Protein AF-A0A2V5PCX0-F1 (afdb_monomer)

Solvent-accessible surface area (backbone atoms only — not comparable to full-atom values): 42436 Å² total; per-residue (Å²): 94,46,84,41,82,36,58,63,49,24,41,31,42,26,31,42,58,80,51,38,44,70,54,36,45,50,48,55,48,49,48,28,15,77,65,72,23,25,25,18,36,44,72,47,58,50,88,47,90,93,42,48,66,24,39,26,34,38,21,45,18,31,53,91,45,58,54,44,65,72,50,21,47,31,36,37,20,56,30,47,65,33,37,68,80,41,56,89,36,43,37,80,77,13,36,40,36,33,18,50,76,44,39,85,76,75,78,81,59,78,51,49,46,80,42,75,38,51,45,53,59,52,40,24,60,59,63,75,50,90,56,61,71,75,42,47,30,39,18,49,45,17,34,50,32,50,44,41,64,46,69,61,67,64,47,52,50,52,51,40,68,74,32,64,92,50,64,65,67,60,35,50,53,47,52,40,22,21,50,51,26,43,65,52,79,57,49,87,73,44,55,56,25,37,33,68,45,87,55,88,73,91,79,85,59,61,59,40,65,51,28,14,28,56,26,29,38,51,15,32,44,32,42,26,43,35,33,27,16,26,39,87,37,68,63,30,36,61,28,54,55,45,37,49,68,48,26,56,82,73,82,18,50,49,44,79,42,97,35,41,53,55,6,43,52,51,14,49,54,42,19,57,58,37,41,49,13,32,29,49,22,19,62,61,42,46,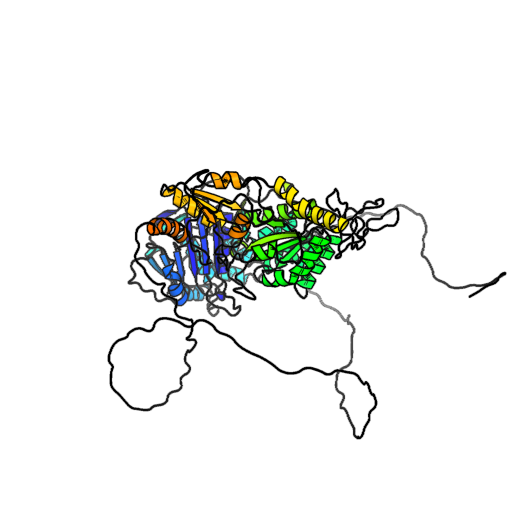60,58,29,24,60,63,55,27,38,29,32,65,49,37,38,31,33,39,36,39,34,27,22,35,25,63,72,71,81,50,36,55,64,37,61,26,56,71,46,62,60,51,70,62,60,57,31,75,73,98,41,61,53,38,32,32,22,35,52,46,36,71,35,24,20,54,49,29,32,51,42,47,50,49,12,65,73,52,18,22,33,24,36,37,40,49,24,40,55,39,46,65,19,37,39,42,45,69,57,75,65,52,90,83,59,50,44,82,76,70,57,71,54,70,71,36,64,83,53,58,37,44,42,78,92,53,72,45,58,83,76,21,76,84,37,46,46,74,76,67,59,71,63,44,89,31,78,57,58,46,47,39,51,28,50,75,51,89,49,67,71,48,53,55,49,51,53,47,39,58,49,45,51,48,50,56,48,24,73,69,42,68,66,74,69,60,49,74,37,85,48,38,58,32,33,40,37,32,42,21,67,45,41,25,46,45,51,54,32,31,50,57,35,44,78,68,72,39,52,25,18,30,37,61,42,47,49,66,32,54,50,50,46,68,55,54,75,53,54,74,42,29,79,33,80,42,76,49,72,43,30,56,28,67,97,85,70,44,30,66,66,51,45,58,58,56,70,43,95,76,47,81,82,77,82,75,91,76,92,62,82,55,61,95,71,38,42,68,56,57,47,49,46,58,53,46,58,60,54,70,74,74,71,96,76,89,80,83,83,84,76,80,83,80,96,79,82,96,73,89,81,84,78,85,91,82,88,87,82,88,81,89,88,85,88,90,88,85,83,89,81,88,87,83,85,85,87,78,89,89,89,87,80,91,89,83,91,86,90,81,91,81,86,88,81,92,84,87,88,86,83,92,88,87,88,87,85,88,88,83,89,89,85,81,93,78,89,86,87,85,88,91,84,88,85,84,82,88,82,90,88,80,91,88,80,87,86,81,90,89,81,90,88,84,90,89,86,81,88,87,80,84,88,80,83,90,81,91,85,80,90,87,86,89,81,89,82,91,86,84,88,80,89,133

pLDDT: mean 76.3, std 28.2, range [19.67, 98.88]

Structure (mmCIF, N/CA/C/O backbone):
data_AF-A0A2V5PCX0-F1
#
_entry.id   AF-A0A2V5PCX0-F1
#
loop_
_atom_site.group_PDB
_atom_site.id
_atom_site.type_symbol
_atom_site.label_atom_id
_atom_site.label_alt_id
_atom_site.label_comp_id
_atom_site.label_asym_id
_atom_site.label_entity_id
_atom_site.label_seq_id
_atom_site.pdbx_PDB_ins_code
_atom_site.Cartn_x
_atom_site.Cartn_y
_atom_site.Cartn_z
_atom_site.occupancy
_atom_site.B_iso_or_equiv
_atom_site.auth_seq_id
_atom_site.auth_comp_id
_atom_site.auth_asym_id
_atom_site.auth_atom_id
_atom_site.pdbx_PDB_model_num
ATOM 1 N N . MET A 1 1 ? -15.223 -2.543 39.155 1.00 62.97 1 MET A N 1
ATOM 2 C CA . MET A 1 1 ? -15.374 -3.298 37.891 1.00 62.97 1 MET A CA 1
ATOM 3 C C . MET A 1 1 ? -14.737 -4.674 38.054 1.00 62.97 1 MET A C 1
ATOM 5 O O . MET A 1 1 ? -13.620 -4.717 38.555 1.00 62.97 1 MET A O 1
ATOM 9 N N . ARG A 1 2 ? -15.404 -5.770 37.671 1.00 65.44 2 ARG A N 1
ATOM 10 C CA . ARG A 1 2 ? -14.861 -7.148 37.688 1.00 65.44 2 ARG A CA 1
ATOM 11 C C . ARG A 1 2 ? -14.015 -7.421 36.427 1.00 65.44 2 ARG A C 1
ATOM 13 O O . ARG A 1 2 ? -14.377 -6.875 35.390 1.00 65.44 2 ARG A O 1
ATOM 20 N N . PRO A 1 3 ? -12.943 -8.230 36.479 1.00 73.62 3 PRO A N 1
ATOM 21 C CA . PRO A 1 3 ? -12.185 -8.597 35.282 1.00 73.62 3 PRO A CA 1
ATOM 22 C C . PRO A 1 3 ? -12.995 -9.514 34.354 1.00 73.62 3 PRO A C 1
ATOM 24 O O . PRO A 1 3 ? -13.690 -10.413 34.825 1.00 73.62 3 PRO A O 1
ATOM 27 N N . GLU A 1 4 ? -12.859 -9.316 33.045 1.00 83.56 4 GLU A N 1
ATOM 28 C CA . GLU A 1 4 ? -13.314 -10.235 31.996 1.00 83.56 4 GLU A CA 1
ATOM 29 C C . GLU A 1 4 ? -12.216 -10.392 30.936 1.00 83.56 4 GLU A C 1
ATOM 31 O O . GLU A 1 4 ? -11.785 -9.405 30.335 1.00 83.56 4 GLU A O 1
ATOM 36 N N . SER A 1 5 ? -11.752 -11.625 30.719 1.00 83.88 5 SER A N 1
ATOM 37 C CA . SER A 1 5 ? -10.816 -11.944 29.636 1.00 83.88 5 SER A CA 1
ATOM 38 C C . SER A 1 5 ? -11.530 -11.904 28.286 1.00 83.88 5 SER A C 1
ATOM 40 O O . SER A 1 5 ? -12.643 -12.415 28.161 1.00 83.88 5 SER A O 1
ATOM 42 N N . ILE A 1 6 ? -10.887 -11.318 27.277 1.00 86.94 6 ILE A N 1
ATOM 43 C CA . ILE A 1 6 ? -11.375 -11.281 25.894 1.00 86.94 6 ILE A CA 1
ATOM 44 C C . ILE A 1 6 ? -10.260 -11.622 24.905 1.00 86.94 6 ILE A C 1
ATOM 46 O O . ILE A 1 6 ? -9.099 -11.263 25.110 1.00 86.94 6 ILE A O 1
ATOM 50 N N . GLN A 1 7 ? -10.630 -12.279 23.806 1.00 85.12 7 GLN A N 1
ATOM 51 C CA . GLN A 1 7 ? -9.710 -12.546 22.700 1.00 85.12 7 GLN A CA 1
ATOM 52 C C . GLN A 1 7 ? -9.502 -11.301 21.843 1.00 85.12 7 GLN A C 1
ATOM 54 O O . GLN A 1 7 ? -8.364 -10.915 21.610 1.00 85.12 7 GLN A O 1
ATOM 59 N N . ASP A 1 8 ? -10.571 -10.623 21.428 1.00 89.62 8 ASP A N 1
ATOM 60 C CA . ASP A 1 8 ? -10.486 -9.380 20.667 1.00 89.62 8 ASP A CA 1
ATOM 61 C C . ASP A 1 8 ? -11.598 -8.379 21.011 1.00 89.62 8 ASP A C 1
ATOM 63 O O . ASP A 1 8 ? -12.583 -8.703 21.677 1.00 89.62 8 ASP A O 1
ATOM 67 N N . ALA A 1 9 ? -11.405 -7.133 20.573 1.00 91.62 9 ALA A N 1
ATOM 68 C CA . ALA A 1 9 ? -12.429 -6.094 20.599 1.00 91.62 9 ALA A CA 1
ATOM 69 C C . ALA A 1 9 ? -12.235 -5.080 19.466 1.00 91.62 9 ALA A C 1
ATOM 71 O O . ALA A 1 9 ? -11.130 -4.577 19.240 1.00 91.62 9 ALA A O 1
ATOM 72 N N . VAL A 1 10 ? -13.336 -4.737 18.799 1.00 93.88 10 VAL A N 1
ATOM 73 C CA . VAL A 1 10 ? -13.463 -3.665 17.811 1.00 93.88 10 VAL A CA 1
ATOM 74 C C . VAL A 1 10 ? -13.974 -2.398 18.497 1.00 93.88 10 VAL A C 1
ATOM 76 O O . VAL A 1 10 ? -15.137 -2.307 18.895 1.00 93.88 10 VAL A O 1
ATOM 79 N N . ILE A 1 11 ? -13.115 -1.386 18.589 1.00 94.81 11 ILE A N 1
ATOM 80 C CA . ILE A 1 11 ? -13.430 -0.064 19.135 1.00 94.81 11 ILE A CA 1
ATOM 81 C C . ILE A 1 11 ? -13.520 0.922 17.966 1.00 94.81 11 ILE A C 1
ATOM 83 O O . ILE A 1 11 ? -12.528 1.159 17.275 1.00 94.81 11 ILE A O 1
ATOM 87 N N . ARG A 1 12 ? -14.695 1.520 17.739 1.00 95.50 12 ARG A N 1
ATOM 88 C CA . ARG A 1 12 ? -14.897 2.596 16.757 1.00 95.50 12 ARG A CA 1
ATOM 89 C C . ARG A 1 12 ? -15.014 3.941 17.465 1.00 95.50 12 ARG A C 1
ATOM 91 O O . ARG A 1 12 ? -15.943 4.164 18.230 1.00 95.50 12 ARG A O 1
ATOM 98 N N . LEU A 1 13 ? -14.101 4.851 17.155 1.00 95.12 13 LEU A N 1
ATOM 99 C CA . LEU A 1 13 ? -14.153 6.261 17.527 1.00 95.12 13 LEU A CA 1
ATOM 100 C C . LEU A 1 13 ? -14.833 7.045 16.400 1.00 95.12 13 LEU A C 1
ATOM 102 O O . LEU A 1 13 ? -14.454 6.878 15.237 1.00 95.12 13 LEU A O 1
ATOM 106 N N . ALA A 1 14 ? -15.802 7.895 16.735 1.00 94.44 14 ALA A N 1
ATOM 107 C CA . ALA A 1 14 ? -16.558 8.698 15.782 1.00 94.44 14 ALA A CA 1
ATOM 108 C C . ALA A 1 14 ? -16.779 10.137 16.275 1.00 94.44 14 ALA A C 1
ATOM 110 O O . ALA A 1 14 ? -17.197 10.365 17.411 1.00 94.44 14 ALA A O 1
ATOM 111 N N . GLY A 1 15 ? -16.520 11.097 15.390 1.00 91.62 15 GLY A N 1
ATOM 112 C CA . GLY A 1 15 ? -16.557 12.533 15.661 1.00 91.62 15 GLY A CA 1
ATOM 113 C C . GLY A 1 15 ? -16.145 13.314 14.420 1.00 91.62 15 GLY A C 1
ATOM 114 O O . GLY A 1 15 ? -16.401 12.882 13.294 1.00 91.62 15 GLY A O 1
ATOM 115 N N . ASN A 1 16 ? -15.471 14.442 14.611 1.00 88.88 16 ASN A N 1
ATOM 116 C CA . ASN A 1 16 ? -14.962 15.280 13.532 1.00 88.88 16 ASN A CA 1
ATOM 117 C C . ASN A 1 16 ? -13.446 15.108 13.341 1.00 88.88 16 ASN A C 1
ATOM 119 O O . ASN A 1 16 ? -12.701 14.769 14.262 1.00 88.88 16 ASN A O 1
ATOM 123 N N . SER A 1 17 ? -12.951 15.386 12.132 1.00 81.44 17 SER A N 1
ATOM 124 C CA . SER A 1 17 ? -11.519 15.260 11.804 1.00 81.44 17 SER A CA 1
ATOM 125 C C . SER A 1 17 ? -10.595 16.154 12.651 1.00 81.44 17 SER A C 1
ATOM 127 O O . SER A 1 17 ? -9.425 15.817 12.841 1.00 81.44 17 SER A O 1
ATOM 129 N N . GLN A 1 18 ? -11.116 17.260 13.194 1.00 82.19 18 GLN A N 1
ATOM 130 C CA . GLN A 1 18 ? -10.378 18.205 14.040 1.00 82.19 18 GLN A CA 1
ATOM 131 C C . GLN A 1 18 ? -10.165 17.705 15.480 1.00 82.19 18 GLN A C 1
ATOM 133 O O . GLN A 1 18 ? -9.182 18.090 16.111 1.00 82.19 18 GLN A O 1
ATOM 138 N N . ASP A 1 19 ? -11.009 16.790 15.969 1.00 83.81 19 ASP A N 1
ATOM 139 C CA . ASP A 1 19 ? -10.997 16.294 17.356 1.00 83.81 19 ASP A CA 1
ATOM 140 C C . ASP A 1 19 ? -9.733 15.484 17.691 1.00 83.81 19 ASP A C 1
ATOM 142 O O . ASP A 1 19 ? -9.486 15.126 18.841 1.00 83.81 19 ASP A O 1
ATOM 146 N N . GLY A 1 20 ? -8.937 15.120 16.679 1.00 84.44 20 GLY A N 1
ATOM 147 C CA . GLY A 1 20 ? -7.746 14.294 16.843 1.00 84.44 20 GLY A CA 1
ATOM 148 C C . GLY A 1 20 ? -8.048 12.810 17.078 1.00 84.44 20 GLY A C 1
ATOM 149 O O . GLY A 1 20 ? -7.184 12.089 17.584 1.00 84.44 20 GLY A O 1
ATOM 150 N N . ILE A 1 21 ? -9.233 12.328 16.687 1.00 87.25 21 ILE A N 1
ATOM 151 C CA . ILE A 1 21 ? -9.637 10.907 16.730 1.00 87.25 21 ILE A CA 1
ATOM 152 C C . ILE A 1 21 ? -8.586 9.992 16.087 1.00 87.25 21 ILE A C 1
ATOM 154 O O . ILE A 1 21 ? -8.185 8.988 16.677 1.00 87.25 21 ILE A O 1
ATOM 158 N N . GLN A 1 22 ? -8.044 10.408 14.938 1.00 86.06 22 GLN A N 1
ATOM 159 C CA . GLN A 1 22 ? -6.968 9.710 14.227 1.00 86.06 22 GLN A CA 1
ATOM 160 C C . GLN A 1 22 ? -5.701 9.520 15.091 1.00 86.06 22 GLN A C 1
ATOM 162 O O . GLN A 1 22 ? -4.976 8.539 14.946 1.00 86.06 22 GLN A O 1
ATOM 167 N N . THR A 1 23 ? -5.440 10.432 16.037 1.00 88.00 23 THR A N 1
ATOM 168 C CA . THR A 1 23 ? -4.305 10.343 16.973 1.00 88.00 23 THR A CA 1
ATOM 169 C C . THR A 1 23 ? -4.595 9.402 18.146 1.00 88.00 23 THR A C 1
ATOM 171 O O . THR A 1 23 ? -3.714 8.631 18.514 1.00 88.00 23 THR A O 1
ATOM 174 N N . ALA A 1 24 ? -5.814 9.400 18.700 1.00 89.00 24 ALA A N 1
ATOM 175 C CA . ALA A 1 24 ? -6.196 8.450 19.753 1.00 89.00 24 ALA A CA 1
ATOM 176 C C . ALA A 1 24 ? -6.182 7.000 19.240 1.00 89.00 24 ALA A C 1
ATOM 178 O O . ALA A 1 24 ? -5.592 6.124 19.872 1.00 89.00 24 ALA A O 1
ATOM 179 N N . GLY A 1 25 ? -6.729 6.763 18.045 1.00 88.31 25 GLY A N 1
ATOM 180 C CA . GLY A 1 25 ? -6.661 5.463 17.379 1.00 88.31 25 GLY A CA 1
ATOM 181 C C . GLY A 1 25 ? -5.227 4.991 17.107 1.00 88.31 25 GLY A C 1
ATOM 182 O O . GLY A 1 25 ? -4.882 3.843 17.391 1.00 88.31 25 GLY A O 1
ATOM 183 N N . ALA A 1 26 ? -4.353 5.888 16.638 1.00 87.25 26 ALA A N 1
ATOM 184 C CA . ALA A 1 26 ? -2.938 5.579 16.434 1.00 87.25 26 ALA A CA 1
ATOM 185 C C . ALA A 1 26 ? -2.181 5.283 17.746 1.00 87.25 26 ALA A C 1
ATOM 187 O O . ALA A 1 26 ? -1.245 4.483 17.733 1.00 87.25 26 ALA A O 1
ATOM 188 N N . PHE A 1 27 ? -2.572 5.881 18.880 1.00 91.38 27 PHE A N 1
ATOM 189 C CA . PHE A 1 27 ? -2.022 5.515 20.191 1.00 91.38 27 PHE A CA 1
ATOM 190 C C . PHE A 1 27 ? -2.442 4.106 20.620 1.00 91.38 27 PHE A C 1
ATOM 192 O O . PHE A 1 27 ? -1.580 3.337 21.041 1.00 91.38 27 PHE A O 1
ATOM 199 N N . LEU A 1 28 ? -3.720 3.743 20.458 1.00 90.00 28 LEU A N 1
ATOM 200 C CA . LEU A 1 28 ? -4.212 2.391 20.752 1.00 90.00 28 LEU A CA 1
ATOM 201 C C . LEU A 1 28 ? -3.485 1.330 19.911 1.00 90.00 28 LEU A C 1
ATOM 203 O O . LEU A 1 28 ? -3.027 0.327 20.453 1.00 90.00 28 LEU A O 1
ATOM 207 N N . ALA A 1 29 ? -3.286 1.585 18.613 1.00 87.62 29 ALA A N 1
ATOM 208 C CA . ALA A 1 29 ? -2.566 0.660 17.740 1.00 87.62 29 ALA A CA 1
ATOM 209 C C . ALA A 1 29 ? -1.078 0.510 18.104 1.00 87.62 29 ALA A C 1
ATOM 211 O O . ALA A 1 29 ? -0.564 -0.604 18.171 1.00 87.62 29 ALA A O 1
ATOM 212 N N . ARG A 1 30 ? -0.391 1.615 18.421 1.00 87.06 30 ARG A N 1
ATOM 213 C CA . ARG A 1 30 ? 1.006 1.581 18.893 1.00 87.06 30 ARG A CA 1
ATOM 214 C C . ARG A 1 30 ? 1.160 0.897 20.249 1.00 87.06 30 ARG A C 1
ATOM 216 O O . ARG A 1 30 ? 2.211 0.319 20.511 1.00 87.06 30 ARG A O 1
ATOM 223 N N . LEU A 1 31 ? 0.145 0.967 21.109 1.00 87.50 31 LEU A N 1
ATOM 224 C CA . LEU A 1 31 ? 0.153 0.274 22.392 1.00 87.50 31 LEU A CA 1
ATOM 225 C C . LEU A 1 31 ? -0.009 -1.239 22.233 1.00 87.50 31 LEU A C 1
ATOM 227 O O . LEU A 1 31 ? 0.672 -1.980 22.940 1.00 87.50 31 LEU A O 1
ATOM 231 N N . ALA A 1 32 ? -0.879 -1.674 21.315 1.00 84.44 32 ALA A N 1
ATOM 232 C CA . ALA A 1 32 ? -1.097 -3.084 21.009 1.00 84.44 32 ALA A CA 1
ATOM 233 C C . ALA A 1 32 ? 0.216 -3.762 20.585 1.00 84.44 32 ALA A C 1
ATOM 235 O O . ALA A 1 32 ? 0.669 -4.666 21.281 1.00 84.44 32 ALA A O 1
ATOM 236 N N . GLY A 1 33 ? 0.907 -3.229 19.568 1.00 80.44 33 GLY A N 1
ATOM 237 C CA . GLY A 1 33 ? 2.211 -3.754 19.139 1.00 80.44 33 GLY A CA 1
ATOM 238 C C . GLY A 1 33 ? 3.302 -3.659 20.217 1.00 80.44 33 GLY A C 1
ATOM 239 O O . GLY A 1 33 ? 4.027 -4.622 20.446 1.00 80.44 33 GLY A O 1
ATOM 240 N N . ARG A 1 34 ? 3.363 -2.561 20.994 1.00 80.56 34 ARG A N 1
ATOM 241 C CA . ARG A 1 34 ? 4.242 -2.458 22.189 1.00 80.56 34 ARG A CA 1
ATOM 242 C C . ARG A 1 34 ? 3.846 -3.384 23.350 1.00 80.56 34 ARG A C 1
ATOM 244 O O . ARG A 1 34 ? 4.489 -3.354 24.402 1.00 80.56 34 ARG A O 1
ATOM 251 N N . SER A 1 35 ? 2.781 -4.162 23.204 1.00 79.06 35 SER A N 1
ATOM 252 C CA . SER A 1 35 ? 2.309 -5.164 24.165 1.00 79.06 35 SER A CA 1
ATOM 253 C C . SER A 1 35 ? 2.099 -6.528 23.500 1.00 79.06 35 SER A C 1
ATOM 255 O O . SER A 1 35 ? 1.431 -7.377 24.074 1.00 79.06 35 SER A O 1
ATOM 257 N N . GLU A 1 36 ? 2.670 -6.724 22.304 1.00 73.69 36 GLU A N 1
ATOM 258 C CA . GLU A 1 36 ? 2.637 -7.963 21.514 1.00 73.69 36 GLU A CA 1
ATOM 259 C C . GLU A 1 36 ? 1.228 -8.424 21.092 1.00 73.69 36 GLU A C 1
ATOM 261 O O . GLU A 1 36 ? 1.062 -9.533 20.587 1.00 73.69 36 GLU A O 1
ATOM 266 N N . HIS A 1 37 ? 0.210 -7.570 21.230 1.00 82.19 37 HIS A N 1
ATOM 267 C CA . HIS A 1 37 ? -1.152 -7.825 20.758 1.00 82.19 37 HIS A CA 1
ATOM 268 C C . HIS A 1 37 ? -1.264 -7.494 19.267 1.00 82.19 37 HIS A C 1
ATOM 270 O O . HIS A 1 37 ? -0.745 -6.472 18.809 1.00 82.19 37 HIS A O 1
ATOM 276 N N . ASP A 1 38 ? -1.986 -8.323 18.515 1.00 82.06 38 ASP A N 1
ATOM 277 C CA . ASP A 1 38 ? -2.299 -8.013 17.123 1.00 82.06 38 ASP A CA 1
ATOM 278 C C . ASP A 1 38 ? -3.239 -6.811 17.048 1.00 82.06 38 ASP A C 1
ATOM 280 O O . ASP A 1 38 ? -4.123 -6.609 17.889 1.00 82.06 38 ASP A O 1
ATOM 284 N N . VAL A 1 39 ? -3.059 -6.010 16.001 1.00 87.38 39 VAL A N 1
ATOM 285 C CA . VAL A 1 39 ? -3.930 -4.879 15.711 1.00 87.38 39 VAL A CA 1
ATOM 286 C C . VAL A 1 39 ? -4.175 -4.750 14.220 1.00 87.38 39 VAL A C 1
ATOM 288 O O . VAL A 1 39 ? -3.255 -4.888 13.418 1.00 87.38 39 VAL A O 1
ATOM 291 N N . MET A 1 40 ? -5.409 -4.401 13.860 1.00 85.44 40 MET A N 1
ATOM 292 C CA . MET A 1 40 ? -5.699 -3.797 12.566 1.00 85.44 40 MET A CA 1
ATOM 293 C C . MET A 1 40 ? -6.565 -2.552 12.737 1.00 85.44 40 MET A C 1
ATOM 295 O O . MET A 1 40 ? -7.518 -2.543 13.520 1.00 85.44 40 MET A O 1
ATOM 299 N N . THR A 1 41 ? -6.258 -1.505 11.971 1.00 89.88 41 THR A N 1
ATOM 300 C CA . THR A 1 41 ? -7.043 -0.265 11.950 1.00 89.88 41 THR A CA 1
ATOM 301 C C . THR A 1 41 ? -7.787 -0.054 10.633 1.00 89.88 41 THR A C 1
ATOM 303 O O . THR A 1 41 ? -7.421 -0.571 9.579 1.00 89.88 41 THR A O 1
ATOM 306 N N . TYR A 1 42 ? -8.850 0.740 10.689 1.00 86.06 42 TYR A N 1
ATOM 307 C CA . TYR A 1 42 ? -9.537 1.297 9.529 1.00 86.06 42 TYR A CA 1
ATOM 308 C C . TYR A 1 42 ? -9.939 2.736 9.849 1.00 86.06 42 TYR A C 1
ATOM 310 O O . TYR A 1 42 ? -10.346 3.027 10.972 1.00 86.06 42 TYR A O 1
ATOM 318 N N . MET A 1 43 ? -9.835 3.647 8.887 1.00 85.69 43 MET A N 1
ATOM 319 C CA . MET A 1 43 ? -10.187 5.051 9.085 1.00 85.69 43 MET A CA 1
ATOM 320 C C . MET A 1 43 ? -10.951 5.608 7.892 1.00 85.69 43 MET A C 1
ATOM 322 O O . MET A 1 43 ? -10.763 5.164 6.759 1.00 85.69 43 MET A O 1
ATOM 326 N N . THR A 1 44 ? -11.766 6.628 8.147 1.00 79.75 44 THR A N 1
ATOM 327 C CA . THR A 1 44 ? -12.258 7.525 7.100 1.00 79.75 44 THR A CA 1
ATOM 328 C C . THR A 1 44 ? -11.869 8.955 7.441 1.00 79.75 44 THR A C 1
ATOM 330 O O . THR A 1 44 ? -12.001 9.414 8.580 1.00 79.75 44 THR A O 1
ATOM 333 N N . ILE A 1 45 ? -11.367 9.665 6.436 1.00 76.69 45 ILE A N 1
ATOM 334 C CA . ILE A 1 45 ? -11.005 11.077 6.522 1.00 76.69 45 ILE A CA 1
ATOM 335 C C . ILE A 1 45 ? -11.858 11.803 5.472 1.00 76.69 45 ILE A C 1
ATOM 337 O O . ILE A 1 45 ? -11.898 11.352 4.319 1.00 76.69 45 ILE A O 1
ATOM 341 N N . PRO A 1 46 ? -12.567 12.888 5.832 1.00 75.69 46 PRO A N 1
ATOM 342 C CA . PRO A 1 46 ? -13.330 13.657 4.860 1.00 75.69 46 PRO A CA 1
ATOM 343 C C . PRO A 1 46 ? -12.376 14.290 3.839 1.00 75.69 46 PRO A C 1
ATOM 345 O O . PRO A 1 46 ? -11.258 14.679 4.172 1.00 75.69 46 PRO A O 1
ATOM 348 N N . ALA A 1 47 ? -12.818 14.433 2.588 1.00 70.06 47 ALA A N 1
ATOM 349 C CA . ALA A 1 47 ? -12.016 15.089 1.548 1.00 70.06 47 ALA A CA 1
ATOM 350 C C . ALA A 1 47 ? -11.790 16.597 1.819 1.00 70.06 47 ALA A C 1
ATOM 352 O O . ALA A 1 47 ? -10.937 17.225 1.194 1.00 70.06 47 ALA A O 1
ATOM 353 N N . THR A 1 48 ? -12.547 17.183 2.752 1.00 69.12 48 THR A N 1
ATOM 354 C CA . THR A 1 48 ? -12.468 18.582 3.180 1.00 69.12 48 THR A CA 1
ATOM 355 C C . THR A 1 48 ? -11.481 18.783 4.331 1.00 69.12 48 THR A C 1
ATOM 357 O O . THR A 1 48 ? -11.708 18.347 5.458 1.00 69.12 48 THR A O 1
ATOM 360 N N . ILE A 1 49 ? -10.413 19.545 4.073 1.00 67.62 49 ILE A N 1
ATOM 361 C CA . ILE A 1 49 ? -9.413 19.945 5.086 1.00 67.62 49 ILE A CA 1
ATOM 362 C C . ILE A 1 49 ? -10.051 20.780 6.215 1.00 67.62 49 ILE A C 1
ATOM 364 O O . ILE A 1 49 ? -9.613 20.725 7.361 1.00 67.62 49 ILE A O 1
ATOM 368 N N . SER A 1 50 ? -11.110 21.534 5.905 1.00 60.62 50 SER A N 1
ATOM 369 C CA . SER A 1 50 ? -11.814 22.428 6.832 1.00 60.62 50 SER A CA 1
ATOM 370 C C . SER A 1 50 ? -12.586 21.725 7.954 1.00 60.62 50 SER A C 1
ATOM 372 O O . SER A 1 50 ? -13.033 22.404 8.873 1.00 60.62 50 SER A O 1
ATOM 374 N N . GLY A 1 51 ? -12.740 20.399 7.918 1.00 69.06 51 GLY A N 1
ATOM 375 C CA . GLY A 1 51 ? -13.491 19.630 8.912 1.00 69.06 51 GLY A CA 1
ATOM 376 C C . GLY A 1 51 ? -14.446 18.618 8.280 1.00 69.06 51 GLY A C 1
ATOM 377 O O . GLY A 1 51 ? -14.447 18.412 7.065 1.00 69.06 51 GLY A O 1
ATOM 378 N N . GLY A 1 52 ? -15.273 18.000 9.123 1.00 82.25 52 GLY A N 1
ATOM 379 C CA . GLY A 1 52 ? -16.303 17.030 8.741 1.00 82.25 52 GLY A CA 1
ATOM 380 C C . GLY A 1 52 ? -16.203 15.712 9.523 1.00 82.25 52 GLY A C 1
ATOM 381 O O . GLY A 1 52 ? -15.201 15.498 10.217 1.00 82.25 52 GLY A O 1
ATOM 382 N N . PRO A 1 53 ? -17.218 14.832 9.410 1.00 86.75 53 PRO A N 1
ATOM 383 C CA . PRO A 1 53 ? -17.242 13.543 10.096 1.00 86.75 53 PRO A CA 1
ATOM 384 C C . PRO A 1 53 ? -16.038 12.667 9.738 1.00 86.75 53 PRO A C 1
ATOM 386 O O . PRO A 1 53 ? -15.614 12.604 8.582 1.00 86.75 53 PRO A O 1
ATOM 389 N N . SER A 1 54 ? -15.486 11.980 10.733 1.00 88.75 54 SER A N 1
ATOM 390 C CA . SER A 1 54 ? -14.334 11.090 10.597 1.00 88.75 54 SER A CA 1
ATOM 391 C C . SER A 1 54 ? -14.438 9.951 11.606 1.00 88.75 54 SER A C 1
ATOM 393 O O . SER A 1 54 ? -14.776 10.181 12.770 1.00 88.75 54 SER A O 1
ATOM 395 N N . ILE A 1 55 ? -14.108 8.729 11.175 1.00 91.06 55 ILE A N 1
ATOM 396 C CA . ILE A 1 55 ? -13.964 7.587 12.084 1.00 91.06 55 ILE A CA 1
ATOM 397 C C . ILE A 1 55 ? -12.536 7.057 12.131 1.00 91.06 55 ILE A C 1
ATOM 399 O O . ILE A 1 55 ? -11.787 7.111 11.151 1.00 91.06 55 ILE A O 1
ATOM 403 N N . PHE A 1 56 ? -12.201 6.468 13.275 1.00 91.81 56 PHE A N 1
ATOM 404 C CA . PHE A 1 56 ? -11.100 5.526 13.419 1.00 91.81 56 PHE A CA 1
ATOM 405 C C . PHE A 1 56 ? -11.631 4.281 14.122 1.00 91.81 56 PHE A C 1
ATOM 407 O O . PHE A 1 56 ? -12.114 4.355 15.248 1.00 91.81 56 PHE A O 1
ATOM 414 N N . GLN A 1 57 ? -11.530 3.133 13.470 1.00 93.50 57 GLN A N 1
ATOM 415 C CA . GLN A 1 57 ? -11.805 1.832 14.052 1.00 93.50 57 GLN A CA 1
ATOM 416 C C . GLN A 1 57 ? -10.481 1.118 14.312 1.00 93.50 57 GLN A C 1
ATOM 418 O O . GLN A 1 57 ? -9.628 1.038 13.429 1.00 93.50 57 GLN A O 1
ATOM 423 N N . VAL A 1 58 ? -10.311 0.600 15.523 1.00 92.94 58 VAL A N 1
ATOM 424 C CA . VAL A 1 58 ? -9.198 -0.267 15.907 1.00 92.94 58 VAL A CA 1
ATOM 425 C C . VAL A 1 58 ? -9.765 -1.597 16.375 1.00 92.94 58 VAL A C 1
ATOM 427 O O . VAL A 1 58 ? -10.677 -1.624 17.198 1.00 92.94 58 VAL A O 1
ATOM 430 N N . ARG A 1 59 ? -9.236 -2.701 15.853 1.00 92.25 59 ARG A N 1
ATOM 431 C CA . ARG A 1 59 ? -9.467 -4.036 16.399 1.00 92.25 59 ARG A CA 1
ATOM 432 C C . ARG A 1 59 ? -8.168 -4.511 17.023 1.00 92.25 59 ARG A C 1
ATOM 434 O O . ARG A 1 59 ? -7.175 -4.620 16.310 1.00 92.25 59 ARG A O 1
ATOM 441 N N . ILE A 1 60 ? -8.178 -4.733 18.333 1.00 89.81 60 ILE A N 1
ATOM 442 C CA . ILE A 1 60 ? -7.048 -5.275 19.103 1.00 89.81 60 ILE A CA 1
ATOM 443 C C . ILE A 1 60 ? -7.384 -6.728 19.434 1.00 89.81 60 ILE A C 1
ATOM 445 O O . ILE A 1 60 ? -8.532 -7.001 19.788 1.00 89.81 60 ILE A O 1
ATOM 449 N N . GLY A 1 61 ? -6.416 -7.639 19.323 1.00 85.25 61 GLY A N 1
ATOM 450 C CA . GLY A 1 61 ? -6.613 -9.058 19.613 1.00 85.25 61 GLY A CA 1
ATOM 451 C C . GLY A 1 61 ? -5.395 -9.753 20.221 1.00 85.25 61 GLY A C 1
ATOM 452 O O . GLY A 1 61 ? -4.253 -9.346 20.015 1.00 85.25 61 GLY A O 1
ATOM 453 N N . SER A 1 62 ? -5.656 -10.829 20.960 1.00 77.31 62 SER A N 1
ATOM 454 C CA . SER A 1 62 ? -4.658 -11.740 21.531 1.00 77.31 62 SER A CA 1
ATOM 455 C C . SER A 1 62 ? -3.997 -12.646 20.485 1.00 77.31 62 SER A C 1
ATOM 457 O O . SER A 1 62 ? -2.943 -13.218 20.746 1.00 77.31 62 SER A O 1
ATOM 459 N N . GLY A 1 63 ? -4.597 -12.754 19.297 1.00 73.06 63 GLY A N 1
ATOM 460 C CA . GLY A 1 63 ? -4.076 -13.464 18.131 1.00 73.06 63 GLY A CA 1
ATOM 461 C C . GLY A 1 63 ? -4.732 -12.981 16.832 1.00 73.06 63 GLY A C 1
ATOM 462 O O . GLY A 1 63 ? -5.507 -12.025 16.841 1.00 73.06 63 GLY A O 1
ATOM 463 N N . GLU A 1 64 ? -4.431 -13.680 15.734 1.00 73.94 64 GLU A N 1
ATOM 464 C CA . GLU A 1 64 ? -4.517 -13.220 14.335 1.00 73.94 64 GLU A CA 1
ATOM 465 C C . GLU A 1 64 ? -5.698 -12.278 13.979 1.00 73.94 64 GLU A C 1
ATOM 467 O O . GLU A 1 64 ? -6.809 -12.695 13.620 1.00 73.94 64 GLU A O 1
ATOM 472 N N . VAL A 1 65 ? -5.446 -10.962 14.005 1.00 81.56 65 VAL A N 1
ATOM 473 C CA . VAL A 1 65 ? -6.426 -9.929 13.611 1.00 81.56 65 VAL A CA 1
ATOM 474 C C . VAL A 1 65 ? -6.398 -9.712 12.093 1.00 81.56 65 VAL A C 1
ATOM 476 O O . VAL A 1 65 ? -5.910 -8.706 11.593 1.00 81.56 65 VAL A O 1
ATOM 479 N N . LEU A 1 66 ? -6.982 -10.648 11.337 1.00 80.00 66 LEU A N 1
ATOM 480 C CA . LEU A 1 66 ? -6.988 -10.615 9.862 1.00 80.00 66 LEU A CA 1
ATOM 481 C C . LEU A 1 66 ? -7.714 -9.416 9.222 1.00 80.00 66 LEU A C 1
ATOM 483 O O . LEU A 1 66 ? -7.423 -9.061 8.083 1.00 80.00 66 LEU A O 1
ATOM 487 N N . SER A 1 67 ? -8.670 -8.783 9.901 1.00 82.62 67 SER A N 1
ATOM 488 C CA . SER A 1 67 ? -9.379 -7.603 9.381 1.00 82.62 67 SER A CA 1
ATOM 489 C C . SER A 1 67 ? -9.923 -6.717 10.499 1.00 82.62 67 SER A C 1
ATOM 491 O O . SER A 1 67 ? -10.183 -7.207 11.598 1.00 82.62 67 SER A O 1
ATOM 493 N N . ALA A 1 68 ? -10.165 -5.433 10.208 1.00 81.75 68 ALA A N 1
ATOM 494 C CA . ALA A 1 68 ? -10.659 -4.445 11.175 1.00 81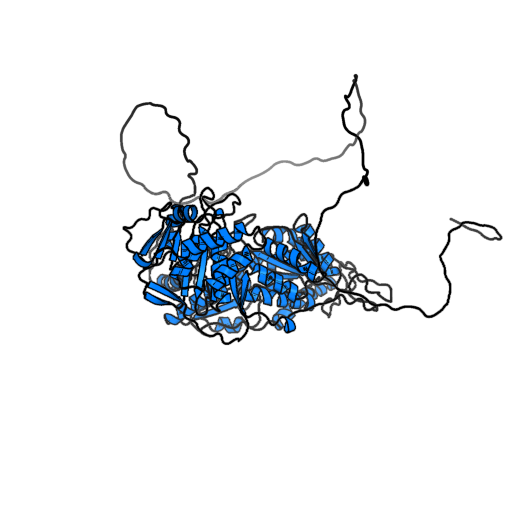.75 68 ALA A CA 1
ATOM 495 C C . ALA A 1 68 ? -12.076 -4.719 11.738 1.00 81.75 68 ALA A C 1
ATOM 497 O O . ALA A 1 68 ? -12.427 -4.137 12.761 1.00 81.75 68 ALA A O 1
ATOM 498 N N . GLY A 1 69 ? -12.875 -5.593 11.110 1.00 83.00 69 GLY A N 1
ATOM 499 C CA . GLY A 1 69 ? -14.222 -5.983 11.561 1.00 83.00 69 GLY A CA 1
ATOM 500 C C . GLY A 1 69 ? -15.388 -5.189 10.943 1.00 83.00 69 GLY A C 1
ATOM 501 O O . GLY A 1 69 ? -15.262 -4.010 10.621 1.00 83.00 69 GLY A O 1
ATOM 502 N N . ASP A 1 70 ? -16.534 -5.858 10.774 1.00 83.62 70 ASP A N 1
ATOM 503 C CA . ASP A 1 70 ? -17.760 -5.293 10.175 1.00 83.62 70 ASP A CA 1
ATOM 504 C C . ASP A 1 70 ? -18.520 -4.377 11.149 1.00 83.62 70 ASP A C 1
ATOM 506 O O . ASP A 1 70 ? -19.011 -3.309 10.780 1.00 83.62 70 ASP A O 1
ATOM 510 N N . GLU A 1 71 ? -18.631 -4.845 12.391 1.00 90.69 71 GLU A N 1
ATOM 511 C CA . GLU A 1 71 ? -19.387 -4.257 13.494 1.00 90.69 71 GLU A CA 1
ATOM 512 C C . GLU A 1 71 ? -18.411 -3.897 14.618 1.00 90.69 71 GLU A C 1
ATOM 514 O O . GLU A 1 71 ? -17.383 -4.554 14.788 1.00 90.69 71 GLU A O 1
ATOM 519 N N . ALA A 1 72 ? -18.732 -2.847 15.367 1.00 93.50 72 ALA A N 1
ATOM 520 C CA . ALA A 1 72 ? -18.016 -2.458 16.569 1.00 93.50 72 ALA A CA 1
ATOM 521 C C . ALA A 1 72 ? -18.587 -3.184 17.792 1.00 93.50 72 ALA A C 1
ATOM 523 O O . ALA A 1 72 ? -19.798 -3.386 17.899 1.00 93.50 72 ALA A O 1
ATOM 524 N N . ASP A 1 73 ? -17.720 -3.501 18.746 1.00 94.31 73 ASP A N 1
ATOM 525 C CA . ASP A 1 73 ? -18.106 -3.955 20.083 1.00 94.31 73 ASP A CA 1
ATOM 526 C C . ASP A 1 73 ? -18.296 -2.752 21.019 1.00 94.31 73 ASP A C 1
ATOM 528 O O . ASP A 1 73 ? -19.151 -2.772 21.906 1.00 94.31 73 ASP A O 1
ATOM 532 N N . PHE A 1 74 ? -17.523 -1.689 20.769 1.00 94.81 74 PHE A N 1
ATOM 533 C CA . PHE A 1 74 ? -17.579 -0.398 21.447 1.00 94.81 74 PHE A CA 1
ATOM 534 C C . PHE A 1 74 ? -17.652 0.727 20.412 1.00 94.81 74 PHE A C 1
ATOM 536 O O . PHE A 1 74 ? -16.749 0.870 19.585 1.00 94.81 74 PHE A O 1
ATOM 543 N N . LEU A 1 75 ? -18.693 1.554 20.480 1.00 96.38 75 LEU A N 1
ATOM 544 C CA . LEU A 1 75 ? -18.803 2.804 19.728 1.00 96.38 75 LEU A CA 1
ATOM 545 C C . LEU A 1 75 ? -18.571 3.973 20.686 1.00 96.38 75 LEU A C 1
ATOM 547 O O . LEU A 1 75 ? -19.229 4.056 21.719 1.00 96.38 75 LEU A O 1
ATOM 551 N N . VAL A 1 76 ? -17.653 4.872 20.333 1.00 96.19 76 VAL A N 1
ATOM 552 C CA . VAL A 1 76 ? -17.376 6.115 21.058 1.00 96.19 76 VAL A CA 1
ATOM 553 C C . VAL A 1 76 ? -17.840 7.296 20.211 1.00 96.19 76 VAL A C 1
ATOM 555 O O . VAL A 1 76 ? -17.183 7.635 19.227 1.00 96.19 76 VAL A O 1
ATOM 558 N N . ALA A 1 77 ? -18.970 7.905 20.574 1.00 96.19 77 ALA A N 1
ATOM 559 C CA . ALA A 1 77 ? -19.593 9.001 19.828 1.00 96.19 77 ALA A CA 1
ATOM 560 C C . ALA A 1 77 ? -19.323 10.367 20.485 1.00 96.19 77 ALA A C 1
ATOM 562 O O . ALA A 1 77 ? -19.701 10.600 21.633 1.00 96.19 77 ALA A O 1
ATOM 563 N N . PHE A 1 78 ? -18.677 11.279 19.751 1.00 94.25 78 PHE A N 1
ATOM 564 C CA . PHE A 1 78 ? -18.298 12.611 20.251 1.00 94.25 78 PHE A CA 1
ATOM 565 C C . PHE A 1 78 ? -19.406 13.668 20.097 1.00 94.25 78 PHE A C 1
ATOM 567 O O . PHE A 1 78 ? -19.349 14.687 20.783 1.00 94.25 78 PHE A O 1
ATOM 574 N N . TYR A 1 79 ? -20.358 13.443 19.183 1.00 94.62 79 TYR A N 1
ATOM 575 C CA . TYR A 1 79 ? -21.423 14.370 18.778 1.00 94.62 79 TYR A CA 1
ATOM 576 C C . TYR A 1 79 ? -22.644 13.608 18.239 1.00 94.62 79 TYR A C 1
ATOM 578 O O . TYR A 1 79 ? -22.510 12.471 17.780 1.00 94.62 79 TYR A O 1
ATOM 586 N N . GLN A 1 80 ? -23.826 14.232 18.251 1.00 95.94 80 GLN A N 1
ATOM 587 C CA . GLN A 1 80 ? -25.096 13.581 17.898 1.00 95.94 80 GLN A CA 1
ATOM 588 C C . GLN A 1 80 ? -25.111 12.926 16.503 1.00 95.94 80 GLN A C 1
ATOM 590 O O . GLN A 1 80 ? -25.584 11.797 16.373 1.00 95.94 80 GLN A O 1
ATOM 595 N N . HIS A 1 81 ? -24.531 13.561 15.475 1.00 93.75 81 HIS A N 1
ATOM 596 C CA . HIS A 1 81 ? -24.398 12.946 14.142 1.00 93.75 81 HIS A CA 1
ATOM 597 C C . HIS A 1 81 ? -23.510 11.698 14.179 1.00 93.75 81 HIS A C 1
ATOM 599 O O . HIS A 1 81 ? -23.818 10.688 13.563 1.00 93.75 81 HIS A O 1
ATOM 605 N N . SER A 1 82 ? -22.447 11.725 14.984 1.00 94.12 82 SER A N 1
ATOM 606 C CA . SER A 1 82 ? -21.506 10.610 15.141 1.00 94.12 82 SER A CA 1
ATOM 607 C C . SER A 1 82 ? -22.118 9.405 15.863 1.00 94.12 82 SER A C 1
ATOM 609 O O . SER A 1 82 ? -21.660 8.281 15.669 1.00 94.12 82 SER A O 1
ATOM 611 N N . TYR A 1 83 ? -23.159 9.625 16.671 1.00 96.06 83 TYR A N 1
ATOM 612 C CA . TYR A 1 83 ? -24.036 8.568 17.175 1.00 96.06 83 TYR A CA 1
ATOM 613 C C . TYR A 1 83 ? -24.973 8.066 16.064 1.00 96.06 83 TYR A C 1
ATOM 615 O O . TYR A 1 83 ? -24.970 6.873 15.756 1.00 96.06 83 TYR A O 1
ATOM 623 N N . GLN A 1 84 ? -25.724 8.963 15.419 1.00 95.56 84 GLN A N 1
ATOM 624 C CA . GLN A 1 84 ? -26.745 8.623 14.417 1.00 95.56 84 GLN A CA 1
ATOM 625 C C . GLN A 1 84 ? -26.178 7.861 13.203 1.00 95.56 84 GLN A C 1
ATOM 627 O O . GLN A 1 84 ? -26.721 6.822 12.827 1.00 95.56 84 GLN A O 1
ATOM 632 N N . ASP A 1 85 ? -25.052 8.311 12.645 1.00 94.44 85 ASP A N 1
ATOM 633 C CA . ASP A 1 85 ? -24.409 7.723 11.460 1.00 94.44 85 ASP A CA 1
ATOM 634 C C . ASP A 1 85 ? -23.758 6.352 11.733 1.00 94.44 85 ASP A C 1
ATOM 636 O O . ASP A 1 85 ? -23.434 5.605 10.800 1.00 94.44 85 ASP A O 1
ATOM 640 N N . HIS A 1 86 ? -23.520 6.002 13.006 1.00 94.50 86 HIS A N 1
ATOM 641 C CA . HIS A 1 86 ? -22.699 4.841 13.369 1.00 94.50 86 HIS A CA 1
ATOM 642 C C . HIS A 1 86 ? -23.315 3.851 14.356 1.00 94.50 86 HIS A C 1
ATOM 644 O O . HIS A 1 86 ? -22.815 2.727 14.432 1.00 94.50 86 HIS A O 1
ATOM 650 N N . ILE A 1 87 ? -24.423 4.172 15.031 1.00 95.44 87 ILE A N 1
ATOM 651 C CA . ILE A 1 87 ? -25.111 3.229 15.929 1.00 95.44 87 ILE A CA 1
ATOM 652 C C . ILE A 1 87 ? -25.551 1.945 15.206 1.00 95.44 87 ILE A C 1
ATOM 654 O O . ILE A 1 87 ? -25.482 0.860 15.773 1.00 95.44 87 ILE A O 1
ATOM 658 N N . GLY A 1 88 ? -25.882 2.032 13.912 1.00 93.81 88 GLY A N 1
ATOM 659 C CA . GLY A 1 88 ? -26.188 0.873 13.061 1.00 93.81 88 GLY A CA 1
ATOM 660 C C . GLY A 1 88 ? -25.013 -0.083 12.792 1.00 93.81 88 GLY A C 1
ATOM 661 O O . GLY A 1 88 ? -25.224 -1.126 12.178 1.00 93.81 88 GLY A O 1
ATOM 662 N N . PHE A 1 89 ? -23.795 0.254 13.233 1.00 93.00 89 PHE A N 1
ATOM 663 C CA . PHE A 1 89 ? -22.613 -0.614 13.187 1.00 93.00 89 PHE A CA 1
ATOM 664 C C . PHE A 1 89 ? -22.205 -1.148 14.568 1.00 93.00 89 PHE A C 1
ATOM 666 O O . PHE A 1 89 ? -21.275 -1.948 14.636 1.00 93.00 89 PHE A O 1
ATOM 673 N N . LEU A 1 90 ? -22.838 -0.719 15.663 1.00 95.06 90 LEU A N 1
ATOM 674 C CA . LEU A 1 90 ? -22.619 -1.323 16.977 1.00 95.06 90 LEU A CA 1
ATOM 675 C C . LEU A 1 90 ? -23.311 -2.695 16.999 1.00 95.06 90 LEU A C 1
ATOM 677 O O . LEU A 1 90 ? -24.461 -2.814 16.568 1.00 95.06 90 LEU A O 1
ATOM 681 N N . ARG A 1 91 ? -22.627 -3.744 17.472 1.00 93.94 91 ARG A N 1
ATOM 682 C CA . ARG A 1 91 ? -23.251 -5.068 17.623 1.00 93.94 91 ARG A CA 1
ATOM 683 C C . ARG A 1 91 ? -24.331 -5.039 18.706 1.00 93.94 91 ARG A C 1
ATOM 685 O O . ARG A 1 91 ? -24.249 -4.266 19.658 1.00 93.94 91 ARG A O 1
ATOM 692 N N . GLU A 1 92 ? -25.300 -5.942 18.620 1.00 92.94 92 GLU A N 1
ATOM 693 C CA . GLU A 1 92 ? -26.244 -6.179 19.721 1.00 92.94 92 GLU A CA 1
ATOM 694 C C . GLU A 1 92 ? -25.479 -6.701 20.954 1.00 92.94 92 GLU A C 1
ATOM 696 O O . GLU A 1 92 ? -24.579 -7.536 20.836 1.00 92.94 92 GLU A O 1
ATOM 701 N N . GLY A 1 93 ? -25.769 -6.143 22.131 1.00 90.75 93 GLY A N 1
ATOM 702 C CA . GLY A 1 93 ? -24.958 -6.307 23.343 1.00 90.75 93 GLY A CA 1
ATOM 703 C C . GLY A 1 93 ? -23.645 -5.505 23.356 1.00 90.75 93 GLY A C 1
ATOM 704 O O . GLY A 1 93 ? -22.832 -5.688 24.261 1.00 90.75 93 GLY A O 1
ATOM 705 N N . GLY A 1 94 ? -23.405 -4.645 22.360 1.00 92.50 94 GLY A N 1
ATOM 706 C CA . GLY A 1 94 ? -22.281 -3.708 22.318 1.00 92.50 94 GLY A CA 1
ATOM 707 C C . GLY A 1 94 ? -22.481 -2.485 23.221 1.00 92.50 94 GLY A C 1
ATOM 708 O O . GLY A 1 94 ? -23.590 -2.189 23.673 1.00 92.50 94 GLY A O 1
ATOM 709 N N . VAL A 1 95 ? -21.390 -1.763 23.478 1.00 93.81 95 VAL A N 1
ATOM 710 C CA . VAL A 1 95 ? -21.363 -0.585 24.358 1.00 93.81 95 VAL A CA 1
ATOM 711 C C . VAL A 1 95 ? -21.322 0.704 23.536 1.00 93.81 95 VAL A C 1
ATOM 713 O O . VAL A 1 95 ? -20.399 0.918 22.749 1.00 93.81 95 VAL A O 1
ATOM 716 N N . LEU A 1 96 ? -22.290 1.593 23.759 1.00 95.25 96 LEU A N 1
ATOM 717 C CA . LEU A 1 96 ? -22.245 2.979 23.303 1.00 95.25 96 LEU A CA 1
ATOM 718 C C . LEU A 1 96 ? -21.681 3.848 24.430 1.00 95.25 96 LEU A C 1
ATOM 720 O O . LEU A 1 96 ? -22.390 4.190 25.375 1.00 95.25 96 LEU A O 1
ATOM 724 N N . LEU A 1 97 ? -20.416 4.231 24.300 1.00 94.88 97 LEU A N 1
ATOM 725 C CA . LEU A 1 97 ? -19.816 5.314 25.068 1.00 94.88 97 LEU A CA 1
ATOM 726 C C . LEU A 1 97 ? -20.090 6.629 24.329 1.00 94.88 97 LEU A C 1
ATOM 728 O O . LEU A 1 97 ? -19.785 6.748 23.143 1.00 94.88 97 LEU A O 1
ATOM 732 N N . TYR A 1 98 ? -20.668 7.619 24.998 1.00 95.19 98 TYR A N 1
ATOM 733 C CA . TYR A 1 98 ? -21.023 8.881 24.352 1.00 95.19 98 TYR A CA 1
ATOM 734 C C . TYR A 1 98 ? -20.711 10.092 25.220 1.00 95.19 98 TYR A C 1
ATOM 736 O O . TYR A 1 98 ? -20.758 10.031 26.449 1.00 95.19 98 TYR A O 1
ATOM 744 N N . ASP A 1 99 ? -20.409 11.199 24.547 1.00 95.19 99 ASP A N 1
ATOM 745 C CA . ASP A 1 99 ? -20.288 12.497 25.189 1.00 95.19 99 ASP A CA 1
ATOM 746 C C . ASP A 1 99 ? -21.674 13.069 25.515 1.00 95.19 99 ASP A C 1
ATOM 748 O O . ASP A 1 99 ? -22.356 13.585 24.632 1.00 95.19 99 ASP A O 1
ATOM 752 N N . SER A 1 100 ? -22.104 12.984 26.774 1.00 95.12 100 SER A N 1
ATOM 753 C CA . SER A 1 100 ? -23.421 13.459 27.214 1.00 95.12 100 SER A CA 1
ATOM 754 C C . SER A 1 100 ? -23.585 14.980 27.145 1.00 95.12 100 SER A C 1
ATOM 756 O O . SER A 1 100 ? -24.706 15.459 27.257 1.00 95.12 100 SER A O 1
ATOM 758 N N . ASP A 1 101 ? -22.504 15.734 26.922 1.00 94.12 101 ASP A N 1
ATOM 759 C CA . ASP A 1 101 ? -22.575 17.174 26.640 1.00 94.12 101 ASP A CA 1
ATOM 760 C C . ASP A 1 101 ? -23.014 17.475 25.191 1.00 94.12 101 ASP A C 1
ATOM 762 O O . ASP A 1 101 ? -23.353 18.613 24.869 1.00 94.12 101 ASP A O 1
ATOM 766 N N . ASN A 1 102 ? -22.953 16.479 24.295 1.00 94.50 102 ASN A N 1
ATOM 767 C CA . ASN A 1 102 ? -23.108 16.641 22.842 1.00 94.50 102 ASN A CA 1
ATOM 768 C C . ASN A 1 102 ? -23.940 15.529 22.159 1.00 94.50 102 ASN A C 1
ATOM 770 O O . ASN A 1 102 ? -24.070 15.534 20.928 1.00 94.50 102 ASN A O 1
ATOM 774 N N . VAL A 1 103 ? -24.461 14.555 22.916 1.00 96.44 103 VAL A N 1
ATOM 775 C CA . VAL A 1 103 ? -25.180 13.373 22.409 1.00 96.44 103 VAL A CA 1
ATOM 776 C C . VAL A 1 103 ? -26.371 13.038 23.310 1.00 96.44 103 VAL A C 1
ATOM 778 O O . VAL A 1 103 ? -26.207 12.730 24.490 1.00 96.44 103 VAL A O 1
ATOM 781 N N . GLU A 1 104 ? -27.557 12.997 22.708 1.00 96.50 104 GLU A N 1
ATOM 782 C CA . GLU A 1 104 ? -28.805 12.513 23.303 1.00 96.50 104 GLU A CA 1
ATOM 783 C C . GLU A 1 104 ? -29.214 11.212 22.586 1.00 96.50 104 GLU A C 1
ATOM 785 O O . GLU A 1 104 ? -29.802 11.254 21.496 1.00 96.50 104 GLU A O 1
ATOM 790 N N . PRO A 1 105 ? -28.862 10.032 23.124 1.00 93.88 105 PRO A N 1
ATOM 791 C CA . PRO A 1 105 ? -29.159 8.771 22.466 1.00 93.88 105 PRO A CA 1
ATOM 792 C C . PRO A 1 105 ? -30.596 8.307 22.729 1.00 93.88 105 PRO A C 1
ATOM 794 O O . PRO A 1 105 ? -31.170 8.558 23.788 1.00 93.88 105 PRO A O 1
ATOM 797 N N . ASN A 1 106 ? -31.156 7.524 21.803 1.00 92.44 106 ASN A N 1
ATOM 798 C CA . ASN A 1 106 ? -32.401 6.806 22.057 1.00 92.44 106 ASN A CA 1
ATOM 799 C C . ASN A 1 106 ? -32.151 5.660 23.054 1.00 92.44 106 ASN A C 1
ATOM 801 O O . ASN A 1 106 ? -31.732 4.567 22.663 1.00 92.44 106 ASN A O 1
ATOM 805 N N . VAL A 1 107 ? -32.419 5.918 24.335 1.00 87.94 107 VAL A N 1
ATOM 806 C CA . VAL A 1 107 ? -32.278 4.953 25.439 1.00 87.94 107 VAL A CA 1
ATOM 807 C C . VAL A 1 107 ? -33.358 3.863 25.456 1.00 87.94 107 VAL A C 1
ATOM 809 O O . VAL A 1 107 ? -33.266 2.931 26.258 1.00 87.94 107 VAL A O 1
ATOM 812 N N . ASP A 1 108 ? -34.375 3.934 24.589 1.00 90.81 108 ASP A N 1
ATOM 813 C CA . ASP A 1 108 ? -35.391 2.883 24.447 1.00 90.81 108 ASP A CA 1
ATOM 814 C C . ASP A 1 108 ? -34.985 1.730 23.534 1.00 90.81 108 ASP A C 1
ATOM 816 O O . ASP A 1 108 ? -35.541 0.635 23.645 1.00 90.81 108 ASP A O 1
ATOM 820 N N . ASP A 1 109 ? -33.938 1.909 22.733 1.00 90.44 109 ASP A N 1
ATOM 821 C CA . ASP A 1 109 ? -33.311 0.826 21.982 1.00 90.44 109 ASP A CA 1
ATOM 822 C C . ASP A 1 109 ? -32.450 -0.058 22.907 1.00 90.44 109 ASP A C 1
ATOM 824 O O . ASP A 1 109 ? -31.231 0.071 23.000 1.00 90.44 109 ASP A O 1
ATOM 828 N N . LYS A 1 110 ? -33.093 -0.991 23.622 1.00 91.88 110 LYS A N 1
ATOM 829 C CA . LYS A 1 110 ? -32.447 -1.856 24.633 1.00 91.88 110 LYS A CA 1
ATOM 830 C C . LYS A 1 110 ? -31.439 -2.880 24.059 1.00 91.88 110 LYS A C 1
ATOM 832 O O . LYS A 1 110 ? -31.039 -3.800 24.769 1.00 91.88 110 LYS A O 1
ATOM 837 N N . ARG A 1 111 ? -31.019 -2.752 22.792 1.00 92.12 111 ARG A N 1
ATOM 838 C CA . ARG A 1 111 ? -29.986 -3.595 22.157 1.00 92.12 111 ARG A CA 1
ATOM 839 C C . ARG A 1 111 ? -28.562 -3.267 22.612 1.00 92.12 111 ARG A C 1
ATOM 841 O O . ARG A 1 111 ? -27.667 -4.075 22.366 1.00 92.12 111 ARG A O 1
ATOM 848 N N . PHE A 1 112 ? -28.339 -2.115 23.246 1.00 93.75 112 PHE A N 1
ATOM 849 C CA . PHE A 1 112 ? -27.005 -1.599 23.574 1.00 93.75 112 PHE A CA 1
ATOM 850 C C . PHE A 1 112 ? -26.856 -1.218 25.051 1.00 93.75 112 PHE A C 1
ATOM 852 O O . PHE A 1 112 ? -27.831 -0.918 25.739 1.00 93.75 112 PHE A O 1
ATOM 859 N N . VAL A 1 113 ? -25.611 -1.195 25.534 1.00 91.19 113 VAL A N 1
ATOM 860 C CA . VAL A 1 113 ? -25.255 -0.664 26.859 1.00 91.19 113 VAL A CA 1
ATOM 861 C C . VAL A 1 113 ? -24.863 0.805 26.716 1.00 91.19 113 VAL A C 1
ATOM 863 O O . VAL A 1 113 ? -23.881 1.120 26.046 1.00 91.19 113 VAL A O 1
ATOM 866 N N . TYR A 1 114 ? -25.617 1.701 27.350 1.00 92.31 114 TYR A N 1
ATOM 867 C CA . TYR A 1 114 ? -25.446 3.153 27.246 1.00 92.31 114 TYR A CA 1
ATOM 868 C C . TYR A 1 114 ? -24.551 3.690 28.364 1.00 92.31 114 TYR A C 1
ATOM 870 O O . TYR A 1 114 ? -24.903 3.585 29.534 1.00 92.31 114 TYR A O 1
ATOM 878 N N . VAL A 1 115 ? -23.418 4.296 28.007 1.00 92.38 115 VAL A N 1
ATOM 879 C CA . VAL A 1 115 ? -22.450 4.896 28.936 1.00 92.38 115 VAL A CA 1
ATOM 880 C C . VAL A 1 115 ? -22.281 6.373 28.576 1.00 92.38 115 VAL A C 1
ATOM 882 O O . VAL A 1 115 ? -21.465 6.726 27.726 1.00 92.38 115 VAL A O 1
ATOM 885 N N . GLY A 1 116 ? -23.075 7.235 29.210 1.00 93.06 116 GLY A N 1
ATOM 886 C CA . GLY A 1 116 ? -22.938 8.685 29.082 1.00 93.06 116 GLY A CA 1
ATOM 887 C C . GLY A 1 116 ? -21.829 9.217 29.984 1.00 93.06 116 GLY A C 1
ATOM 888 O O . GLY A 1 116 ? -21.765 8.860 31.160 1.00 93.06 116 GLY A O 1
ATOM 889 N N . VAL A 1 117 ? -20.964 10.066 29.435 1.00 93.62 117 VAL A N 1
ATOM 890 C CA . VAL A 1 117 ? -19.906 10.779 30.164 1.00 93.62 117 VAL A CA 1
ATOM 891 C C . VAL A 1 117 ? -19.889 12.228 29.669 1.00 93.62 117 VAL A C 1
ATOM 893 O O . VAL A 1 117 ? -19.925 12.409 28.457 1.00 93.62 117 VAL A O 1
ATOM 896 N N . PRO A 1 118 ? -19.802 13.260 30.526 1.00 93.31 118 PRO A N 1
ATOM 897 C CA . PRO A 1 118 ? -19.640 14.646 30.078 1.00 93.31 118 PRO A CA 1
ATOM 898 C C . PRO A 1 118 ? -18.175 14.892 29.680 1.00 93.31 118 PRO A C 1
ATOM 900 O O . PRO A 1 118 ? -17.371 15.441 30.436 1.00 93.31 118 PRO A O 1
ATOM 903 N N . ILE A 1 119 ? -17.780 14.359 28.520 1.00 92.94 119 ILE A N 1
ATOM 904 C CA . ILE A 1 119 ? -16.386 14.286 28.065 1.00 92.94 119 ILE A CA 1
ATOM 905 C C . ILE A 1 119 ? -15.870 15.690 27.753 1.00 92.94 119 ILE A C 1
ATOM 907 O O . ILE A 1 119 ? -14.729 16.008 28.097 1.00 92.94 119 ILE A O 1
ATOM 911 N N . THR A 1 120 ? -16.679 16.538 27.112 1.00 91.25 120 THR A N 1
ATOM 912 C CA . THR A 1 120 ? -16.277 17.917 26.808 1.00 91.25 120 THR A CA 1
ATOM 913 C C . THR A 1 120 ? -16.127 18.732 28.099 1.00 91.25 120 THR A C 1
ATOM 915 O O . THR A 1 120 ? -15.073 19.333 28.302 1.00 91.25 120 THR A O 1
ATOM 918 N N . GLY A 1 121 ? -17.103 18.701 29.008 1.00 90.81 121 GLY A N 1
ATOM 919 C CA . GLY A 1 121 ? -17.081 19.417 30.284 1.00 90.81 121 GLY A CA 1
ATOM 920 C C . GLY A 1 121 ? -15.887 19.028 31.155 1.00 90.81 121 GLY A C 1
ATOM 921 O O . GLY A 1 121 ? -15.092 19.892 31.526 1.00 90.81 121 GLY A O 1
ATOM 922 N N . LEU A 1 122 ? -15.692 17.725 31.387 1.00 91.50 122 LEU A N 1
ATOM 923 C CA . LEU A 1 122 ? -14.580 17.207 32.194 1.00 91.50 122 LEU A CA 1
ATOM 924 C C . LEU A 1 122 ? -13.208 17.464 31.553 1.00 91.50 122 LEU A C 1
ATOM 926 O O . LEU A 1 122 ? -12.229 17.676 32.266 1.00 91.50 122 LEU A O 1
ATOM 930 N N . THR A 1 123 ? -13.116 17.493 30.217 1.00 90.69 123 THR A N 1
ATOM 931 C CA . THR A 1 123 ? -11.879 17.908 29.530 1.00 90.69 123 THR A CA 1
ATOM 932 C C . THR A 1 123 ? -11.584 19.390 29.779 1.00 90.69 123 THR A C 1
ATOM 934 O O . THR A 1 123 ? -10.431 19.752 29.995 1.00 90.69 123 THR A O 1
ATOM 937 N N . VAL A 1 124 ? -12.596 20.263 29.769 1.00 88.81 124 VAL A N 1
ATOM 938 C CA . VAL A 1 124 ? -12.409 21.706 30.010 1.00 88.81 124 VAL A CA 1
ATOM 939 C C . VAL A 1 124 ? -12.056 22.004 31.466 1.00 88.81 124 VAL A C 1
ATOM 941 O O . VAL A 1 124 ? -11.192 22.848 31.712 1.00 88.81 124 VAL A O 1
ATOM 944 N N . GLU A 1 125 ? -12.676 21.293 32.408 1.00 88.31 125 GLU A N 1
ATOM 945 C CA . GLU A 1 125 ? -12.369 21.354 33.840 1.00 88.31 125 GLU A CA 1
ATOM 946 C C . GLU A 1 125 ? -10.919 20.926 34.114 1.00 88.31 125 GLU A C 1
ATOM 948 O O . GLU A 1 125 ? -10.130 21.711 34.643 1.00 88.31 125 GLU A O 1
ATOM 953 N N . ALA A 1 126 ? -10.526 19.732 33.650 1.00 86.50 126 ALA A N 1
ATOM 954 C CA . ALA A 1 126 ? -9.189 19.171 33.859 1.00 86.50 126 ALA A CA 1
ATOM 955 C C . ALA A 1 126 ? -8.043 19.987 33.228 1.00 86.50 126 ALA A C 1
ATOM 957 O O . ALA A 1 126 ? -6.879 19.767 33.562 1.00 86.50 126 ALA A O 1
ATOM 958 N N . LEU A 1 127 ? -8.352 20.905 32.304 1.00 85.31 127 LEU A N 1
ATOM 959 C CA . LEU A 1 127 ? -7.378 21.744 31.601 1.00 85.31 127 LEU A CA 1
ATOM 960 C C . LEU A 1 127 ? -7.431 23.233 31.987 1.00 85.31 127 LEU A C 1
ATOM 962 O O . LEU A 1 127 ? -6.717 24.033 31.385 1.00 85.31 127 LEU A O 1
ATOM 966 N N . GLY A 1 128 ? -8.236 23.618 32.984 1.00 74.75 128 GLY A N 1
ATOM 967 C CA . GLY A 1 128 ? -8.253 24.988 33.515 1.00 74.75 128 GLY A CA 1
ATOM 968 C C . GLY A 1 128 ? -8.954 26.031 32.631 1.00 74.75 128 GLY A C 1
ATOM 969 O O . GLY A 1 128 ? -8.748 27.229 32.817 1.00 74.75 128 GLY A O 1
ATOM 970 N N . GLY A 1 129 ? -9.807 25.607 31.693 1.00 67.94 129 GLY A N 1
ATOM 971 C CA . GLY A 1 129 ? -10.672 26.508 30.925 1.00 67.94 129 GLY A CA 1
ATOM 972 C C . GLY A 1 129 ? -10.088 27.103 29.631 1.00 67.94 129 GLY A C 1
ATOM 973 O O . GLY A 1 129 ? -8.906 27.013 29.317 1.00 67.94 129 GLY A O 1
ATOM 974 N N . THR A 1 130 ? -10.972 27.720 28.836 1.00 55.91 130 THR A N 1
ATOM 975 C CA . THR A 1 130 ? -10.765 28.309 27.483 1.00 55.91 130 THR A CA 1
ATOM 976 C C . THR A 1 130 ? -10.241 27.392 26.367 1.00 55.91 130 THR A C 1
ATOM 978 O O . THR A 1 130 ? -10.595 27.613 25.210 1.00 55.91 130 THR A O 1
ATOM 981 N N . ALA A 1 131 ? -9.501 26.324 26.666 1.00 55.50 131 ALA A N 1
ATOM 982 C CA . ALA A 1 131 ? -8.998 25.338 25.704 1.00 55.50 131 ALA A CA 1
ATOM 983 C C . ALA A 1 131 ? -10.091 24.361 25.199 1.00 55.50 131 ALA A C 1
ATOM 985 O O . ALA A 1 131 ? -9.839 23.163 25.081 1.00 55.50 131 ALA A O 1
ATOM 986 N N . LYS A 1 132 ? -11.302 24.874 24.922 1.00 54.25 132 LYS A N 1
ATOM 987 C CA . LYS A 1 132 ? -12.585 24.144 24.980 1.00 54.25 132 LYS A CA 1
ATOM 988 C C . LYS A 1 132 ? -12.641 22.790 24.261 1.00 54.25 132 LYS A C 1
ATOM 990 O O . LYS A 1 132 ? -13.259 21.869 24.781 1.00 54.25 132 LYS A O 1
ATOM 995 N N . ASP A 1 133 ? -11.962 22.654 23.126 1.00 56.41 133 ASP A N 1
ATOM 996 C CA . ASP A 1 133 ? -12.038 21.462 22.269 1.00 56.41 133 ASP A CA 1
ATOM 997 C C . ASP A 1 133 ? -10.719 20.657 22.213 1.00 56.41 133 ASP A C 1
ATOM 999 O O . ASP A 1 133 ? -10.620 19.633 21.536 1.00 56.41 133 ASP A O 1
ATOM 1003 N N . LYS A 1 134 ? -9.664 21.100 22.914 1.00 69.69 134 LYS A N 1
ATOM 1004 C CA . LYS A 1 134 ? -8.303 20.542 22.794 1.00 69.69 134 LYS A CA 1
ATOM 1005 C C . LYS A 1 134 ? -7.982 19.555 23.912 1.00 69.69 134 LYS A C 1
ATOM 1007 O O . LYS A 1 134 ? -7.421 19.930 24.933 1.00 69.69 134 LYS A O 1
ATOM 1012 N N . GLY A 1 135 ? -8.252 18.274 23.667 1.00 84.19 135 GLY A N 1
ATOM 1013 C CA . GLY A 1 135 ? -7.865 17.177 24.567 1.00 84.19 135 GLY A CA 1
ATOM 1014 C C . GLY A 1 135 ? -8.891 16.052 24.687 1.00 84.19 135 GLY A C 1
ATOM 1015 O O . GLY A 1 135 ? -8.559 14.998 25.224 1.00 84.19 135 GLY A O 1
ATOM 1016 N N . LYS A 1 136 ? -10.101 16.238 24.139 1.00 89.12 136 LYS A N 1
ATOM 1017 C CA . LYS A 1 136 ? -11.234 15.294 24.194 1.00 89.12 136 LYS A CA 1
ATOM 1018 C C . LYS A 1 136 ? -10.846 13.868 23.777 1.00 89.12 136 LYS A C 1
ATOM 1020 O O . LYS A 1 136 ? -11.187 12.894 24.438 1.00 89.12 136 LYS A O 1
ATOM 1025 N N . ASN A 1 137 ? -10.039 13.744 22.724 1.00 90.94 137 ASN A N 1
ATOM 1026 C CA . ASN A 1 137 ? -9.473 12.480 22.248 1.00 90.94 137 ASN A CA 1
ATOM 1027 C C . ASN A 1 137 ? -8.466 11.824 23.213 1.00 90.94 137 ASN A C 1
ATOM 1029 O O . ASN A 1 137 ? -8.374 10.599 23.249 1.00 90.94 137 ASN A O 1
ATOM 1033 N N . ILE A 1 138 ? -7.712 12.609 23.985 1.00 93.44 138 ILE A N 1
ATOM 1034 C CA . ILE A 1 138 ? -6.740 12.114 24.967 1.00 93.44 138 ILE A CA 1
ATOM 1035 C C . ILE A 1 138 ? -7.432 11.740 26.288 1.00 93.44 138 ILE A C 1
ATOM 1037 O O . ILE A 1 138 ? -7.074 10.729 26.891 1.00 93.44 138 ILE A O 1
ATOM 1041 N N . PHE A 1 139 ? -8.488 12.462 26.678 1.00 94.31 139 PHE A N 1
ATOM 1042 C CA . PHE A 1 139 ? -9.411 12.038 27.737 1.00 94.31 139 PHE A CA 1
ATOM 1043 C C . PHE A 1 139 ? -10.060 10.691 27.385 1.00 94.31 139 PHE A C 1
ATOM 1045 O O . PHE A 1 139 ? -9.974 9.733 28.152 1.00 94.31 139 PHE A O 1
ATOM 1052 N N . VAL A 1 140 ? -10.620 10.568 26.176 1.00 94.25 140 VAL A N 1
ATOM 1053 C CA . VAL A 1 140 ? -11.182 9.305 25.662 1.00 94.25 140 VAL A CA 1
ATOM 1054 C C . VAL A 1 140 ? -10.145 8.178 25.633 1.00 94.25 140 VAL A C 1
ATOM 1056 O O . VAL A 1 140 ? -10.474 7.047 25.976 1.00 94.25 140 VAL A O 1
ATOM 1059 N N . LEU A 1 141 ? -8.884 8.464 25.295 1.00 94.50 141 LEU A N 1
ATOM 1060 C CA . LEU A 1 141 ? -7.801 7.477 25.350 1.00 94.50 141 LEU A CA 1
ATOM 1061 C C . LEU A 1 141 ? -7.544 6.969 26.783 1.00 94.50 141 LEU A C 1
ATOM 1063 O O . LEU A 1 141 ? -7.355 5.768 26.970 1.00 94.50 141 LEU A O 1
ATOM 1067 N N . GLY A 1 142 ? -7.582 7.850 27.789 1.00 94.31 142 GLY A N 1
ATOM 1068 C CA . GLY A 1 142 ? -7.496 7.470 29.206 1.00 94.31 142 GLY A CA 1
ATOM 1069 C C . GLY A 1 142 ? -8.691 6.635 29.671 1.00 94.31 142 GLY A C 1
ATOM 1070 O O . GLY A 1 142 ? -8.523 5.617 30.343 1.00 94.31 142 GLY A O 1
ATOM 1071 N N . LEU A 1 143 ? -9.893 7.009 29.236 1.00 92.75 143 LEU A N 1
ATOM 1072 C CA . LEU A 1 143 ? -11.136 6.302 29.539 1.00 92.75 143 LEU A CA 1
ATOM 1073 C C . LEU A 1 143 ? -11.161 4.890 28.924 1.00 92.75 143 LEU A C 1
ATOM 1075 O O . LEU A 1 143 ? -11.478 3.916 29.605 1.00 92.75 143 LEU A O 1
ATOM 1079 N N . ILE A 1 144 ? -10.725 4.745 27.669 1.00 92.88 144 ILE A N 1
ATOM 1080 C CA . ILE A 1 144 ? -10.536 3.442 27.009 1.00 92.88 144 ILE A CA 1
ATOM 1081 C C . ILE A 1 144 ? -9.456 2.625 27.730 1.00 92.88 144 ILE A C 1
ATOM 1083 O O . ILE A 1 144 ? -9.662 1.437 27.978 1.00 92.88 144 ILE A O 1
ATOM 1087 N N . ALA A 1 145 ? -8.345 3.245 28.143 1.00 91.94 145 ALA A N 1
ATOM 1088 C CA . ALA A 1 145 ? -7.312 2.565 28.924 1.00 91.94 145 ALA A CA 1
ATOM 1089 C C . ALA A 1 145 ? -7.835 2.024 30.265 1.00 91.94 145 ALA A C 1
ATOM 1091 O O . ALA A 1 145 ? -7.405 0.955 30.699 1.00 91.94 145 ALA A O 1
ATOM 1092 N N . LYS A 1 146 ? -8.806 2.710 30.883 1.00 90.50 146 LYS A N 1
ATOM 1093 C CA . LYS A 1 146 ? -9.488 2.246 32.097 1.00 90.50 146 LYS A CA 1
ATOM 1094 C C . LYS A 1 146 ? -10.440 1.077 31.840 1.00 90.50 146 LYS A C 1
ATOM 1096 O O . LYS A 1 146 ? -10.472 0.141 32.635 1.00 90.50 146 LYS A O 1
ATOM 1101 N N . ILE A 1 147 ? -11.200 1.127 30.745 1.00 90.31 147 ILE A N 1
ATOM 1102 C CA . ILE A 1 147 ? -12.187 0.100 30.369 1.00 90.31 147 ILE A CA 1
ATOM 1103 C C . ILE A 1 147 ? -11.504 -1.207 29.937 1.00 90.31 147 ILE A C 1
ATOM 1105 O O . ILE A 1 147 ? -11.962 -2.280 30.319 1.00 90.31 147 ILE A O 1
ATOM 1109 N N . PHE A 1 148 ? -10.400 -1.120 29.190 1.00 89.12 148 PHE A N 1
ATOM 1110 C CA . PHE A 1 148 ? -9.658 -2.263 28.635 1.00 89.12 148 PHE A CA 1
ATOM 1111 C C . PHE A 1 148 ? -8.388 -2.642 29.418 1.00 89.12 148 PHE A C 1
ATOM 1113 O O . PHE A 1 148 ? -7.548 -3.379 28.902 1.00 89.12 148 PHE A O 1
ATOM 1120 N N . ASN A 1 149 ? -8.232 -2.120 30.643 1.00 87.75 149 ASN A N 1
ATOM 1121 C CA . ASN A 1 149 ? -7.105 -2.398 31.543 1.00 87.75 149 ASN A CA 1
ATOM 1122 C C . ASN A 1 149 ? -5.737 -2.342 30.822 1.00 87.75 149 ASN A C 1
ATOM 1124 O O . ASN A 1 149 ? -4.919 -3.262 30.906 1.00 87.75 149 ASN A O 1
ATOM 1128 N N . LEU A 1 150 ? -5.537 -1.275 30.045 1.00 90.00 150 LEU A N 1
ATOM 1129 C CA . LEU A 1 150 ? -4.376 -1.103 29.174 1.00 90.00 150 LEU A CA 1
ATOM 1130 C C . LEU A 1 150 ? -3.146 -0.621 29.953 1.00 90.00 150 LEU A C 1
ATOM 1132 O O . LEU A 1 150 ? -3.263 -0.018 31.020 1.00 90.00 150 LEU A O 1
ATOM 1136 N N . ASP A 1 151 ? -1.959 -0.833 29.382 1.00 89.88 151 ASP A N 1
ATOM 1137 C CA . ASP A 1 151 ? -0.696 -0.362 29.957 1.00 89.88 151 ASP A CA 1
ATOM 1138 C C . ASP A 1 151 ? -0.614 1.177 29.931 1.00 89.88 151 ASP A C 1
ATOM 1140 O O . ASP A 1 151 ? -0.309 1.821 28.920 1.00 89.88 151 ASP A O 1
ATOM 1144 N N . VAL A 1 152 ? -0.931 1.759 31.087 1.00 91.88 152 VAL A N 1
ATOM 1145 C CA . VAL A 1 152 ? -0.986 3.200 31.340 1.00 91.88 152 VAL A CA 1
ATOM 1146 C C . VAL A 1 152 ? 0.376 3.871 31.179 1.00 91.88 152 VAL A C 1
ATOM 1148 O O . VAL A 1 152 ? 0.434 5.001 30.697 1.00 91.88 152 VAL A O 1
ATOM 1151 N N . ASP A 1 153 ? 1.475 3.213 31.544 1.00 92.50 153 ASP A N 1
ATOM 1152 C CA . ASP A 1 153 ? 2.794 3.849 31.552 1.00 92.50 153 ASP A CA 1
ATOM 1153 C C . ASP A 1 153 ? 3.459 3.795 30.171 1.00 92.50 153 ASP A C 1
ATOM 1155 O O . ASP A 1 153 ? 4.054 4.789 29.739 1.00 92.50 153 ASP A O 1
ATOM 1159 N N . LYS A 1 154 ? 3.229 2.729 29.389 1.00 90.56 154 LYS A N 1
ATOM 1160 C CA . LYS A 1 154 ? 3.491 2.738 27.939 1.00 90.56 154 LYS A CA 1
ATOM 1161 C C . LYS A 1 154 ? 2.660 3.809 27.223 1.00 90.56 154 LYS A C 1
ATOM 1163 O O . LYS A 1 154 ? 3.196 4.467 26.330 1.00 90.56 154 LYS A O 1
ATOM 1168 N N . LEU A 1 155 ? 1.396 4.028 27.609 1.00 92.31 155 LEU A N 1
ATOM 1169 C CA . LEU A 1 155 ? 0.556 5.100 27.050 1.00 92.31 155 LEU A CA 1
ATOM 1170 C C . LEU A 1 155 ? 1.081 6.500 27.389 1.00 92.31 155 LEU A C 1
ATOM 1172 O O . LEU A 1 155 ? 1.267 7.300 26.472 1.00 92.31 155 LEU A O 1
ATOM 1176 N N . LYS A 1 156 ? 1.397 6.791 28.660 1.00 92.44 156 LYS A N 1
ATOM 1177 C CA . LYS A 1 156 ? 2.049 8.054 29.060 1.00 92.44 156 LYS A CA 1
ATOM 1178 C C . LYS A 1 156 ? 3.332 8.281 28.259 1.00 92.44 156 LYS A C 1
ATOM 1180 O O . LYS A 1 156 ? 3.516 9.356 27.696 1.00 92.44 156 LYS A O 1
ATOM 1185 N N . LYS A 1 157 ? 4.187 7.256 28.141 1.00 91.69 157 LYS A N 1
ATOM 1186 C CA . LYS A 1 157 ? 5.434 7.335 27.369 1.00 91.69 157 LYS A CA 1
ATOM 1187 C C . LYS A 1 157 ? 5.173 7.631 25.887 1.00 91.69 157 LYS A C 1
ATOM 1189 O O . LYS A 1 157 ? 5.817 8.517 25.338 1.00 91.69 157 LYS A O 1
ATOM 1194 N N . LEU A 1 158 ? 4.201 6.966 25.255 1.00 90.75 158 LEU A N 1
ATOM 1195 C CA . LEU A 1 158 ? 3.785 7.250 23.873 1.00 90.75 158 LEU A CA 1
ATOM 1196 C C . LEU A 1 158 ? 3.286 8.697 23.698 1.00 90.75 158 LEU A C 1
ATOM 1198 O O . LEU A 1 158 ? 3.634 9.343 22.708 1.00 90.75 158 LEU A O 1
ATOM 1202 N N . ILE A 1 159 ? 2.498 9.218 24.644 1.00 90.81 159 ILE A N 1
ATOM 1203 C CA . ILE A 1 159 ? 2.013 10.609 24.642 1.00 90.81 159 ILE A CA 1
ATOM 1204 C C . ILE A 1 159 ? 3.200 11.582 24.724 1.00 90.81 159 ILE A C 1
ATOM 1206 O O . ILE A 1 159 ? 3.313 12.479 23.885 1.00 90.81 159 ILE A O 1
ATOM 1210 N N . THR A 1 160 ? 4.132 11.360 25.655 1.00 90.50 160 THR A N 1
ATOM 1211 C CA . THR A 1 160 ? 5.360 12.158 25.789 1.00 90.50 160 THR A CA 1
ATOM 1212 C C . THR A 1 160 ? 6.236 12.087 24.534 1.00 90.50 160 THR A C 1
ATOM 1214 O O . THR A 1 160 ? 6.650 13.125 24.031 1.00 90.50 160 THR A O 1
ATOM 1217 N N . GLU A 1 161 ? 6.454 10.906 23.948 1.00 89.25 161 GLU A N 1
ATOM 1218 C CA . GLU A 1 161 ? 7.182 10.744 22.676 1.00 89.25 161 GLU A CA 1
ATOM 1219 C C . GLU A 1 161 ? 6.520 11.522 21.519 1.00 89.25 161 GLU A C 1
ATOM 1221 O O . GLU A 1 161 ? 7.206 12.121 20.692 1.00 89.25 161 GLU A O 1
ATOM 1226 N N . LYS A 1 162 ? 5.181 11.542 21.453 1.00 86.19 162 LYS A N 1
ATOM 1227 C CA . LYS A 1 162 ? 4.419 12.221 20.389 1.00 86.19 162 LYS A CA 1
ATOM 1228 C C . LYS A 1 162 ? 4.430 13.749 20.511 1.00 86.19 162 LYS A C 1
ATOM 1230 O O . LYS A 1 162 ? 4.303 14.427 19.487 1.00 86.19 162 LYS A O 1
ATOM 1235 N N . PHE A 1 163 ? 4.550 14.289 21.725 1.00 84.88 163 PHE A N 1
ATOM 1236 C CA . PHE A 1 163 ? 4.463 15.731 21.986 1.00 84.88 163 PHE A CA 1
ATOM 1237 C C . PHE A 1 163 ? 5.771 16.385 22.461 1.00 84.88 163 PHE A C 1
ATOM 1239 O O . PHE A 1 163 ? 5.853 17.607 22.410 1.00 84.88 163 PHE A O 1
ATOM 1246 N N . GLY A 1 164 ? 6.807 15.624 22.825 1.00 78.50 164 GLY A N 1
ATOM 1247 C CA . GLY A 1 164 ? 8.082 16.134 23.358 1.00 78.50 164 GLY A CA 1
ATOM 1248 C C . GLY A 1 164 ? 8.917 16.994 22.398 1.00 78.50 164 GLY A C 1
ATOM 1249 O O . GLY A 1 164 ? 9.832 17.682 22.830 1.00 78.50 164 GLY A O 1
ATOM 1250 N N . GLY A 1 165 ? 8.576 17.025 21.105 1.00 76.94 165 GLY A N 1
ATOM 1251 C CA . GLY A 1 165 ? 9.086 18.016 20.144 1.00 76.94 165 GLY A CA 1
ATOM 1252 C C . GLY A 1 165 ? 8.383 19.385 20.210 1.00 76.94 165 GLY A C 1
ATOM 1253 O O . GLY A 1 165 ? 8.501 20.176 19.277 1.00 76.94 165 GLY A O 1
ATOM 1254 N N . LYS A 1 166 ? 7.591 19.644 21.257 1.00 82.38 166 LYS A N 1
ATOM 1255 C CA . LYS A 1 166 ? 6.865 20.895 21.526 1.00 82.38 166 LYS A CA 1
ATOM 1256 C C . LYS A 1 166 ? 7.215 21.408 22.926 1.00 82.38 166 LYS A C 1
ATOM 1258 O O . LYS A 1 166 ? 7.921 20.749 23.680 1.00 82.38 166 LYS A O 1
ATOM 1263 N N . ASN A 1 167 ? 6.694 22.582 23.283 1.00 83.44 167 ASN A N 1
ATOM 1264 C CA . ASN A 1 167 ? 6.798 23.103 24.645 1.00 83.44 167 ASN A CA 1
ATOM 1265 C C . ASN A 1 167 ? 6.187 22.112 25.660 1.00 83.44 167 ASN A C 1
ATOM 1267 O O . ASN A 1 167 ? 5.112 21.562 25.418 1.00 83.44 167 ASN A O 1
ATOM 1271 N N . GLU A 1 168 ? 6.867 21.928 26.792 1.00 85.88 168 GLU A N 1
ATOM 1272 C CA . GLU A 1 168 ? 6.524 20.982 27.862 1.00 85.88 168 GLU A CA 1
ATOM 1273 C C . GLU A 1 168 ? 5.083 21.132 28.376 1.00 85.88 168 GLU A C 1
ATOM 1275 O O . GLU A 1 168 ? 4.413 20.131 28.631 1.00 85.88 168 GLU A O 1
ATOM 1280 N N . SER A 1 169 ? 4.553 22.361 28.415 1.00 83.94 169 SER A N 1
ATOM 1281 C CA . SER A 1 169 ? 3.145 22.618 28.752 1.00 83.94 169 SER A CA 1
ATOM 1282 C C . SER A 1 169 ? 2.172 21.779 27.917 1.00 83.94 169 SER A C 1
ATOM 1284 O O . SER A 1 169 ? 1.215 21.251 28.466 1.00 83.94 169 SER A O 1
ATOM 1286 N N . VAL A 1 170 ? 2.446 21.559 26.625 1.00 84.69 170 VAL A N 1
ATOM 1287 C CA . VAL A 1 170 ? 1.598 20.755 25.727 1.00 84.69 170 VAL A CA 1
ATOM 1288 C C . VAL A 1 170 ? 1.627 19.269 26.096 1.00 84.69 170 VAL A C 1
ATOM 1290 O O . VAL A 1 170 ? 0.608 18.587 25.972 1.00 84.69 170 VAL A O 1
ATOM 1293 N N . VAL A 1 171 ? 2.774 18.764 26.564 1.00 86.69 171 VAL A N 1
ATOM 1294 C CA . VAL A 1 171 ? 2.902 17.393 27.079 1.00 86.69 171 VAL A CA 1
ATOM 1295 C C . VAL A 1 171 ? 2.093 17.261 28.368 1.00 86.69 171 VAL A C 1
ATOM 1297 O O . VAL A 1 171 ? 1.276 16.350 28.487 1.00 86.69 171 VAL A O 1
ATOM 1300 N N . ASN A 1 172 ? 2.243 18.215 29.288 1.00 87.94 172 ASN A N 1
ATOM 1301 C CA . ASN A 1 172 ? 1.546 18.215 30.572 1.00 87.94 172 ASN A CA 1
ATOM 1302 C C . ASN A 1 172 ? 0.022 18.358 30.397 1.00 87.94 172 ASN A C 1
ATOM 1304 O O . ASN A 1 172 ? -0.722 17.584 30.992 1.00 87.94 172 ASN A O 1
ATOM 1308 N N . THR A 1 173 ? -0.461 19.232 29.505 1.00 88.75 173 THR A N 1
ATOM 1309 C CA . THR A 1 173 ? -1.879 19.312 29.095 1.00 88.75 173 THR A CA 1
ATOM 1310 C C . THR A 1 173 ? -2.396 17.960 28.592 1.00 88.75 173 THR A C 1
ATOM 1312 O O . THR A 1 173 ? -3.447 17.501 29.034 1.00 88.75 173 THR A O 1
ATOM 1315 N N . ALA A 1 174 ? -1.661 17.276 27.707 1.00 89.94 174 ALA A N 1
ATOM 1316 C CA . ALA A 1 174 ? -2.081 15.964 27.209 1.00 89.94 174 ALA A CA 1
ATOM 1317 C C . ALA A 1 174 ? -2.109 14.898 28.324 1.00 89.94 174 ALA A C 1
ATOM 1319 O O . ALA A 1 174 ? -3.052 14.110 28.400 1.00 89.94 174 ALA A O 1
ATOM 1320 N N . LEU A 1 175 ? -1.115 14.887 29.217 1.00 91.94 175 LEU A N 1
ATOM 1321 C CA . LEU A 1 175 ? -1.064 13.952 30.343 1.00 91.94 175 LEU A CA 1
ATOM 1322 C C . LEU A 1 175 ? -2.166 14.218 31.383 1.00 91.94 175 LEU A C 1
ATOM 1324 O O . LEU A 1 175 ? -2.722 13.254 31.903 1.00 91.94 175 LEU A O 1
ATOM 1328 N N . MET A 1 176 ? -2.532 15.477 31.647 1.00 91.88 176 MET A N 1
ATOM 1329 C CA . MET A 1 176 ? -3.652 15.827 32.535 1.00 91.88 176 MET A CA 1
ATOM 1330 C C . MET A 1 176 ? -4.998 15.379 31.949 1.00 91.88 176 MET A C 1
ATOM 1332 O O . MET A 1 176 ? -5.758 14.701 32.639 1.00 91.88 176 MET A O 1
ATOM 1336 N N . ALA A 1 177 ? -5.257 15.639 30.660 1.00 92.62 177 ALA A N 1
ATOM 1337 C CA . ALA A 1 177 ? -6.460 15.140 29.984 1.00 92.62 177 ALA A CA 1
ATOM 1338 C C . ALA A 1 177 ? -6.556 13.602 30.036 1.00 92.62 177 ALA A C 1
ATOM 1340 O O . ALA A 1 177 ? -7.613 13.055 30.348 1.00 92.62 177 ALA A O 1
ATOM 1341 N N . PHE A 1 178 ? -5.441 12.899 29.796 1.00 94.75 178 PHE A N 1
ATOM 1342 C CA . PHE A 1 178 ? -5.374 11.437 29.899 1.00 94.75 178 PHE A CA 1
ATOM 1343 C C . PHE A 1 178 ? -5.687 10.938 31.318 1.00 94.75 178 PHE A C 1
ATOM 1345 O O . PHE A 1 178 ? -6.452 9.988 31.489 1.00 94.75 178 PHE A O 1
ATOM 1352 N N . GLN A 1 179 ? -5.106 11.573 32.339 1.00 94.12 179 GLN A N 1
ATOM 1353 C CA . GLN A 1 179 ? -5.306 11.195 33.740 1.00 94.12 179 GLN A CA 1
ATOM 1354 C C . GLN A 1 179 ? -6.749 11.431 34.199 1.00 94.12 179 GLN A C 1
ATOM 1356 O O . GLN A 1 179 ? -7.310 10.554 34.851 1.00 94.12 179 GLN A O 1
ATOM 1361 N N . ALA A 1 180 ? -7.373 12.545 33.803 1.00 93.38 180 ALA A N 1
ATOM 1362 C CA . ALA A 1 180 ? -8.782 12.818 34.086 1.00 93.38 180 ALA A CA 1
ATOM 1363 C C . ALA A 1 180 ? -9.705 11.747 33.474 1.00 93.38 180 ALA A C 1
ATOM 1365 O O . ALA A 1 180 ? -10.548 11.182 34.171 1.00 93.38 180 ALA A O 1
ATOM 1366 N N . GLY A 1 181 ? -9.479 11.380 32.206 1.00 93.44 181 GLY A N 1
ATOM 1367 C CA . GLY A 1 181 ? -10.237 10.316 31.541 1.00 93.44 181 GLY A CA 1
ATOM 1368 C C . GLY A 1 181 ? -10.039 8.931 32.167 1.00 93.44 181 GLY A C 1
ATOM 1369 O O . GLY A 1 181 ? -10.998 8.177 32.316 1.00 93.44 181 GLY A O 1
ATOM 1370 N N . TYR A 1 182 ? -8.815 8.601 32.590 1.00 93.12 182 TYR A N 1
ATOM 1371 C CA . TYR A 1 182 ? -8.505 7.341 33.282 1.00 93.12 182 TYR A CA 1
ATOM 1372 C C . TYR A 1 182 ? -9.036 7.288 34.731 1.00 93.12 182 TYR A C 1
ATOM 1374 O O . TYR A 1 182 ? -9.306 6.206 35.264 1.00 93.12 182 TYR A O 1
ATOM 1382 N N . GLY A 1 183 ? -9.178 8.448 35.379 1.00 91.38 183 GLY A N 1
ATOM 1383 C CA . GLY A 1 183 ? -9.730 8.592 36.727 1.00 91.38 183 GLY A CA 1
ATOM 1384 C C . GLY A 1 183 ? -11.259 8.534 36.794 1.00 91.38 183 GLY A C 1
ATOM 1385 O O . GLY A 1 183 ? -11.800 8.257 37.865 1.00 91.38 183 GLY A O 1
ATOM 1386 N N . TYR A 1 184 ? -11.961 8.757 35.678 1.00 90.25 184 TYR A N 1
ATOM 1387 C CA . TYR A 1 184 ? -13.420 8.855 35.659 1.00 90.25 184 TYR A CA 1
ATOM 1388 C C . TYR A 1 184 ? -14.121 7.547 36.111 1.00 90.25 184 TYR A C 1
ATOM 1390 O O . TYR A 1 184 ? -13.787 6.462 35.618 1.00 90.25 184 TYR A O 1
ATOM 1398 N N . PRO A 1 185 ? -15.116 7.601 37.025 1.00 83.81 185 PRO A N 1
ATOM 1399 C CA . PRO A 1 185 ? -15.724 6.416 37.637 1.00 83.81 185 PRO A CA 1
ATOM 1400 C C . PRO A 1 185 ? -16.783 5.729 36.748 1.00 83.81 185 PRO A C 1
ATOM 1402 O O . PRO A 1 185 ? -17.953 5.616 37.108 1.00 83.81 185 PRO A O 1
ATOM 1405 N N . VAL A 1 186 ? -16.358 5.153 35.617 1.00 76.06 186 VAL A N 1
ATOM 1406 C CA . VAL A 1 186 ? -17.215 4.364 34.691 1.00 76.06 186 VAL A CA 1
ATOM 1407 C C . VAL A 1 186 ? -17.910 3.157 35.346 1.00 76.06 186 VAL A C 1
ATOM 1409 O O . VAL A 1 186 ? -18.872 2.609 34.804 1.00 76.06 186 VAL A O 1
ATOM 1412 N N . GLY A 1 187 ? -17.418 2.729 36.514 1.00 61.81 187 GLY A N 1
ATOM 1413 C CA . GLY A 1 187 ? -17.821 1.503 37.207 1.00 61.81 187 GLY A CA 1
ATOM 1414 C C . GLY A 1 187 ? -19.274 1.448 37.685 1.00 61.81 187 GLY A C 1
ATOM 1415 O O . GLY A 1 187 ? -19.731 0.363 38.042 1.00 61.81 187 GLY A O 1
ATOM 1416 N N . ASN A 1 188 ? -19.989 2.577 37.666 1.00 60.94 188 ASN A N 1
ATOM 1417 C CA . ASN A 1 188 ? -21.418 2.653 37.990 1.00 60.94 188 ASN A CA 1
ATOM 1418 C C . ASN A 1 188 ? -22.314 2.103 36.863 1.00 60.94 188 ASN A C 1
ATOM 1420 O O . ASN A 1 188 ? -23.468 1.772 37.117 1.00 60.94 188 ASN A O 1
ATOM 1424 N N . VAL A 1 189 ? -21.788 1.995 35.635 1.00 62.38 189 VAL A N 1
ATOM 1425 C CA . VAL A 1 189 ? -22.516 1.481 34.461 1.00 62.38 189 VAL A CA 1
ATOM 1426 C C . VAL A 1 189 ? -21.791 0.277 33.859 1.00 62.38 189 VAL A C 1
ATOM 1428 O O . VAL A 1 189 ? -22.379 -0.792 33.694 1.00 62.38 189 VAL A O 1
ATOM 1431 N N . LEU A 1 190 ? -20.484 0.400 33.599 1.00 73.38 190 LEU A N 1
ATOM 1432 C CA . LEU A 1 190 ? -19.656 -0.736 33.200 1.00 73.38 190 LEU A CA 1
ATOM 1433 C C . LEU A 1 190 ? -19.218 -1.510 34.444 1.00 73.38 190 LEU A C 1
ATOM 1435 O O . LEU A 1 190 ? -18.208 -1.220 35.079 1.00 73.38 190 LEU A O 1
ATOM 1439 N N . THR A 1 191 ? -19.977 -2.548 34.789 1.00 67.44 191 THR A N 1
ATOM 1440 C CA . THR A 1 191 ? -19.648 -3.431 35.921 1.00 67.44 191 THR A CA 1
ATOM 1441 C C . THR A 1 191 ? -18.384 -4.268 35.685 1.00 67.44 191 THR A C 1
ATOM 1443 O O . THR A 1 191 ? -17.815 -4.785 36.653 1.00 67.44 191 THR A O 1
ATOM 1446 N N . LYS A 1 192 ? -17.904 -4.367 34.437 1.00 75.69 192 LYS A N 1
ATOM 1447 C CA . LYS A 1 192 ? -16.718 -5.127 34.012 1.00 75.69 192 LYS A CA 1
ATOM 1448 C C . LYS A 1 192 ? -15.595 -4.224 33.495 1.00 75.69 192 LYS A C 1
ATOM 1450 O O . LYS A 1 192 ? -15.862 -3.164 32.941 1.00 75.69 192 LYS A O 1
ATOM 1455 N N . HIS A 1 193 ? -14.354 -4.675 33.657 1.00 77.56 193 HIS A N 1
ATOM 1456 C CA . HIS A 1 193 ? -13.193 -4.184 32.922 1.00 77.56 193 HIS A CA 1
ATOM 1457 C C . HIS A 1 193 ? -12.629 -5.337 32.093 1.00 77.56 193 HIS A C 1
ATOM 1459 O O . HIS A 1 193 ? -12.521 -6.467 32.573 1.00 77.56 193 HIS A O 1
ATOM 1465 N N . TYR A 1 194 ? -12.297 -5.050 30.846 1.00 84.25 194 TYR A N 1
ATOM 1466 C CA . TYR A 1 194 ? -11.859 -6.041 29.879 1.00 84.25 194 TYR A CA 1
ATOM 1467 C C . TYR A 1 194 ? -10.345 -6.181 29.948 1.00 84.25 194 TYR A C 1
ATOM 1469 O O . TYR A 1 194 ? -9.637 -5.197 30.149 1.00 84.25 194 TYR A O 1
ATOM 1477 N N . ARG A 1 195 ? -9.841 -7.399 29.777 1.00 84.00 195 ARG A N 1
ATOM 1478 C CA . ARG A 1 195 ? -8.414 -7.680 29.643 1.00 84.00 195 ARG A CA 1
ATOM 1479 C C . ARG A 1 195 ? -8.217 -8.552 28.413 1.00 84.00 195 ARG A C 1
ATOM 1481 O O . ARG A 1 195 ? -8.768 -9.646 28.345 1.00 84.00 195 ARG A O 1
ATOM 1488 N N . PHE A 1 196 ? -7.415 -8.083 27.466 1.00 83.56 196 PHE A N 1
ATOM 1489 C CA . PHE A 1 196 ? -6.969 -8.933 26.366 1.00 83.56 196 PHE A CA 1
ATOM 1490 C C . PHE A 1 196 ? -6.155 -10.106 26.919 1.00 83.56 196 PHE A C 1
ATOM 1492 O O . PHE A 1 196 ? -5.294 -9.924 27.787 1.00 83.56 196 PHE A O 1
ATOM 1499 N N . GLU A 1 197 ? -6.453 -11.310 26.441 1.00 80.38 197 GLU A N 1
ATOM 1500 C CA . GLU A 1 197 ? -5.632 -12.487 26.712 1.00 80.38 197 GLU A CA 1
ATOM 1501 C C . GLU A 1 197 ? -4.218 -12.269 26.153 1.00 80.38 197 GLU A C 1
ATOM 1503 O O . GLU A 1 197 ? -4.045 -11.666 25.096 1.00 80.38 197 GLU A O 1
ATOM 1508 N N . HIS A 1 198 ? -3.192 -12.744 26.858 1.00 73.19 198 HIS A N 1
ATOM 1509 C CA . HIS A 1 198 ? -1.817 -12.694 26.364 1.00 73.19 198 HIS A CA 1
ATOM 1510 C C . HIS A 1 198 ? -1.428 -14.084 25.864 1.00 73.19 198 HIS A C 1
ATOM 1512 O O . HIS A 1 198 ? -1.328 -15.021 26.658 1.00 73.19 198 HIS A O 1
ATOM 1518 N N . ILE A 1 199 ? -1.225 -14.207 24.552 1.00 67.62 199 ILE A N 1
ATOM 1519 C CA . ILE A 1 199 ? -0.737 -15.421 23.897 1.00 67.62 199 ILE A CA 1
ATOM 1520 C C . ILE A 1 199 ? 0.729 -15.166 23.508 1.00 67.62 199 ILE A C 1
ATOM 1522 O O . ILE A 1 199 ? 0.976 -14.307 22.660 1.00 67.62 199 ILE A O 1
ATOM 1526 N N . PRO A 1 200 ? 1.707 -15.871 24.108 1.00 64.88 200 PRO A N 1
ATOM 1527 C CA . PRO A 1 200 ? 3.117 -15.701 23.763 1.00 64.88 200 PRO A CA 1
ATOM 1528 C C . PRO A 1 200 ? 3.379 -16.009 22.283 1.00 64.88 200 PRO A C 1
ATOM 1530 O O . PRO A 1 200 ? 2.962 -17.056 21.778 1.00 64.88 200 PRO A O 1
ATOM 1533 N N . ARG A 1 201 ? 4.085 -15.116 21.577 1.00 65.06 201 ARG A N 1
ATOM 1534 C CA . ARG A 1 201 ? 4.408 -15.306 20.153 1.00 65.06 201 ARG A CA 1
ATOM 1535 C C . ARG A 1 201 ? 5.603 -16.235 19.951 1.00 65.06 201 ARG A C 1
ATOM 1537 O O . ARG A 1 201 ? 6.578 -16.197 20.693 1.00 65.06 201 ARG A O 1
ATOM 1544 N N . ALA A 1 202 ? 5.553 -17.021 18.878 1.00 58.94 202 ALA A N 1
ATOM 1545 C CA . ALA A 1 202 ? 6.579 -18.012 18.550 1.00 58.94 202 ALA A CA 1
ATOM 1546 C C . ALA A 1 202 ? 7.867 -17.434 17.921 1.00 58.94 202 ALA A C 1
ATOM 1548 O O . ALA A 1 202 ? 8.851 -18.159 17.805 1.00 58.94 202 ALA A O 1
ATOM 1549 N N . SER A 1 203 ? 7.877 -16.170 17.478 1.00 67.44 203 SER A N 1
ATOM 1550 C CA . SER A 1 203 ? 8.985 -15.605 16.691 1.00 67.44 203 SER A CA 1
ATOM 1551 C C . SER A 1 203 ? 10.193 -15.150 17.512 1.00 67.44 203 SER A C 1
ATOM 1553 O O . SER A 1 203 ? 11.305 -15.120 16.985 1.00 67.44 203 SER A O 1
ATOM 1555 N N . GLY A 1 204 ? 9.991 -14.745 18.770 1.00 69.81 204 GLY A N 1
ATOM 1556 C CA . GLY A 1 204 ? 11.042 -14.180 19.629 1.00 69.81 204 GLY A CA 1
ATOM 1557 C C . GLY A 1 204 ? 11.648 -12.853 19.139 1.00 69.81 204 GLY A C 1
ATOM 1558 O O . GLY A 1 204 ? 12.626 -12.385 19.721 1.00 69.81 204 GLY A O 1
ATOM 1559 N N . ARG A 1 205 ? 11.099 -12.243 18.077 1.00 78.25 205 ARG A N 1
ATOM 1560 C CA . ARG A 1 205 ? 11.519 -10.931 17.559 1.00 78.25 205 ARG A CA 1
ATOM 1561 C C . ARG A 1 205 ? 10.711 -9.811 18.211 1.00 78.25 205 ARG A C 1
ATOM 1563 O O . ARG A 1 205 ? 9.557 -10.001 18.583 1.00 78.25 205 ARG A O 1
ATOM 1570 N N . ALA A 1 206 ? 11.308 -8.624 18.306 1.00 82.38 206 ALA A N 1
ATOM 1571 C CA . ALA A 1 206 ? 10.573 -7.424 18.690 1.00 82.38 206 ALA A CA 1
ATOM 1572 C C . ALA A 1 206 ? 9.479 -7.115 17.654 1.00 82.38 206 ALA A C 1
ATOM 1574 O O . ALA A 1 206 ? 9.683 -7.310 16.455 1.00 82.38 206 ALA A O 1
ATOM 1575 N N . GLN A 1 207 ? 8.330 -6.607 18.105 1.00 84.19 207 GLN A N 1
ATOM 1576 C CA . GLN A 1 207 ? 7.289 -6.117 17.203 1.00 84.19 207 GLN A CA 1
ATOM 1577 C C . GLN A 1 207 ? 7.494 -4.643 16.850 1.00 84.19 207 GLN A C 1
ATOM 1579 O O . GLN A 1 207 ? 7.787 -3.809 17.711 1.00 84.19 207 GLN A O 1
ATOM 1584 N N . ILE A 1 208 ? 7.246 -4.311 15.584 1.00 87.75 208 ILE A N 1
ATOM 1585 C CA . ILE A 1 208 ? 7.147 -2.937 15.087 1.00 87.75 208 ILE A CA 1
ATOM 1586 C C . ILE A 1 208 ? 5.706 -2.620 14.670 1.00 87.75 208 ILE A C 1
ATOM 1588 O O . ILE A 1 208 ? 4.865 -3.502 14.503 1.00 87.75 208 ILE A O 1
ATOM 1592 N N . THR A 1 209 ? 5.380 -1.332 14.561 1.00 87.88 209 THR A N 1
ATOM 1593 C CA . THR A 1 209 ? 4.014 -0.870 14.263 1.00 87.88 209 THR A CA 1
ATOM 1594 C C . THR A 1 209 ? 4.062 0.374 13.389 1.00 87.88 209 THR A C 1
ATOM 1596 O O . THR A 1 209 ? 4.553 1.423 13.815 1.00 87.88 209 THR A O 1
ATOM 1599 N N . MET A 1 210 ? 3.542 0.264 12.169 1.00 91.94 210 MET A N 1
ATOM 1600 C CA . MET A 1 210 ? 3.542 1.324 11.156 1.00 91.94 210 MET A CA 1
ATOM 1601 C C . MET A 1 210 ? 2.344 1.171 10.210 1.00 91.94 210 MET A C 1
ATOM 1603 O O . MET A 1 210 ? 1.601 0.197 10.317 1.00 91.94 210 MET A O 1
ATOM 1607 N N . ASP A 1 211 ? 2.141 2.137 9.313 1.00 94.56 211 ASP A N 1
ATOM 1608 C CA . ASP A 1 211 ? 1.159 2.023 8.227 1.00 94.56 211 ASP A CA 1
ATOM 1609 C C . ASP A 1 211 ? 1.773 1.442 6.939 1.00 94.56 211 ASP A C 1
ATOM 1611 O O . ASP A 1 211 ? 2.997 1.393 6.787 1.00 94.56 211 ASP A O 1
ATOM 1615 N N . GLY A 1 212 ? 0.935 0.996 5.997 1.00 96.81 212 GLY A N 1
ATOM 1616 C CA . GLY A 1 212 ? 1.398 0.374 4.749 1.00 96.81 212 GLY A CA 1
ATOM 1617 C C . GLY A 1 212 ? 2.209 1.296 3.837 1.00 96.81 212 GLY A C 1
ATOM 1618 O O . GLY A 1 212 ? 3.046 0.804 3.081 1.00 96.81 212 GLY A O 1
ATOM 1619 N N . ASN A 1 213 ? 2.031 2.618 3.924 1.00 98.19 213 ASN A N 1
ATOM 1620 C CA . ASN A 1 213 ? 2.845 3.576 3.174 1.00 98.19 213 ASN A CA 1
ATOM 1621 C C . ASN A 1 213 ? 4.233 3.762 3.807 1.00 98.19 213 ASN A C 1
ATOM 1623 O O . ASN A 1 213 ? 5.224 3.871 3.082 1.00 98.19 213 ASN A O 1
ATOM 1627 N N . GLN A 1 214 ? 4.332 3.743 5.138 1.00 97.88 214 GLN A N 1
ATOM 1628 C CA . GLN A 1 214 ? 5.606 3.691 5.858 1.00 97.88 214 GLN A CA 1
ATOM 1629 C C . GLN A 1 214 ? 6.342 2.377 5.569 1.00 97.88 214 GLN A C 1
ATOM 1631 O O . GLN A 1 214 ? 7.520 2.417 5.216 1.00 97.88 214 GLN A O 1
ATOM 1636 N N . ALA A 1 215 ? 5.655 1.233 5.634 1.00 98.31 215 ALA A N 1
ATOM 1637 C CA . ALA A 1 215 ? 6.237 -0.074 5.327 1.00 98.31 215 ALA A CA 1
ATOM 1638 C C . ALA A 1 215 ? 6.774 -0.141 3.889 1.00 98.31 215 ALA A C 1
ATOM 1640 O O . ALA A 1 215 ? 7.918 -0.542 3.678 1.00 98.31 215 ALA A O 1
ATOM 1641 N N . LEU A 1 216 ? 6.004 0.356 2.914 1.00 98.75 216 LEU A N 1
ATOM 1642 C CA . LEU A 1 216 ? 6.440 0.506 1.523 1.00 98.75 216 LEU A CA 1
ATOM 1643 C C . LEU A 1 216 ? 7.667 1.426 1.394 1.00 98.75 216 LEU A C 1
ATOM 1645 O O . LEU A 1 216 ? 8.633 1.069 0.721 1.00 98.75 216 LEU A O 1
ATOM 1649 N N . ALA A 1 217 ? 7.674 2.588 2.058 1.00 98.62 217 ALA A N 1
ATOM 1650 C CA . ALA A 1 217 ? 8.807 3.515 2.021 1.00 98.62 217 ALA A CA 1
ATOM 1651 C C . ALA A 1 217 ? 10.093 2.896 2.601 1.00 98.62 217 ALA A C 1
ATOM 1653 O O . ALA A 1 217 ? 11.151 2.975 1.974 1.00 98.62 217 ALA A O 1
ATOM 1654 N N . TYR A 1 218 ? 10.012 2.247 3.766 1.00 98.38 218 TYR A N 1
ATOM 1655 C CA . TYR A 1 218 ? 11.159 1.581 4.387 1.00 98.38 218 TYR A CA 1
ATOM 1656 C C . TYR A 1 218 ? 11.601 0.331 3.614 1.00 98.38 218 TYR A C 1
ATOM 1658 O O . TYR A 1 218 ? 12.804 0.093 3.501 1.00 98.38 218 TYR A O 1
ATOM 1666 N N . GLY A 1 219 ? 10.670 -0.400 2.994 1.00 98.44 219 GLY A N 1
ATOM 1667 C CA . GLY A 1 219 ? 10.971 -1.514 2.094 1.00 98.44 219 GLY A CA 1
ATOM 1668 C C . GLY A 1 219 ? 11.773 -1.071 0.869 1.00 98.44 219 GLY A C 1
ATOM 1669 O O . GLY A 1 219 ? 12.773 -1.697 0.535 1.00 98.44 219 GLY A O 1
ATOM 1670 N N . LEU A 1 220 ? 11.413 0.059 0.246 1.00 98.62 220 LEU A N 1
ATOM 1671 C CA . LEU A 1 220 ? 12.175 0.655 -0.863 1.00 98.62 220 LEU A CA 1
ATOM 1672 C C . LEU A 1 220 ? 13.602 1.052 -0.439 1.00 98.62 220 LEU A C 1
ATOM 1674 O O . LEU A 1 220 ? 14.563 0.782 -1.162 1.00 98.62 220 LEU A O 1
ATOM 1678 N N . ILE A 1 221 ? 13.756 1.659 0.744 1.00 98.19 221 ILE A N 1
ATOM 1679 C CA . ILE A 1 221 ? 15.064 2.055 1.296 1.00 98.19 221 ILE A CA 1
ATOM 1680 C C . ILE A 1 221 ? 15.939 0.820 1.557 1.00 98.19 221 ILE A C 1
ATOM 1682 O O . ILE A 1 221 ? 17.093 0.779 1.113 1.00 98.19 221 ILE A O 1
ATOM 1686 N N . ALA A 1 222 ? 15.383 -0.203 2.218 1.00 98.06 222 ALA A N 1
ATOM 1687 C CA . ALA A 1 222 ? 16.055 -1.477 2.471 1.00 98.06 222 ALA A CA 1
ATOM 1688 C C . ALA A 1 222 ? 16.434 -2.186 1.162 1.00 98.06 222 ALA A C 1
ATOM 1690 O O . ALA A 1 222 ? 17.542 -2.697 1.035 1.00 98.06 222 ALA A O 1
ATOM 1691 N N . ALA A 1 223 ? 15.577 -2.124 0.143 1.00 97.94 223 ALA A N 1
ATOM 1692 C CA . ALA A 1 223 ? 15.819 -2.695 -1.178 1.00 97.94 223 ALA A CA 1
ATOM 1693 C C . ALA A 1 223 ? 16.949 -2.028 -1.990 1.00 97.94 223 ALA A C 1
ATOM 1695 O O . ALA A 1 223 ? 17.258 -2.485 -3.096 1.00 97.94 223 ALA A O 1
ATOM 1696 N N . GLY A 1 224 ? 17.555 -0.953 -1.475 1.00 96.81 224 GLY A N 1
ATOM 1697 C CA . GLY A 1 224 ? 18.649 -0.238 -2.128 1.00 96.81 224 GLY A CA 1
ATOM 1698 C C . GLY A 1 224 ? 18.223 0.937 -3.008 1.00 96.81 224 GLY A C 1
ATOM 1699 O O . GLY A 1 224 ? 19.051 1.455 -3.753 1.00 96.81 224 GLY A O 1
ATOM 1700 N N . VAL A 1 225 ? 16.963 1.385 -2.941 1.00 97.94 225 VAL A N 1
ATOM 1701 C CA . VAL A 1 225 ? 16.544 2.618 -3.625 1.00 97.94 225 VAL A CA 1
ATOM 1702 C C . VAL A 1 225 ? 17.207 3.818 -2.943 1.00 97.94 225 VAL A C 1
ATOM 1704 O O . VAL A 1 225 ? 17.206 3.934 -1.714 1.00 97.94 225 VAL A O 1
ATOM 1707 N N . ARG A 1 226 ? 17.791 4.710 -3.750 1.00 96.56 226 ARG A N 1
ATOM 1708 C CA . ARG A 1 226 ? 18.426 5.961 -3.292 1.00 96.56 226 ARG A CA 1
ATOM 1709 C C . ARG A 1 226 ? 17.837 7.209 -3.945 1.00 96.56 226 ARG A C 1
ATOM 1711 O O . ARG A 1 226 ? 17.917 8.284 -3.362 1.00 96.56 226 ARG A O 1
ATOM 1718 N N . TYR A 1 227 ? 17.196 7.080 -5.103 1.00 97.94 227 TYR A N 1
ATOM 1719 C CA . TYR A 1 227 ? 16.673 8.222 -5.848 1.00 97.94 227 TYR A CA 1
ATOM 1720 C C . TYR A 1 227 ? 15.219 8.019 -6.259 1.00 97.94 227 TYR A C 1
ATOM 1722 O O . TYR A 1 227 ? 14.758 6.896 -6.470 1.00 97.94 227 TYR A O 1
ATOM 1730 N N . GLY A 1 228 ? 14.485 9.116 -6.378 1.00 97.94 228 GLY A N 1
ATOM 1731 C CA . GLY A 1 228 ? 13.108 9.079 -6.840 1.00 97.94 228 GLY A CA 1
ATOM 1732 C C . GLY A 1 228 ? 12.508 10.462 -7.007 1.00 97.94 228 GLY A C 1
ATOM 1733 O O . GLY A 1 228 ? 13.072 11.461 -6.557 1.00 97.94 228 GLY A O 1
ATOM 1734 N N . ALA A 1 229 ? 11.355 10.513 -7.662 1.00 98.62 229 ALA A N 1
ATOM 1735 C CA . ALA A 1 229 ? 10.611 11.750 -7.825 1.00 98.62 229 ALA A CA 1
ATOM 1736 C C . ALA A 1 229 ? 9.100 11.510 -7.890 1.00 98.62 229 ALA A C 1
ATOM 1738 O O . ALA A 1 229 ? 8.630 10.466 -8.351 1.00 98.62 229 ALA A O 1
ATOM 1739 N N . GLY A 1 230 ? 8.320 12.483 -7.423 1.00 98.00 230 GLY A N 1
ATOM 1740 C CA . GLY A 1 230 ? 6.864 12.383 -7.321 1.00 98.00 230 GLY A CA 1
ATOM 1741 C C . GLY A 1 230 ? 6.166 13.740 -7.313 1.00 98.00 230 GLY A C 1
ATOM 1742 O O . GLY A 1 230 ? 6.808 14.780 -7.171 1.00 98.00 230 GLY A O 1
ATOM 1743 N N . TYR A 1 231 ? 4.843 13.698 -7.444 1.00 98.50 231 TYR A N 1
ATOM 1744 C CA . TYR A 1 231 ? 3.945 14.834 -7.249 1.00 98.50 231 TYR A CA 1
ATOM 1745 C C . TYR A 1 231 ? 3.020 14.550 -6.043 1.00 98.50 231 TYR A C 1
ATOM 1747 O O . TYR A 1 231 ? 2.713 13.375 -5.804 1.00 98.50 231 TYR A O 1
ATOM 1755 N N . PRO A 1 232 ? 2.596 15.552 -5.244 1.00 97.50 232 PRO A N 1
ATOM 1756 C CA . PRO A 1 232 ? 1.718 15.322 -4.098 1.00 97.50 232 PRO A CA 1
ATOM 1757 C C . PRO A 1 232 ? 0.302 14.929 -4.539 1.00 97.50 232 PRO A C 1
ATOM 1759 O O . PRO A 1 232 ? -0.401 15.707 -5.178 1.00 97.50 232 PRO A O 1
ATOM 1762 N N . ILE A 1 233 ? -0.152 13.742 -4.139 1.00 96.75 233 ILE A N 1
ATOM 1763 C CA . ILE A 1 233 ? -1.515 13.265 -4.393 1.00 96.75 233 ILE A CA 1
ATOM 1764 C C . ILE A 1 233 ? -1.933 12.263 -3.311 1.00 96.75 233 ILE A C 1
ATOM 1766 O O . ILE A 1 233 ? -1.180 11.358 -2.956 1.00 96.75 233 ILE A O 1
ATOM 1770 N N . THR A 1 234 ? -3.145 12.401 -2.772 1.00 94.75 234 THR A N 1
ATOM 1771 C CA . THR A 1 234 ? -3.703 11.430 -1.816 1.00 94.75 234 THR A CA 1
ATOM 1772 C C . THR A 1 234 ? -4.007 10.104 -2.524 1.00 94.75 234 THR A C 1
ATOM 1774 O O . THR A 1 234 ? -4.634 10.154 -3.589 1.00 94.75 234 THR A O 1
ATOM 1777 N N . PRO A 1 235 ? -3.648 8.931 -1.962 1.00 94.56 235 PRO A N 1
ATOM 1778 C CA . PRO A 1 235 ? -2.915 8.694 -0.704 1.00 94.56 235 PRO A CA 1
ATOM 1779 C C . PRO A 1 235 ? -1.380 8.515 -0.841 1.00 94.56 235 PRO A C 1
ATOM 1781 O O . PRO A 1 235 ? -0.723 8.215 0.149 1.00 94.56 235 PRO A O 1
ATOM 1784 N N . TRP A 1 236 ? -0.780 8.699 -2.022 1.00 96.75 236 TRP A N 1
ATOM 1785 C CA . TRP A 1 236 ? 0.671 8.547 -2.265 1.00 96.75 236 TRP A CA 1
ATOM 1786 C C . TRP A 1 236 ? 1.578 9.479 -1.431 1.00 96.75 236 TRP A C 1
ATOM 1788 O O . TRP A 1 236 ? 2.688 9.080 -1.069 1.00 96.75 236 TRP A O 1
ATOM 1798 N N . SER A 1 237 ? 1.130 10.696 -1.093 1.00 96.69 237 SER A N 1
ATOM 1799 C CA . SER A 1 237 ? 1.980 11.737 -0.481 1.00 96.69 237 SER A CA 1
ATOM 1800 C C . SER A 1 237 ? 2.794 11.299 0.747 1.00 96.69 237 SER A C 1
ATOM 1802 O O . SER A 1 237 ? 3.947 11.708 0.862 1.00 96.69 237 SER A O 1
ATOM 1804 N N . SER A 1 238 ? 2.274 10.440 1.635 1.00 96.31 238 SER A N 1
ATOM 1805 C CA . SER A 1 238 ? 3.019 10.031 2.842 1.00 96.31 238 SER A CA 1
ATOM 1806 C C . SER A 1 238 ? 4.214 9.105 2.553 1.00 96.31 238 SER A C 1
ATOM 1808 O O . SER A 1 238 ? 5.187 9.104 3.316 1.00 96.31 238 SER A O 1
ATOM 1810 N N . VAL A 1 239 ? 4.209 8.386 1.420 1.00 98.38 239 VAL A N 1
ATOM 1811 C CA . VAL A 1 239 ? 5.394 7.658 0.927 1.00 98.38 239 VAL A CA 1
ATOM 1812 C C . VAL A 1 239 ? 6.455 8.663 0.480 1.00 98.38 239 VAL A C 1
ATOM 1814 O O . VAL A 1 239 ? 7.606 8.570 0.900 1.00 98.38 239 VAL A O 1
ATOM 1817 N N . MET A 1 240 ? 6.063 9.668 -0.310 1.00 96.75 240 MET A N 1
ATOM 1818 C CA . MET A 1 240 ? 6.952 10.742 -0.769 1.00 96.75 240 MET A CA 1
ATOM 1819 C C . MET A 1 240 ? 7.547 11.546 0.397 1.00 96.75 240 MET A C 1
ATOM 1821 O O . MET A 1 240 ? 8.748 11.801 0.403 1.00 96.75 240 MET A O 1
ATOM 1825 N N . GLU A 1 241 ? 6.745 11.925 1.394 1.00 97.19 241 GLU A N 1
ATOM 1826 C CA . GLU A 1 241 ? 7.217 12.620 2.601 1.00 97.19 241 GLU A CA 1
ATOM 1827 C C . GLU A 1 241 ? 8.246 11.785 3.372 1.00 97.19 241 GLU A C 1
ATOM 1829 O O . GLU A 1 241 ? 9.273 12.310 3.808 1.00 97.19 241 GLU A O 1
ATOM 1834 N N . THR A 1 242 ? 8.004 10.477 3.500 1.00 98.19 242 THR A N 1
ATOM 1835 C CA . THR A 1 242 ? 8.938 9.555 4.155 1.00 98.19 242 THR A CA 1
ATOM 1836 C C . THR A 1 242 ? 10.228 9.421 3.348 1.00 98.19 242 THR A C 1
ATOM 1838 O O . THR A 1 242 ? 11.303 9.668 3.886 1.00 98.19 242 THR A O 1
ATOM 1841 N N . LEU A 1 243 ? 10.158 9.141 2.044 1.00 98.31 243 LEU A N 1
ATOM 1842 C CA . LEU A 1 243 ? 11.344 9.038 1.185 1.00 98.31 243 LEU A CA 1
ATOM 1843 C C . LEU A 1 243 ? 12.151 10.349 1.145 1.00 98.31 243 LEU A C 1
ATOM 1845 O O . LEU A 1 243 ? 13.373 10.314 1.258 1.00 98.31 243 LEU A O 1
ATOM 1849 N N . ARG A 1 244 ? 11.494 11.513 1.081 1.00 97.19 244 ARG A N 1
ATOM 1850 C CA . ARG A 1 244 ? 12.144 12.836 1.141 1.00 97.19 244 ARG A CA 1
ATOM 1851 C C . ARG A 1 244 ? 12.861 13.093 2.473 1.00 97.19 244 ARG A C 1
ATOM 1853 O O . ARG A 1 244 ? 13.885 13.771 2.480 1.00 97.19 244 ARG A O 1
ATOM 1860 N N . ARG A 1 245 ? 12.339 12.572 3.588 1.00 97.25 245 ARG A N 1
ATOM 1861 C CA . ARG A 1 245 ? 12.937 12.704 4.930 1.00 97.25 245 ARG A CA 1
ATOM 1862 C C . ARG A 1 245 ? 14.065 11.699 5.182 1.00 97.25 245 ARG A C 1
ATOM 1864 O O . ARG A 1 245 ? 15.007 12.008 5.909 1.00 97.25 245 ARG A O 1
ATOM 1871 N N . GLU A 1 246 ? 13.953 10.496 4.627 1.00 98.00 246 GLU A N 1
ATOM 1872 C CA . GLU A 1 246 ? 14.846 9.376 4.934 1.00 98.00 246 GLU A CA 1
ATOM 1873 C C . GLU A 1 246 ? 15.986 9.206 3.916 1.00 98.00 246 GLU A C 1
ATOM 1875 O O . GLU A 1 246 ? 17.126 9.031 4.337 1.00 98.00 246 GLU A O 1
ATOM 1880 N N . LEU A 1 247 ? 15.740 9.317 2.601 1.00 97.25 247 LEU A N 1
ATOM 1881 C CA . LEU A 1 247 ? 16.763 9.056 1.570 1.00 97.25 247 LEU A CA 1
ATOM 1882 C C . LEU A 1 247 ? 18.063 9.880 1.720 1.00 97.25 247 LEU A C 1
ATOM 1884 O O . LEU A 1 247 ? 19.128 9.282 1.537 1.00 97.25 247 LEU A O 1
ATOM 1888 N N . PRO A 1 248 ? 18.050 11.168 2.131 1.00 97.19 248 PRO A N 1
ATOM 1889 C CA . PRO A 1 248 ? 19.280 11.930 2.376 1.00 97.19 248 PRO A CA 1
ATOM 1890 C C . PRO A 1 248 ? 20.225 11.307 3.412 1.00 97.19 248 PRO A C 1
ATOM 1892 O O . PRO A 1 248 ? 21.437 11.484 3.314 1.00 97.19 248 PRO A O 1
ATOM 1895 N N . LYS A 1 249 ? 19.704 10.520 4.365 1.00 96.25 249 LYS A N 1
ATOM 1896 C CA . LYS A 1 249 ? 20.509 9.799 5.371 1.00 96.25 249 LYS A CA 1
ATOM 1897 C C . LYS A 1 249 ? 21.349 8.669 4.762 1.00 96.25 249 LYS A C 1
ATOM 1899 O O . LYS A 1 249 ? 22.310 8.225 5.379 1.00 96.25 249 LYS A O 1
ATOM 1904 N N . TYR A 1 250 ? 20.996 8.231 3.553 1.00 93.81 250 TYR A N 1
ATOM 1905 C CA . TYR A 1 250 ? 21.638 7.152 2.799 1.00 93.81 250 TYR A CA 1
ATOM 1906 C C . TYR A 1 250 ? 22.338 7.672 1.525 1.00 93.81 250 TYR A C 1
ATOM 1908 O O . TYR A 1 250 ? 22.581 6.904 0.599 1.00 93.81 250 TYR A O 1
ATOM 1916 N N . GLY A 1 251 ? 22.621 8.982 1.435 1.00 93.00 251 GLY A N 1
ATOM 1917 C CA . GLY A 1 251 ? 23.208 9.622 0.242 1.00 93.00 251 GLY A CA 1
ATOM 1918 C C . GLY A 1 251 ? 22.234 9.815 -0.933 1.00 93.00 251 GLY A C 1
ATOM 1919 O O . GLY A 1 251 ? 22.643 10.184 -2.035 1.00 93.00 251 GLY A O 1
ATOM 1920 N N . GLY A 1 252 ? 20.947 9.552 -0.704 1.00 96.00 252 GLY A N 1
ATOM 1921 C CA . GLY A 1 252 ? 19.877 9.627 -1.689 1.00 96.00 252 GLY A CA 1
ATOM 1922 C C . GLY A 1 252 ? 19.149 10.973 -1.746 1.00 96.00 252 GLY A C 1
ATOM 1923 O O . GLY A 1 252 ? 19.312 11.830 -0.880 1.00 96.00 252 GLY A O 1
ATOM 1924 N N . ILE A 1 253 ? 18.301 11.159 -2.760 1.00 97.00 253 ILE A N 1
ATOM 1925 C CA . ILE A 1 253 ? 17.479 12.369 -2.945 1.00 97.00 253 ILE A CA 1
ATOM 1926 C C . ILE A 1 253 ? 16.085 11.970 -3.444 1.00 97.00 253 ILE A C 1
ATOM 1928 O O . ILE A 1 253 ? 15.966 11.208 -4.403 1.00 97.00 253 ILE A O 1
ATOM 1932 N N . PHE A 1 254 ? 15.034 12.539 -2.843 1.00 98.25 254 PHE A N 1
ATOM 1933 C CA . PHE A 1 254 ? 13.685 12.520 -3.417 1.00 98.25 254 PHE A CA 1
ATOM 1934 C C . PHE A 1 254 ? 13.286 13.913 -3.913 1.00 98.25 254 PHE A C 1
ATOM 1936 O O . PHE A 1 254 ? 13.302 14.872 -3.137 1.00 98.25 254 PHE A O 1
ATOM 1943 N N . VAL A 1 255 ? 12.888 14.024 -5.180 1.00 98.19 255 VAL A N 1
ATOM 1944 C CA . VAL A 1 255 ? 12.454 15.288 -5.792 1.00 98.19 255 VAL A CA 1
ATOM 1945 C C . VAL A 1 255 ? 10.927 15.375 -5.812 1.00 98.19 255 VAL A C 1
ATOM 1947 O O . VAL A 1 255 ? 10.247 14.518 -6.373 1.00 98.19 255 VAL A O 1
ATOM 1950 N N . GLN A 1 256 ? 10.375 16.436 -5.226 1.00 98.38 256 GLN A N 1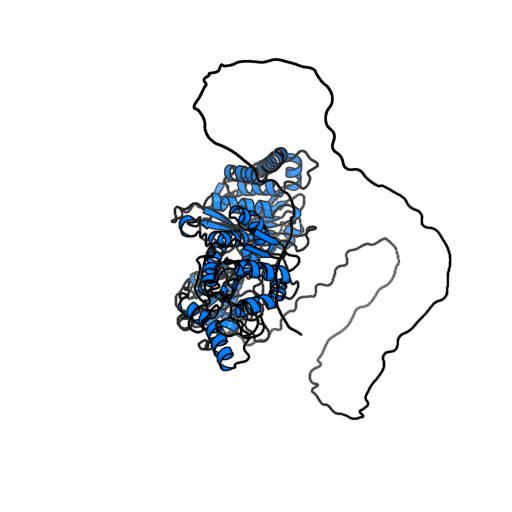
ATOM 1951 C CA . GLN A 1 256 ? 9.003 16.841 -5.526 1.00 98.38 256 GLN A CA 1
ATOM 1952 C C . GLN A 1 256 ? 9.042 17.672 -6.810 1.00 98.38 256 GLN A C 1
ATOM 1954 O O . GLN A 1 256 ? 9.712 18.704 -6.831 1.00 98.38 256 GLN A O 1
ATOM 1959 N N . ALA A 1 257 ? 8.364 17.209 -7.857 1.00 98.12 257 ALA A N 1
ATOM 1960 C CA . ALA A 1 257 ? 8.295 17.900 -9.142 1.00 98.12 257 ALA A CA 1
ATOM 1961 C C . ALA A 1 257 ? 7.077 18.837 -9.229 1.00 98.12 257 ALA A C 1
ATOM 1963 O O . ALA A 1 257 ? 6.226 18.874 -8.336 1.00 98.12 257 ALA A O 1
ATOM 1964 N N . GLU A 1 258 ? 7.005 19.570 -10.334 1.00 98.00 258 GLU A N 1
ATOM 1965 C CA . GLU A 1 258 ? 5.905 20.439 -10.744 1.00 98.00 258 GLU A CA 1
ATOM 1966 C C . GLU A 1 258 ? 4.627 19.672 -11.124 1.00 98.00 258 GLU A C 1
ATOM 1968 O O . GLU A 1 258 ? 3.535 20.180 -10.876 1.00 98.00 258 GLU A O 1
ATOM 1973 N N . ASP A 1 259 ? 4.754 18.455 -11.667 1.00 98.50 259 ASP A N 1
ATOM 1974 C CA . ASP A 1 259 ? 3.643 17.571 -12.041 1.00 98.50 259 ASP A CA 1
ATOM 1975 C C . ASP A 1 259 ? 4.057 16.078 -12.098 1.00 98.50 259 ASP A C 1
ATOM 1977 O O . ASP A 1 259 ? 5.183 15.671 -11.760 1.00 98.50 259 ASP A O 1
ATOM 1981 N N . GLU A 1 260 ? 3.131 15.213 -12.521 1.00 98.69 260 GLU A N 1
ATOM 1982 C CA . GLU A 1 260 ? 3.401 13.794 -12.729 1.00 98.69 260 GLU A CA 1
ATOM 1983 C C . GLU A 1 260 ? 4.318 13.443 -13.913 1.00 98.69 260 GLU A C 1
ATOM 1985 O O . GLU A 1 260 ? 5.011 12.423 -13.818 1.00 98.69 260 GLU A O 1
ATOM 1990 N N . LEU A 1 261 ? 4.360 14.247 -14.981 1.00 98.62 261 LEU A N 1
ATOM 1991 C CA . LEU A 1 261 ? 5.185 14.028 -16.179 1.00 98.62 261 LEU A CA 1
ATOM 1992 C C . LEU A 1 261 ? 6.664 14.293 -15.873 1.00 98.62 261 LEU A C 1
ATOM 1994 O O . LEU A 1 261 ? 7.526 13.436 -16.099 1.00 98.62 261 LEU A O 1
ATOM 1998 N N . ALA A 1 262 ? 6.955 15.443 -15.269 1.00 98.75 262 ALA A N 1
ATOM 1999 C CA . ALA A 1 262 ? 8.278 15.808 -14.791 1.00 98.75 262 ALA A CA 1
ATOM 2000 C C . ALA A 1 262 ? 8.781 14.795 -13.753 1.00 98.75 262 ALA A C 1
ATOM 2002 O O . ALA A 1 262 ? 9.892 14.279 -13.877 1.00 98.75 262 ALA A O 1
ATOM 2003 N N . SER A 1 263 ? 7.950 14.399 -12.779 1.00 98.50 263 SER A N 1
ATOM 2004 C CA . SER A 1 263 ? 8.387 13.443 -11.749 1.00 98.50 263 SER A CA 1
ATOM 2005 C C . SER A 1 263 ? 8.659 12.020 -12.250 1.00 98.50 263 SER A C 1
ATOM 2007 O O . SER A 1 263 ? 9.499 11.344 -11.662 1.00 98.50 263 SER A O 1
ATOM 2009 N N . VAL A 1 264 ? 8.010 11.524 -13.313 1.00 98.75 264 VAL A N 1
ATOM 2010 C CA . VAL A 1 264 ? 8.437 10.237 -13.910 1.00 98.75 264 VAL A CA 1
ATOM 2011 C C . VAL A 1 264 ? 9.704 10.408 -14.749 1.00 98.75 264 VAL A C 1
ATOM 2013 O O . VAL A 1 264 ? 10.593 9.563 -14.677 1.00 98.75 264 VAL A O 1
ATOM 2016 N N . SER A 1 265 ? 9.840 11.528 -15.460 1.00 98.44 265 SER A N 1
ATOM 2017 C CA . SER A 1 265 ? 11.013 11.826 -16.292 1.00 98.44 265 SER A CA 1
ATOM 2018 C C . SER A 1 265 ? 12.289 11.976 -15.451 1.00 98.44 265 SER A C 1
ATOM 2020 O O . SER A 1 265 ? 13.319 11.384 -15.771 1.00 98.44 265 SER A O 1
ATOM 2022 N N . ILE A 1 266 ? 12.203 12.675 -14.313 1.00 98.62 266 ILE A N 1
ATOM 2023 C CA . ILE A 1 266 ? 13.289 12.788 -13.327 1.00 98.62 266 ILE A CA 1
ATOM 2024 C C . ILE A 1 266 ? 13.635 11.410 -12.750 1.00 98.62 266 ILE A C 1
ATOM 2026 O O . ILE A 1 266 ? 14.809 11.049 -12.709 1.00 98.62 266 ILE A O 1
ATOM 2030 N N . ALA A 1 267 ? 12.640 10.604 -12.357 1.00 98.56 267 ALA A N 1
ATOM 2031 C CA . ALA A 1 267 ? 12.888 9.262 -11.827 1.00 98.56 267 ALA A CA 1
ATOM 2032 C C . ALA A 1 267 ? 13.564 8.333 -12.857 1.00 98.56 267 ALA A C 1
ATOM 2034 O O . ALA A 1 267 ? 14.421 7.534 -12.487 1.00 98.56 267 ALA A O 1
ATOM 2035 N N . LEU A 1 268 ? 13.246 8.468 -14.148 1.00 98.25 268 LEU A N 1
ATOM 2036 C CA . LEU A 1 268 ? 13.917 7.735 -15.225 1.00 98.25 268 LEU A CA 1
ATOM 2037 C C . LEU A 1 268 ? 15.361 8.201 -15.438 1.00 98.25 268 LEU A C 1
ATOM 2039 O O . LEU A 1 268 ? 16.247 7.356 -15.560 1.00 98.25 268 LEU A O 1
ATOM 2043 N N . GLY A 1 269 ? 15.632 9.509 -15.382 1.00 97.12 269 GLY A N 1
ATOM 2044 C CA . GLY A 1 269 ? 17.003 10.037 -15.366 1.00 97.12 269 GLY A CA 1
ATOM 2045 C C . GLY A 1 269 ? 17.820 9.522 -14.172 1.00 97.12 269 GLY A C 1
ATOM 2046 O O . GLY A 1 269 ? 18.964 9.101 -14.333 1.00 97.12 269 GLY A O 1
ATOM 2047 N N . CYS A 1 270 ? 17.203 9.461 -12.988 1.00 96.75 270 CYS A N 1
ATOM 2048 C CA . CYS A 1 270 ? 17.784 8.866 -11.782 1.00 96.75 270 CYS A CA 1
ATOM 2049 C C . CYS A 1 270 ? 17.979 7.342 -11.855 1.00 96.75 270 CYS A C 1
ATOM 2051 O O . CYS A 1 270 ? 18.743 6.804 -11.058 1.00 96.75 270 CYS A O 1
ATOM 2053 N N . SER A 1 271 ? 17.293 6.639 -12.761 1.00 96.81 271 SER A N 1
ATOM 2054 C CA . SER A 1 271 ? 17.561 5.223 -13.021 1.00 96.81 271 SER A CA 1
ATOM 2055 C C . SER A 1 271 ? 18.683 5.045 -14.044 1.00 96.81 271 SER A C 1
ATOM 2057 O O . SER A 1 271 ? 19.596 4.245 -13.838 1.00 96.81 271 SER A O 1
ATOM 2059 N N . TYR A 1 272 ? 18.667 5.841 -15.116 1.00 95.31 272 TYR A N 1
ATOM 2060 C CA . TYR A 1 272 ? 19.690 5.800 -16.158 1.00 95.31 272 TYR A CA 1
ATOM 2061 C C . TYR A 1 272 ? 21.097 6.123 -15.626 1.00 95.31 272 TYR A C 1
ATOM 2063 O O . TYR A 1 272 ? 22.071 5.575 -16.129 1.00 95.31 272 TYR A O 1
ATOM 2071 N N . SER A 1 273 ? 21.223 6.902 -14.544 1.00 93.75 273 SER A N 1
ATOM 2072 C CA . SER A 1 273 ? 22.496 7.126 -13.833 1.00 93.75 273 SER A CA 1
ATOM 2073 C C . SER A 1 273 ? 23.082 5.890 -13.115 1.00 93.75 273 SER A C 1
ATOM 2075 O O . SER A 1 273 ? 24.089 6.008 -12.418 1.00 93.75 273 SER A O 1
ATOM 2077 N N . GLY A 1 274 ? 22.489 4.701 -13.282 1.00 92.75 274 GLY A N 1
ATOM 2078 C CA . GLY A 1 274 ? 23.001 3.426 -12.768 1.00 92.75 274 GLY A CA 1
ATOM 2079 C C . GLY A 1 274 ? 22.406 2.979 -11.431 1.00 92.75 274 GLY A C 1
ATOM 2080 O O . GLY A 1 274 ? 22.876 1.997 -10.858 1.00 92.75 274 GLY A O 1
ATOM 2081 N N . TYR A 1 275 ? 21.384 3.675 -10.933 1.00 94.69 275 TYR A N 1
ATOM 2082 C CA . TYR A 1 275 ? 20.662 3.316 -9.713 1.00 94.69 275 TYR A CA 1
ATOM 2083 C C . TYR A 1 275 ? 19.294 2.695 -10.023 1.00 94.69 275 TYR A C 1
ATOM 2085 O O . TYR A 1 275 ? 18.754 2.795 -11.125 1.00 94.69 275 TYR A O 1
ATOM 2093 N N . LEU A 1 276 ? 18.686 2.078 -9.010 1.00 96.75 276 LEU A N 1
ATOM 2094 C CA . LEU A 1 276 ? 17.251 1.820 -9.022 1.00 96.75 276 LEU A CA 1
ATOM 2095 C C . LEU A 1 276 ? 16.520 3.055 -8.482 1.00 96.75 276 LEU A C 1
ATOM 2097 O O . LEU A 1 276 ? 16.820 3.517 -7.377 1.00 96.75 276 LEU A O 1
ATOM 2101 N N . ALA A 1 277 ? 15.551 3.554 -9.249 1.00 98.06 277 ALA A N 1
ATOM 2102 C CA . ALA A 1 277 ? 14.742 4.710 -8.884 1.00 98.06 277 ALA A CA 1
ATOM 2103 C C . ALA A 1 277 ? 13.269 4.346 -8.645 1.00 98.06 277 ALA A C 1
ATOM 2105 O O . ALA A 1 277 ? 12.780 3.309 -9.106 1.00 98.06 277 ALA A O 1
ATOM 2106 N N . VAL A 1 278 ? 12.552 5.229 -7.944 1.00 98.75 278 VAL A N 1
ATOM 2107 C CA . VAL A 1 278 ? 11.110 5.100 -7.685 1.00 98.75 278 VAL A CA 1
ATOM 2108 C C . VAL A 1 278 ? 10.332 6.363 -8.063 1.00 98.75 278 VAL A C 1
ATOM 2110 O O . VAL A 1 278 ? 10.766 7.490 -7.823 1.00 98.75 278 VAL A O 1
ATOM 2113 N N . THR A 1 279 ? 9.138 6.171 -8.615 1.00 98.75 279 THR A N 1
ATOM 2114 C CA . THR A 1 279 ? 8.088 7.193 -8.705 1.00 98.75 279 THR A CA 1
ATOM 2115 C C . THR A 1 279 ? 6.764 6.608 -8.208 1.00 98.75 279 THR A C 1
ATOM 2117 O O . THR A 1 279 ? 6.649 5.404 -7.974 1.00 98.75 279 THR A O 1
ATOM 2120 N N . GLY A 1 280 ? 5.747 7.444 -8.039 1.00 98.19 280 GLY A N 1
ATOM 2121 C CA . GLY A 1 280 ? 4.422 6.992 -7.634 1.00 98.19 280 GLY A CA 1
ATOM 2122 C C . GLY A 1 280 ? 3.355 8.064 -7.795 1.00 98.19 280 GLY A C 1
ATOM 2123 O O . GLY A 1 280 ? 3.669 9.215 -8.110 1.00 98.19 280 GLY A O 1
ATOM 2124 N N . SER A 1 281 ? 2.097 7.647 -7.657 1.00 98.44 281 SER A N 1
ATOM 2125 C CA . SER A 1 281 ? 0.892 8.485 -7.706 1.00 98.44 281 SER A CA 1
ATOM 2126 C C . SER A 1 281 ? -0.334 7.646 -7.269 1.00 98.44 281 SER A C 1
ATOM 2128 O O . SER A 1 281 ? -0.186 6.565 -6.695 1.00 98.44 281 SER A O 1
ATOM 2130 N N . ALA A 1 282 ? -1.538 8.137 -7.561 1.00 98.12 282 ALA A N 1
ATOM 2131 C CA . ALA A 1 282 ? -2.771 7.359 -7.688 1.00 98.12 282 ALA A CA 1
ATOM 2132 C C . ALA A 1 282 ? -3.221 7.344 -9.171 1.00 98.12 282 ALA A C 1
ATOM 2134 O O . ALA A 1 282 ? -2.680 8.106 -9.980 1.00 98.12 282 ALA A O 1
ATOM 2135 N N . GLY A 1 283 ? -4.239 6.556 -9.539 1.00 98.06 283 GLY A N 1
ATOM 2136 C CA . GLY A 1 283 ? -4.762 6.418 -10.913 1.00 98.06 283 GLY A CA 1
ATOM 2137 C C . GLY A 1 283 ? -4.789 7.676 -11.814 1.00 98.06 283 GLY A C 1
ATOM 2138 O O . GLY A 1 283 ? -4.363 7.584 -12.971 1.00 98.06 283 GLY A O 1
ATOM 2139 N N . PRO A 1 284 ? -5.200 8.876 -11.347 1.00 98.44 284 PRO A N 1
ATOM 2140 C CA . PRO A 1 284 ? -5.153 10.097 -12.159 1.00 98.44 284 PRO A CA 1
ATOM 2141 C C . PRO A 1 284 ? -3.743 10.446 -12.649 1.00 98.44 284 PRO A C 1
ATOM 2143 O O . PRO A 1 284 ? -3.530 10.618 -13.845 1.00 98.44 284 PRO A O 1
ATOM 2146 N N . GLY A 1 285 ? -2.756 10.470 -11.755 1.00 98.31 285 GLY A N 1
ATOM 2147 C CA . GLY A 1 285 ? -1.381 10.790 -12.118 1.00 98.31 285 GLY A CA 1
ATOM 2148 C C . GLY A 1 285 ? -0.629 9.626 -12.761 1.00 98.31 285 GLY A C 1
ATOM 2149 O O . GLY A 1 285 ? 0.256 9.856 -13.581 1.00 98.31 285 GLY A O 1
ATOM 2150 N N . ILE A 1 286 ? -1.025 8.371 -12.506 1.00 98.56 286 ILE A N 1
ATOM 2151 C CA . ILE A 1 286 ? -0.579 7.237 -13.337 1.00 98.56 286 ILE A CA 1
ATOM 2152 C C . ILE A 1 286 ? -1.017 7.433 -14.800 1.00 98.56 286 ILE A C 1
ATOM 2154 O O . ILE A 1 286 ? -0.237 7.132 -15.706 1.00 98.56 286 ILE A O 1
ATOM 2158 N N . SER A 1 287 ? -2.199 8.017 -15.051 1.00 98.62 287 SER A N 1
ATOM 2159 C CA . SER A 1 287 ? -2.656 8.337 -16.417 1.00 98.62 287 SER A CA 1
ATOM 2160 C C . SER A 1 287 ? -1.699 9.306 -17.113 1.00 98.62 287 SER A C 1
ATOM 2162 O O . SER A 1 287 ? -1.371 9.102 -18.276 1.00 98.62 287 SER A O 1
ATOM 2164 N N . LEU A 1 288 ? -1.192 10.311 -16.393 1.00 98.62 288 LEU A N 1
ATOM 2165 C CA . LEU A 1 288 ? -0.196 11.251 -16.917 1.00 98.62 288 LEU A CA 1
ATOM 2166 C C . LEU A 1 288 ? 1.159 10.559 -17.148 1.00 98.62 288 LEU A C 1
ATOM 2168 O O . LEU A 1 288 ? 1.725 10.651 -18.232 1.00 98.62 288 LEU A O 1
ATOM 2172 N N . LYS A 1 289 ? 1.648 9.767 -16.183 1.00 98.62 289 LYS A N 1
ATOM 2173 C CA . LYS A 1 289 ? 2.934 9.038 -16.287 1.00 98.62 289 LYS A CA 1
ATOM 2174 C C . LYS A 1 289 ? 2.984 7.985 -17.403 1.00 98.62 289 LYS A C 1
ATOM 2176 O O . LYS A 1 289 ? 4.057 7.462 -17.705 1.00 98.62 289 LYS A O 1
ATOM 2181 N N . THR A 1 290 ? 1.843 7.636 -17.989 1.00 97.94 290 THR A N 1
ATOM 2182 C CA . THR A 1 290 ? 1.672 6.484 -18.881 1.00 97.94 290 THR A CA 1
ATOM 2183 C C . THR A 1 290 ? 2.539 6.528 -20.147 1.00 97.94 290 THR A C 1
ATOM 2185 O O . THR A 1 290 ? 2.994 5.472 -20.591 1.00 97.94 290 THR A O 1
ATOM 2188 N N . GLU A 1 291 ? 2.831 7.703 -20.711 1.00 98.38 291 GLU A N 1
ATOM 2189 C CA . GLU A 1 291 ? 3.736 7.827 -21.867 1.00 98.38 291 GLU A CA 1
ATOM 2190 C C . GLU A 1 291 ? 5.179 7.449 -21.499 1.00 98.38 291 GLU A C 1
ATOM 2192 O O . GLU A 1 291 ? 5.742 6.506 -22.056 1.00 98.38 291 GLU A O 1
ATOM 2197 N N . ALA A 1 292 ? 5.752 8.115 -20.493 1.00 98.19 292 ALA A N 1
ATOM 2198 C CA . ALA A 1 292 ? 7.121 7.869 -20.043 1.00 98.19 292 ALA A CA 1
ATOM 2199 C C . ALA A 1 292 ? 7.320 6.450 -19.474 1.00 98.19 292 ALA A C 1
ATOM 2201 O O . ALA A 1 292 ? 8.399 5.878 -19.600 1.00 98.19 292 ALA A O 1
ATOM 2202 N N . ILE A 1 293 ? 6.277 5.839 -18.897 1.00 98.25 293 ILE A N 1
ATOM 2203 C CA . ILE A 1 293 ? 6.294 4.422 -18.494 1.00 98.25 293 ILE A CA 1
ATOM 2204 C C . ILE A 1 293 ? 6.363 3.493 -19.720 1.00 98.25 293 ILE A C 1
ATOM 2206 O O . ILE A 1 293 ? 7.055 2.478 -19.667 1.00 98.25 293 ILE A O 1
ATOM 2210 N N . GLY A 1 294 ? 5.712 3.845 -20.835 1.00 97.81 294 GLY A N 1
ATOM 2211 C CA . GLY A 1 294 ? 5.855 3.126 -22.107 1.00 97.81 294 GLY A CA 1
ATOM 2212 C C . GLY A 1 294 ? 7.265 3.263 -22.685 1.00 97.81 294 GLY A C 1
ATOM 2213 O O . GLY A 1 294 ? 7.890 2.268 -23.053 1.00 97.81 294 GLY A O 1
ATOM 2214 N N . TRP A 1 295 ? 7.817 4.480 -22.657 1.00 97.62 295 TRP A N 1
ATOM 2215 C CA . TRP A 1 295 ? 9.212 4.743 -23.025 1.00 97.62 295 TRP A CA 1
ATOM 2216 C C . TRP A 1 295 ? 10.202 3.947 -22.158 1.00 97.62 295 TRP A C 1
ATOM 2218 O O . TRP A 1 295 ? 11.149 3.368 -22.682 1.00 97.62 295 TRP A O 1
ATOM 2228 N N . ALA A 1 296 ? 9.947 3.813 -20.854 1.00 97.50 296 ALA A N 1
ATOM 2229 C CA . ALA A 1 296 ? 10.752 2.995 -19.946 1.00 97.50 296 ALA A CA 1
ATOM 2230 C C . ALA A 1 296 ? 10.687 1.485 -20.255 1.00 97.50 296 ALA A C 1
ATOM 2232 O O . ALA A 1 296 ? 11.675 0.775 -20.059 1.00 97.50 296 ALA A O 1
ATOM 2233 N N . SER A 1 297 ? 9.553 0.986 -20.761 1.00 96.94 297 SER A N 1
ATOM 2234 C CA . SER A 1 297 ? 9.428 -0.386 -21.274 1.00 96.94 297 SER A CA 1
ATOM 2235 C C . SER A 1 297 ? 10.141 -0.580 -22.621 1.00 96.94 297 SER A C 1
ATOM 2237 O O . SER A 1 297 ? 10.727 -1.643 -22.829 1.00 96.94 297 SER A O 1
ATOM 2239 N N . MET A 1 298 ? 10.136 0.425 -23.507 1.00 97.56 298 MET A N 1
ATOM 2240 C CA . MET A 1 298 ? 10.884 0.421 -24.776 1.00 97.56 298 MET A CA 1
ATOM 2241 C C . MET A 1 298 ? 12.399 0.446 -24.536 1.00 97.56 298 MET A C 1
ATOM 2243 O O . MET A 1 298 ? 13.106 -0.449 -24.988 1.00 97.56 298 MET A O 1
ATOM 2247 N N . ALA A 1 299 ? 12.882 1.423 -23.766 1.00 96.44 299 ALA A N 1
ATOM 2248 C CA . ALA A 1 2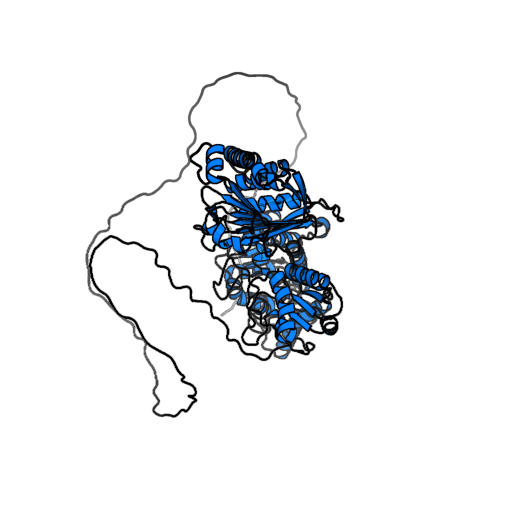99 ? 14.291 1.601 -23.425 1.00 96.44 299 ALA A CA 1
ATOM 2249 C C . ALA A 1 299 ? 14.798 0.607 -22.357 1.00 96.44 299 ALA A C 1
ATOM 2251 O O . ALA A 1 299 ? 15.965 0.668 -21.976 1.00 96.44 299 ALA A O 1
ATOM 2252 N N . GLU A 1 300 ? 13.944 -0.303 -21.873 1.00 97.00 300 GLU A N 1
ATOM 2253 C CA . GLU A 1 300 ? 14.248 -1.343 -20.878 1.00 97.00 300 GLU A CA 1
ATOM 2254 C C . GLU A 1 300 ? 14.929 -0.799 -19.604 1.00 97.00 300 GLU A C 1
ATOM 2256 O O . GLU A 1 300 ? 15.968 -1.296 -19.171 1.00 97.00 300 GLU A O 1
ATOM 2261 N N . ILE A 1 301 ? 14.348 0.242 -19.000 1.00 96.62 301 ILE A N 1
ATOM 2262 C CA . ILE A 1 301 ? 14.876 0.929 -17.808 1.00 96.62 301 ILE A CA 1
ATOM 2263 C C . ILE A 1 301 ? 14.225 0.365 -16.524 1.00 96.62 301 ILE A C 1
ATOM 2265 O O . ILE A 1 301 ? 13.000 0.203 -16.480 1.00 96.62 301 ILE A O 1
ATOM 2269 N N . PRO A 1 302 ? 15.000 0.062 -15.461 1.00 97.00 302 PRO A N 1
ATOM 2270 C CA . PRO A 1 302 ? 14.475 -0.469 -14.203 1.00 97.00 302 PRO A CA 1
ATOM 2271 C C . PRO A 1 302 ? 13.872 0.634 -13.310 1.00 97.00 302 PRO A C 1
ATOM 2273 O O . PRO A 1 302 ? 14.580 1.310 -12.567 1.00 97.00 302 PRO A O 1
ATOM 2276 N N . LEU A 1 303 ? 12.545 0.778 -13.331 1.00 98.50 303 LEU A N 1
ATOM 2277 C CA . LEU A 1 303 ? 11.802 1.763 -12.530 1.00 98.50 303 LEU A CA 1
ATOM 2278 C C . LEU A 1 303 ? 10.770 1.073 -11.626 1.00 98.50 303 LEU A C 1
ATOM 2280 O O . LEU A 1 303 ? 10.017 0.225 -12.103 1.00 98.50 303 LEU A O 1
ATOM 2284 N N . ILE A 1 304 ? 10.671 1.476 -10.353 1.00 98.81 304 ILE A N 1
ATOM 2285 C CA . ILE A 1 304 ? 9.510 1.140 -9.511 1.00 98.81 304 ILE A CA 1
ATOM 2286 C C . ILE A 1 304 ? 8.440 2.230 -9.651 1.00 98.81 304 ILE A C 1
ATOM 2288 O O . ILE A 1 304 ? 8.738 3.420 -9.525 1.00 98.81 304 ILE A O 1
ATOM 2292 N N . ILE A 1 305 ? 7.189 1.817 -9.873 1.00 98.88 305 ILE A N 1
ATOM 2293 C CA . ILE A 1 305 ? 6.010 2.685 -9.930 1.00 98.88 305 ILE A CA 1
ATOM 2294 C C . ILE A 1 305 ? 5.024 2.263 -8.841 1.00 98.88 305 ILE A C 1
ATOM 2296 O O . ILE A 1 305 ? 4.300 1.278 -8.973 1.00 98.88 305 ILE A O 1
ATOM 2300 N N . CYS A 1 306 ? 4.961 3.024 -7.756 1.00 98.88 306 CYS A N 1
ATOM 2301 C CA . CYS A 1 306 ? 3.971 2.804 -6.709 1.00 98.88 306 CYS A CA 1
ATOM 2302 C C . CYS A 1 306 ? 2.649 3.482 -7.098 1.00 98.88 306 CYS A C 1
ATOM 2304 O O . CYS A 1 306 ? 2.553 4.709 -7.065 1.00 98.88 306 CYS A O 1
ATOM 2306 N N . ASN A 1 307 ? 1.627 2.701 -7.454 1.00 98.69 307 ASN A N 1
ATOM 2307 C CA . ASN A 1 307 ? 0.260 3.210 -7.545 1.00 98.69 307 ASN A CA 1
ATOM 2308 C C . ASN A 1 307 ? -0.472 2.868 -6.246 1.00 98.69 307 ASN A C 1
ATOM 2310 O O . ASN A 1 307 ? -0.684 1.694 -5.937 1.00 98.69 307 ASN A O 1
ATOM 2314 N N . ILE A 1 308 ? -0.842 3.890 -5.479 1.00 98.50 308 ILE A N 1
ATOM 2315 C CA . ILE A 1 308 ? -1.623 3.718 -4.256 1.00 98.50 308 ILE A CA 1
ATOM 2316 C C . ILE A 1 308 ? -3.080 4.037 -4.607 1.00 98.50 308 ILE A C 1
ATOM 2318 O O . ILE A 1 308 ? -3.494 5.197 -4.628 1.00 98.50 308 ILE A O 1
ATOM 2322 N N . GLN A 1 309 ? -3.828 2.995 -4.970 1.00 98.38 309 GLN A N 1
ATOM 2323 C CA . GLN A 1 309 ? -5.146 3.104 -5.597 1.00 98.38 309 GLN A CA 1
ATOM 2324 C C . GLN A 1 309 ? -6.196 3.733 -4.676 1.00 98.38 309 GLN A C 1
ATOM 2326 O O . GLN A 1 309 ? -6.231 3.475 -3.471 1.00 98.38 309 GLN A O 1
ATOM 2331 N N . ARG A 1 310 ? -7.100 4.511 -5.273 1.00 95.88 310 ARG A N 1
ATOM 2332 C CA . ARG A 1 310 ? -8.217 5.201 -4.615 1.00 95.88 310 ARG A CA 1
ATOM 2333 C C . ARG A 1 310 ? -9.442 5.179 -5.531 1.00 95.88 310 ARG A C 1
ATOM 2335 O O . ARG A 1 310 ? -9.287 4.911 -6.717 1.00 95.88 310 ARG A O 1
ATOM 2342 N N . GLY A 1 311 ? -10.623 5.519 -5.015 1.00 95.56 311 GLY A N 1
ATOM 2343 C CA . GLY A 1 311 ? -11.848 5.564 -5.829 1.00 95.56 311 GLY A CA 1
ATOM 2344 C C . GLY A 1 311 ? -11.719 6.444 -7.074 1.00 95.56 311 GLY A C 1
ATOM 2345 O O . GLY A 1 311 ? -11.304 7.600 -6.962 1.00 95.56 311 GLY A O 1
ATOM 2346 N N . GLY A 1 312 ? -12.088 5.906 -8.237 1.00 94.75 312 GLY A N 1
ATOM 2347 C CA . GLY A 1 312 ? -12.121 6.600 -9.527 1.00 94.75 312 GLY A CA 1
ATOM 2348 C C . GLY A 1 312 ? -13.553 6.868 -10.023 1.00 94.75 312 GLY A C 1
ATOM 2349 O O . GLY A 1 312 ? -14.499 6.847 -9.234 1.00 94.75 312 GLY A O 1
ATOM 2350 N N . PRO A 1 313 ? -13.748 7.121 -11.333 1.00 95.88 313 PRO A N 1
ATOM 2351 C CA . PRO A 1 313 ? -12.749 7.548 -12.317 1.00 95.88 313 PRO A CA 1
ATOM 2352 C C . PRO A 1 313 ? -12.457 9.061 -12.209 1.00 95.88 313 PRO A C 1
ATOM 2354 O O . PRO A 1 313 ? -13.139 9.790 -11.487 1.00 95.88 313 PRO A O 1
ATOM 2357 N N . SER A 1 314 ? -11.479 9.561 -12.977 1.00 96.12 314 SER A N 1
ATOM 2358 C CA . SER A 1 314 ? -11.021 10.963 -12.899 1.00 96.12 314 SER A CA 1
ATOM 2359 C C . SER A 1 314 ? -10.603 11.318 -11.458 1.00 96.12 314 SER A C 1
ATOM 2361 O O . SER A 1 314 ? -10.007 10.479 -10.785 1.00 96.12 314 SER A O 1
ATOM 2363 N N . THR A 1 315 ? -10.906 12.517 -10.947 1.00 93.00 315 THR A N 1
ATOM 2364 C CA . THR A 1 315 ? -10.671 12.892 -9.538 1.00 93.00 315 THR A CA 1
ATOM 2365 C C . THR A 1 315 ? -11.218 11.848 -8.558 1.00 93.00 315 THR A C 1
ATOM 2367 O O . THR A 1 315 ? -10.547 11.552 -7.563 1.00 93.00 315 THR A O 1
ATOM 2370 N N . GLY A 1 316 ? -12.390 11.280 -8.873 1.00 94.38 316 GLY A N 1
ATOM 2371 C CA . GLY A 1 316 ? -13.019 10.176 -8.155 1.00 94.38 316 GLY A CA 1
ATOM 2372 C C . GLY A 1 316 ? -13.350 10.498 -6.698 1.00 94.38 316 GLY A C 1
ATOM 2373 O O . GLY A 1 316 ? -13.923 11.544 -6.394 1.00 94.38 316 GLY A O 1
ATOM 2374 N N . LEU A 1 317 ? -12.974 9.590 -5.798 1.00 92.00 317 LEU A N 1
ATOM 2375 C CA . LEU A 1 317 ? -13.184 9.670 -4.352 1.00 92.00 317 LEU A CA 1
ATOM 2376 C C . LEU A 1 317 ? -11.812 9.602 -3.645 1.00 92.00 317 LEU A C 1
ATOM 2378 O O . LEU A 1 317 ? -11.376 8.513 -3.265 1.00 92.00 317 LEU A O 1
ATOM 2382 N N . PRO A 1 318 ? -11.097 10.737 -3.475 1.00 89.62 318 PRO A N 1
ATOM 2383 C CA . PRO A 1 318 ? -9.670 10.737 -3.132 1.00 89.62 318 PRO A CA 1
ATOM 2384 C C . PRO A 1 318 ? -9.282 10.097 -1.794 1.00 89.62 318 PRO A C 1
ATOM 2386 O O . PRO A 1 318 ? -8.125 9.718 -1.630 1.00 89.62 318 PRO A O 1
ATOM 2389 N N . THR A 1 319 ? -10.216 10.001 -0.844 1.00 88.69 319 THR A N 1
ATOM 2390 C CA . THR A 1 319 ? -10.014 9.384 0.478 1.00 88.69 319 THR A CA 1
ATOM 2391 C C . THR A 1 319 ? -10.666 8.003 0.615 1.00 88.69 319 THR A C 1
ATOM 2393 O O . THR A 1 319 ? -10.557 7.382 1.671 1.00 88.69 319 THR A O 1
ATOM 2396 N N . ASN A 1 320 ? -11.289 7.479 -0.448 1.00 89.31 320 ASN A N 1
ATOM 2397 C CA . ASN A 1 320 ? -11.865 6.135 -0.464 1.00 89.31 320 ASN A CA 1
ATOM 2398 C C . ASN A 1 320 ? -10.890 5.124 -1.086 1.00 89.31 320 ASN A C 1
ATOM 2400 O O . ASN A 1 320 ? -10.016 5.466 -1.885 1.00 89.31 320 ASN A O 1
ATOM 2404 N N . VAL A 1 321 ? -11.066 3.853 -0.729 1.00 92.12 321 VAL A N 1
ATOM 2405 C CA . VAL A 1 321 ? -10.339 2.705 -1.285 1.00 92.12 321 VAL A CA 1
ATOM 2406 C C . VAL A 1 321 ? -11.131 2.077 -2.430 1.00 92.12 321 VAL A C 1
ATOM 2408 O O . VAL A 1 321 ? -12.325 1.814 -2.296 1.00 92.12 321 VAL A O 1
ATOM 2411 N N . GLU A 1 322 ? -10.441 1.808 -3.533 1.00 95.44 322 GLU A N 1
ATOM 2412 C CA . GLU A 1 322 ? -10.933 1.079 -4.702 1.00 95.44 322 GLU A CA 1
ATOM 2413 C C . GLU A 1 322 ? -9.743 0.354 -5.353 1.00 95.44 322 GLU A C 1
ATOM 2415 O O . GLU A 1 322 ? -8.589 0.678 -5.078 1.00 95.44 322 GLU A O 1
ATOM 2420 N N . GLN A 1 323 ? -10.015 -0.656 -6.174 1.00 96.81 323 GLN A N 1
ATOM 2421 C CA . GLN A 1 323 ? -9.018 -1.483 -6.864 1.00 96.81 323 GLN A CA 1
ATOM 2422 C C . GLN A 1 323 ? -9.276 -1.442 -8.379 1.00 96.81 323 GLN A C 1
ATOM 2424 O O . GLN A 1 323 ? -9.464 -2.465 -9.045 1.00 96.81 323 GLN A O 1
ATOM 2429 N N . SER A 1 324 ? -9.387 -0.214 -8.887 1.00 97.38 324 SER A N 1
ATOM 2430 C CA . SER A 1 324 ? -9.816 0.177 -10.235 1.00 97.38 324 SER A CA 1
ATOM 2431 C C . SER A 1 324 ? -8.697 0.249 -11.274 1.00 97.38 324 SER A C 1
ATOM 2433 O O . SER A 1 324 ? -8.988 0.415 -12.460 1.00 97.38 324 SER A O 1
ATOM 2435 N N . ASP A 1 325 ? -7.433 0.147 -10.864 1.00 98.25 325 ASP A N 1
ATOM 2436 C CA . ASP A 1 325 ? -6.313 0.587 -11.702 1.00 98.25 325 ASP A CA 1
ATOM 2437 C C . ASP A 1 325 ? -5.492 -0.588 -12.261 1.00 98.25 325 ASP A C 1
ATOM 2439 O O . ASP A 1 325 ? -4.491 -0.380 -12.943 1.00 98.25 325 ASP A O 1
ATOM 2443 N N . LEU A 1 326 ? -5.903 -1.839 -12.023 1.00 98.25 326 LEU A N 1
ATOM 2444 C CA . LEU A 1 326 ? -5.185 -3.027 -12.500 1.00 98.25 326 LEU A CA 1
ATOM 2445 C C . LEU A 1 326 ? -5.075 -3.059 -14.034 1.00 98.25 326 LEU A C 1
ATOM 2447 O O . LEU A 1 326 ? -4.011 -3.351 -14.578 1.00 98.25 326 LEU A O 1
ATOM 2451 N N . HIS A 1 327 ? -6.144 -2.714 -14.756 1.00 96.81 327 HIS A N 1
ATOM 2452 C CA . HIS A 1 327 ? -6.103 -2.616 -16.221 1.00 96.81 327 HIS A CA 1
ATOM 2453 C C . HIS A 1 327 ? -5.238 -1.451 -16.709 1.00 96.81 327 HIS A C 1
ATOM 2455 O O . HIS A 1 327 ? -4.568 -1.598 -17.726 1.00 96.81 327 HIS A O 1
ATOM 2461 N N . GLN A 1 328 ? -5.178 -0.340 -15.973 1.00 97.31 328 GLN A N 1
ATOM 2462 C CA . GLN A 1 328 ? -4.278 0.777 -16.275 1.00 97.31 328 GLN A CA 1
ATOM 2463 C C . GLN A 1 328 ? -2.807 0.377 -16.058 1.00 97.31 328 GLN A C 1
ATOM 2465 O O . GLN A 1 328 ? -1.959 0.626 -16.912 1.00 97.31 328 GLN A O 1
ATOM 2470 N N . ALA A 1 329 ? -2.511 -0.306 -14.952 1.00 98.12 329 ALA A N 1
ATOM 2471 C CA . ALA A 1 329 ? -1.173 -0.774 -14.606 1.00 98.12 329 ALA A CA 1
ATOM 2472 C C . ALA A 1 329 ? -0.648 -1.872 -15.546 1.00 98.12 329 ALA A C 1
ATOM 2474 O O . ALA A 1 329 ? 0.559 -1.982 -15.734 1.00 98.12 329 ALA A O 1
ATOM 2475 N N . ILE A 1 330 ? -1.524 -2.673 -16.162 1.00 97.25 330 ILE A N 1
ATOM 2476 C CA . ILE A 1 330 ? -1.125 -3.671 -17.167 1.00 97.25 330 ILE A CA 1
ATOM 2477 C C . ILE A 1 330 ? -1.091 -3.053 -18.576 1.00 97.25 330 ILE A C 1
ATOM 2479 O O . ILE A 1 330 ? -0.085 -3.183 -19.275 1.00 97.25 330 ILE A O 1
ATOM 2483 N N . PHE A 1 331 ? -2.143 -2.344 -18.998 1.00 96.38 331 PHE A N 1
ATOM 2484 C CA . PHE A 1 331 ? -2.391 -1.980 -20.404 1.00 96.38 331 PHE A CA 1
ATOM 2485 C C . PHE A 1 331 ? -2.397 -0.470 -20.710 1.00 96.38 331 PHE A C 1
ATOM 2487 O O . PHE A 1 331 ? -2.721 -0.100 -21.832 1.00 96.38 331 PHE A O 1
ATOM 2494 N N . GLY A 1 332 ? -2.066 0.411 -19.759 1.00 96.12 332 GLY A N 1
ATOM 2495 C CA . GLY A 1 332 ? -2.215 1.863 -19.938 1.00 96.12 332 GLY A CA 1
ATOM 2496 C C . GLY A 1 332 ? -1.407 2.458 -21.100 1.00 96.12 332 GLY A C 1
ATOM 2497 O O . GLY A 1 332 ? -1.940 3.251 -21.872 1.00 96.12 332 GLY A O 1
ATOM 2498 N N . SER A 1 333 ? -0.126 2.093 -21.234 1.00 95.31 333 SER A N 1
ATOM 2499 C CA . SER A 1 333 ? 0.737 2.628 -22.307 1.00 95.31 333 SER A CA 1
ATOM 2500 C C . SER A 1 333 ? 0.400 2.041 -23.673 1.00 95.31 333 SER A C 1
ATOM 2502 O O . SER A 1 333 ? 0.066 0.863 -23.779 1.00 95.31 333 SER A O 1
ATOM 2504 N N . HIS A 1 334 ? 0.572 2.860 -24.712 1.00 96.25 334 HIS A N 1
ATOM 2505 C CA . HIS A 1 334 ? 0.393 2.474 -26.107 1.00 96.25 334 HIS A CA 1
ATOM 2506 C C . HIS A 1 334 ? 1.383 1.382 -26.560 1.00 96.25 334 HIS A C 1
ATOM 2508 O O . HIS A 1 334 ? 2.511 1.303 -26.073 1.00 96.25 334 HIS A O 1
ATOM 2514 N N . GLY A 1 335 ? 0.966 0.578 -27.544 1.00 94.38 335 GLY A N 1
ATOM 2515 C CA . GLY A 1 335 ? 1.767 -0.510 -28.117 1.00 94.38 335 GLY A CA 1
ATOM 2516 C C . GLY A 1 335 ? 1.969 -1.709 -27.181 1.00 94.38 335 GLY A C 1
ATOM 2517 O O . GLY A 1 335 ? 1.472 -1.748 -26.055 1.00 94.38 335 GLY A O 1
ATOM 2518 N N . ASP A 1 336 ? 2.723 -2.705 -27.650 1.00 93.50 336 ASP A N 1
ATOM 2519 C CA . ASP A 1 336 ? 3.112 -3.877 -26.858 1.00 93.50 336 ASP A CA 1
ATOM 2520 C C . ASP A 1 336 ? 4.190 -3.503 -25.823 1.00 93.50 336 ASP A C 1
ATOM 2522 O O . ASP A 1 336 ? 5.382 -3.752 -26.005 1.00 93.50 336 ASP A O 1
ATOM 2526 N N . SER A 1 337 ? 3.747 -2.872 -24.732 1.00 93.31 337 SER A N 1
ATOM 2527 C CA . SER A 1 337 ? 4.569 -2.310 -23.653 1.00 93.31 337 SER A CA 1
ATOM 2528 C C . SER A 1 337 ? 4.536 -3.187 -22.381 1.00 93.31 337 SER A C 1
ATOM 2530 O O . SER A 1 337 ? 3.837 -2.845 -21.419 1.00 93.31 337 SER A O 1
ATOM 2532 N N . PRO A 1 338 ? 5.275 -4.316 -22.325 1.00 90.19 338 PRO A N 1
ATOM 2533 C CA . PRO A 1 338 ? 5.297 -5.200 -21.162 1.00 90.19 338 PRO A CA 1
ATOM 2534 C C . PRO A 1 338 ? 5.934 -4.535 -19.933 1.00 90.19 338 PRO A C 1
ATOM 2536 O O . PRO A 1 338 ? 6.922 -3.804 -20.036 1.00 90.19 338 PRO A O 1
ATOM 2539 N N . ARG A 1 339 ? 5.371 -4.833 -18.761 1.00 94.06 339 ARG A N 1
ATOM 2540 C CA . ARG A 1 339 ? 5.775 -4.352 -17.428 1.00 94.06 339 ARG A CA 1
ATOM 2541 C C . ARG A 1 339 ? 5.308 -5.334 -16.360 1.00 94.06 339 ARG A C 1
ATOM 2543 O O . ARG A 1 339 ? 4.369 -6.087 -16.601 1.00 94.06 339 ARG A O 1
ATOM 2550 N N . VAL A 1 340 ? 5.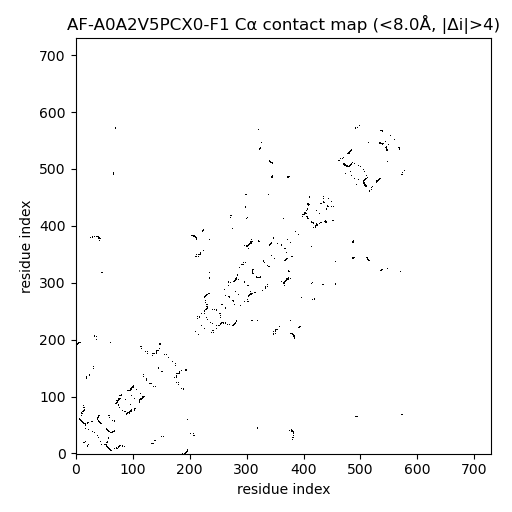926 -5.333 -15.188 1.00 98.50 340 VAL A N 1
ATOM 2551 C CA . VAL A 1 340 ? 5.506 -6.205 -14.078 1.00 98.50 340 VAL A CA 1
ATOM 2552 C C . VAL A 1 340 ? 4.492 -5.473 -13.198 1.00 98.50 340 VAL A C 1
ATOM 2554 O O . VAL A 1 340 ? 4.589 -4.260 -13.035 1.00 98.50 340 VAL A O 1
ATOM 2557 N N . VAL A 1 341 ? 3.524 -6.190 -12.627 1.00 98.81 341 VAL A N 1
ATOM 2558 C CA . VAL A 1 341 ? 2.500 -5.662 -11.715 1.00 98.81 341 VAL A CA 1
ATOM 2559 C C . VAL A 1 341 ? 2.357 -6.588 -10.507 1.00 98.81 341 VAL A C 1
ATOM 2561 O O . VAL A 1 341 ? 1.970 -7.754 -10.646 1.00 98.81 341 VAL A O 1
ATOM 2564 N N . LEU A 1 342 ? 2.665 -6.047 -9.329 1.00 98.81 342 LEU A N 1
ATOM 2565 C CA . LEU A 1 342 ? 2.620 -6.701 -8.021 1.00 98.81 342 LEU A CA 1
ATOM 2566 C C . LEU A 1 342 ? 1.599 -6.003 -7.104 1.00 98.81 342 LEU A C 1
ATOM 2568 O O . LEU A 1 342 ? 1.305 -4.828 -7.317 1.00 98.81 342 LEU A O 1
ATOM 2572 N N . ALA A 1 343 ? 1.089 -6.676 -6.070 1.00 98.56 343 ALA A N 1
ATOM 2573 C CA . ALA A 1 343 ? 0.205 -6.075 -5.063 1.00 98.56 343 ALA A CA 1
ATOM 2574 C C . ALA A 1 343 ? 0.377 -6.719 -3.668 1.00 98.56 343 ALA A C 1
ATOM 2576 O O . ALA A 1 343 ? 0.239 -7.939 -3.569 1.00 98.56 343 ALA A O 1
ATOM 2577 N N . PRO A 1 344 ? 0.648 -5.945 -2.597 1.00 98.19 344 PRO A N 1
ATOM 2578 C CA . PRO A 1 344 ? 0.834 -6.494 -1.254 1.00 98.19 344 PRO A CA 1
ATOM 2579 C C . PRO A 1 344 ? -0.470 -7.005 -0.623 1.00 98.19 344 PRO A C 1
ATOM 2581 O O . PRO A 1 344 ? -1.546 -6.458 -0.867 1.00 98.19 344 PRO A O 1
ATOM 2584 N N . SER A 1 345 ? -0.383 -8.037 0.217 1.00 95.81 345 SER A N 1
ATOM 2585 C CA . SER A 1 345 ? -1.519 -8.583 0.982 1.00 95.81 345 SER A CA 1
ATOM 2586 C C . SER A 1 345 ? -1.793 -7.858 2.311 1.00 95.81 345 SER A C 1
ATOM 2588 O O . SER A 1 345 ? -2.955 -7.709 2.705 1.00 95.81 345 SER A O 1
ATOM 2590 N N . SER A 1 346 ? -0.736 -7.401 2.985 1.00 95.69 346 SER A N 1
ATOM 2591 C CA . SER A 1 346 ? -0.722 -6.820 4.336 1.00 95.69 346 SER A CA 1
ATOM 2592 C C . SER A 1 346 ? 0.223 -5.610 4.421 1.00 95.69 346 SER A C 1
ATOM 2594 O O . SER A 1 346 ? 0.923 -5.291 3.457 1.00 95.69 346 SER A O 1
ATOM 2596 N N . VAL A 1 347 ? 0.261 -4.923 5.567 1.00 96.00 347 VAL A N 1
ATOM 2597 C CA . VAL A 1 347 ? 1.241 -3.852 5.834 1.00 96.00 347 VAL A CA 1
ATOM 2598 C C . VAL A 1 347 ? 2.655 -4.426 5.910 1.00 96.00 347 VAL A C 1
ATOM 2600 O O . VAL A 1 347 ? 3.582 -3.807 5.395 1.00 96.00 347 VAL A O 1
ATOM 2603 N N . GLU A 1 348 ? 2.827 -5.623 6.475 1.00 95.88 348 GLU A N 1
ATOM 2604 C CA . GLU A 1 348 ? 4.112 -6.329 6.440 1.00 95.88 348 GLU A CA 1
ATOM 2605 C C . GLU A 1 348 ? 4.550 -6.617 4.989 1.00 95.88 348 GLU A C 1
ATOM 2607 O O . GLU A 1 348 ? 5.685 -6.331 4.602 1.00 95.88 348 GLU A O 1
ATOM 2612 N N . ASP A 1 349 ? 3.643 -7.101 4.135 1.00 97.50 349 ASP A N 1
ATOM 2613 C CA . ASP A 1 349 ? 3.964 -7.394 2.735 1.00 97.50 349 ASP A CA 1
ATOM 2614 C C . ASP A 1 349 ? 4.258 -6.126 1.912 1.00 97.50 349 ASP A C 1
ATOM 2616 O O . ASP A 1 349 ? 5.036 -6.187 0.965 1.00 97.50 349 ASP A O 1
ATOM 2620 N N . CYS A 1 350 ? 3.753 -4.943 2.294 1.00 98.56 350 CYS A N 1
ATOM 2621 C CA . CYS A 1 350 ? 4.194 -3.678 1.686 1.00 98.56 350 CYS A CA 1
ATOM 2622 C C . CYS A 1 350 ? 5.719 -3.471 1.793 1.00 98.56 350 CYS A C 1
ATOM 2624 O O . CYS A 1 350 ? 6.317 -2.910 0.873 1.00 98.56 350 CYS A O 1
ATOM 2626 N N . PHE A 1 351 ? 6.359 -3.943 2.872 1.00 98.56 351 PHE A N 1
ATOM 2627 C CA . PHE A 1 351 ? 7.815 -3.893 3.034 1.00 98.56 351 PHE A CA 1
ATOM 2628 C C . PHE A 1 351 ? 8.518 -4.923 2.133 1.00 98.56 351 PHE A C 1
ATOM 2630 O O . PHE A 1 351 ? 9.392 -4.566 1.338 1.00 98.56 351 PHE A O 1
ATOM 2637 N N . TYR A 1 352 ? 8.118 -6.197 2.200 1.00 98.31 352 TYR A N 1
ATOM 2638 C CA . TYR A 1 352 ? 8.788 -7.269 1.450 1.00 98.31 352 TYR A CA 1
ATOM 2639 C C . TYR A 1 352 ? 8.540 -7.199 -0.064 1.00 98.31 352 TYR A C 1
ATOM 2641 O O . TYR A 1 352 ? 9.461 -7.453 -0.846 1.00 98.31 352 TYR A O 1
ATOM 2649 N N . ILE A 1 353 ? 7.346 -6.792 -0.510 1.00 98.56 353 ILE A N 1
ATOM 2650 C CA . ILE A 1 353 ? 7.044 -6.655 -1.940 1.00 98.56 353 ILE A CA 1
ATOM 2651 C C . ILE A 1 353 ? 7.833 -5.516 -2.596 1.00 98.56 353 ILE A C 1
ATOM 2653 O O . ILE A 1 353 ? 8.098 -5.577 -3.793 1.00 98.56 353 ILE A O 1
ATOM 2657 N N . ALA A 1 354 ? 8.278 -4.512 -1.832 1.00 98.69 354 ALA A N 1
ATOM 2658 C CA . ALA A 1 354 ? 9.181 -3.473 -2.329 1.00 98.69 354 ALA A CA 1
ATOM 2659 C C . ALA A 1 354 ? 10.583 -4.032 -2.636 1.00 98.69 354 ALA A C 1
ATOM 2661 O O . ALA A 1 354 ? 11.174 -3.708 -3.669 1.00 98.69 354 ALA A O 1
ATOM 2662 N N . ILE A 1 355 ? 11.088 -4.927 -1.779 1.00 98.56 355 ILE A N 1
ATOM 2663 C CA . ILE A 1 355 ? 12.356 -5.645 -1.983 1.00 98.56 355 ILE A CA 1
ATOM 2664 C C . ILE A 1 355 ? 12.238 -6.602 -3.178 1.00 98.56 355 ILE A C 1
ATOM 2666 O O . ILE A 1 355 ? 13.131 -6.657 -4.029 1.00 98.56 355 ILE A O 1
ATOM 2670 N N . GLU A 1 356 ? 11.110 -7.303 -3.305 1.00 98.38 356 GLU A N 1
ATOM 2671 C CA . GLU A 1 356 ? 10.818 -8.161 -4.455 1.00 98.38 356 GLU A CA 1
ATOM 2672 C C . GLU A 1 356 ? 10.695 -7.369 -5.768 1.00 98.38 356 GLU A C 1
ATOM 2674 O O . GLU A 1 356 ? 11.322 -7.741 -6.764 1.00 98.38 356 GLU A O 1
ATOM 2679 N N . ALA A 1 357 ? 9.982 -6.240 -5.765 1.00 98.69 357 ALA A N 1
ATOM 2680 C CA . ALA A 1 357 ? 9.875 -5.337 -6.908 1.00 98.69 357 ALA A CA 1
ATOM 2681 C C . ALA A 1 357 ? 11.250 -4.819 -7.346 1.00 98.69 357 ALA A C 1
ATOM 2683 O O . ALA A 1 357 ? 11.579 -4.853 -8.530 1.00 98.69 357 ALA A O 1
ATOM 2684 N N . ALA A 1 358 ? 12.090 -4.408 -6.395 1.00 98.38 358 ALA A N 1
ATOM 2685 C CA . ALA A 1 358 ? 13.443 -3.930 -6.657 1.00 98.38 358 ALA A CA 1
ATOM 2686 C C . ALA A 1 358 ? 14.378 -5.011 -7.212 1.00 98.38 358 ALA A C 1
ATOM 2688 O O . ALA A 1 358 ? 15.244 -4.713 -8.041 1.00 98.38 358 ALA A O 1
ATOM 2689 N N . ARG A 1 359 ? 14.224 -6.259 -6.751 1.00 97.62 359 ARG A N 1
ATOM 2690 C CA . ARG A 1 359 ? 14.913 -7.439 -7.291 1.00 97.62 359 ARG A CA 1
ATOM 2691 C C . ARG A 1 359 ? 14.495 -7.681 -8.741 1.00 97.62 359 ARG A C 1
ATOM 2693 O O . ARG A 1 359 ? 15.359 -7.828 -9.602 1.00 97.62 359 ARG A O 1
ATOM 2700 N N . ILE A 1 360 ? 13.191 -7.687 -9.017 1.00 98.06 360 ILE A N 1
ATOM 2701 C CA . ILE A 1 360 ? 12.636 -7.944 -10.353 1.00 98.06 360 ILE A CA 1
ATOM 2702 C C . ILE A 1 360 ? 13.006 -6.821 -11.332 1.00 98.06 360 ILE A C 1
ATOM 2704 O O . ILE A 1 360 ? 13.490 -7.117 -12.423 1.00 98.06 360 ILE A O 1
ATOM 2708 N N . ALA A 1 361 ? 12.866 -5.552 -10.930 1.00 97.94 361 ALA A N 1
ATOM 2709 C CA . ALA A 1 361 ? 13.197 -4.389 -11.754 1.00 97.94 361 ALA A CA 1
ATOM 2710 C C . ALA A 1 361 ? 14.648 -4.455 -12.246 1.00 97.94 361 ALA A C 1
ATOM 2712 O O . ALA A 1 361 ? 14.886 -4.392 -13.450 1.00 97.94 361 ALA A O 1
ATOM 2713 N N . ARG A 1 362 ? 15.608 -4.669 -11.332 1.00 95.62 362 ARG A N 1
ATOM 2714 C CA . ARG A 1 362 ? 17.036 -4.809 -11.665 1.00 95.62 362 ARG A CA 1
ATOM 2715 C C . ARG A 1 362 ? 17.332 -6.072 -12.479 1.00 95.62 362 ARG A C 1
ATOM 2717 O O . ARG A 1 362 ? 18.028 -5.982 -13.485 1.00 95.62 362 ARG A O 1
ATOM 2724 N N . LYS A 1 363 ? 16.787 -7.234 -12.091 1.00 95.75 363 LYS A N 1
ATOM 2725 C CA . LYS A 1 363 ? 17.048 -8.517 -12.773 1.00 95.75 363 LYS A CA 1
ATOM 2726 C C . LYS A 1 363 ? 16.525 -8.555 -14.212 1.00 95.75 363 LYS A C 1
ATOM 2728 O O . LYS A 1 363 ? 17.135 -9.211 -15.048 1.00 95.75 363 LYS A O 1
ATOM 2733 N N . TYR A 1 364 ? 15.406 -7.887 -14.496 1.00 96.19 364 TYR A N 1
ATOM 2734 C CA . TYR A 1 364 ? 14.751 -7.914 -15.809 1.00 96.19 364 TYR A CA 1
ATOM 2735 C C . TYR A 1 364 ? 14.817 -6.585 -16.575 1.00 96.19 364 TYR A C 1
ATOM 2737 O O . TYR A 1 364 ? 14.282 -6.513 -17.680 1.00 96.19 364 TYR A O 1
ATOM 2745 N N . SER A 1 365 ? 15.462 -5.549 -16.027 1.00 95.44 365 SER A N 1
ATOM 2746 C CA . SER A 1 365 ? 15.586 -4.197 -16.603 1.00 95.44 365 SER A CA 1
ATOM 2747 C C . SER A 1 365 ? 14.252 -3.694 -17.176 1.00 95.44 365 SER A C 1
ATOM 2749 O O . SER A 1 365 ? 14.042 -3.630 -18.389 1.00 95.44 365 SER A O 1
ATOM 2751 N N . THR A 1 366 ? 13.264 -3.510 -16.298 1.00 96.19 366 THR A N 1
ATOM 2752 C CA . THR A 1 366 ? 11.863 -3.281 -16.690 1.00 96.19 366 THR A CA 1
ATOM 2753 C C . THR A 1 366 ? 11.098 -2.467 -15.639 1.00 96.19 366 THR A C 1
ATOM 2755 O O . THR A 1 366 ? 11.420 -2.574 -14.451 1.00 96.19 366 THR A O 1
ATOM 2758 N N . PRO A 1 367 ? 10.069 -1.695 -16.038 1.00 98.19 367 PRO A N 1
ATOM 2759 C CA . PRO A 1 367 ? 9.111 -1.100 -15.111 1.00 98.19 367 PRO A CA 1
ATOM 2760 C C . PRO A 1 367 ? 8.374 -2.147 -14.261 1.00 98.19 367 PRO A C 1
ATOM 2762 O O . PRO A 1 367 ? 7.835 -3.127 -14.786 1.00 98.19 367 PRO A O 1
ATOM 2765 N N . VAL A 1 368 ? 8.305 -1.911 -12.948 1.00 98.88 368 VAL A N 1
ATOM 2766 C CA . VAL A 1 368 ? 7.578 -2.743 -11.978 1.00 98.88 368 VAL A CA 1
ATOM 2767 C C . VAL A 1 368 ? 6.592 -1.879 -11.196 1.00 98.88 368 VAL A C 1
ATOM 2769 O O . VAL A 1 368 ? 6.988 -0.984 -10.451 1.00 98.88 368 VAL A O 1
ATOM 2772 N N . PHE A 1 369 ? 5.302 -2.167 -11.342 1.00 98.88 369 PHE A N 1
ATOM 2773 C CA . PHE A 1 369 ? 4.243 -1.568 -10.540 1.00 98.88 369 PHE A CA 1
ATOM 2774 C C . PHE A 1 369 ? 4.088 -2.279 -9.196 1.00 98.88 369 PHE A C 1
ATOM 2776 O O . PHE A 1 369 ? 4.057 -3.510 -9.138 1.00 98.88 369 PHE A O 1
ATOM 2783 N N . ILE A 1 370 ? 3.885 -1.491 -8.141 1.00 98.88 370 ILE A N 1
ATOM 2784 C CA . ILE A 1 370 ? 3.351 -1.944 -6.854 1.00 98.88 370 ILE A CA 1
ATOM 2785 C C . ILE A 1 370 ? 1.967 -1.308 -6.702 1.00 98.88 370 ILE A C 1
ATOM 2787 O O . ILE A 1 370 ? 1.859 -0.085 -6.595 1.00 98.88 370 ILE A O 1
ATOM 2791 N N . LEU A 1 371 ? 0.916 -2.129 -6.726 1.00 98.69 371 LEU A N 1
ATOM 2792 C CA . LEU A 1 371 ? -0.477 -1.721 -6.555 1.00 98.69 371 LEU A CA 1
ATOM 2793 C C . LEU A 1 371 ? -0.905 -1.899 -5.100 1.00 98.69 371 LEU A C 1
ATOM 2795 O O . LEU A 1 371 ? -1.424 -2.945 -4.713 1.00 98.69 371 LEU A O 1
ATOM 2799 N N . SER A 1 372 ? -0.692 -0.858 -4.302 1.00 98.38 372 SER A N 1
ATOM 2800 C CA . SER A 1 372 ? -1.338 -0.729 -2.993 1.00 98.38 372 SER A CA 1
ATOM 2801 C C . SER A 1 372 ? -2.717 -0.068 -3.164 1.00 98.38 372 SER A C 1
ATOM 2803 O O . SER A 1 372 ? -3.157 0.207 -4.284 1.00 98.38 372 SER A O 1
ATOM 2805 N N . ASP A 1 373 ? -3.424 0.187 -2.068 1.00 96.81 373 ASP A N 1
ATOM 2806 C CA . ASP A 1 373 ? -4.708 0.892 -2.059 1.00 96.81 373 ASP A CA 1
ATOM 2807 C C . ASP A 1 373 ? -4.899 1.710 -0.766 1.00 96.81 373 ASP A C 1
ATOM 2809 O O . ASP A 1 373 ? -4.177 1.509 0.213 1.00 96.81 373 ASP A O 1
ATOM 2813 N N . THR A 1 374 ? -5.857 2.648 -0.744 1.00 94.12 374 THR A N 1
ATOM 2814 C CA . THR A 1 374 ? -6.103 3.540 0.411 1.00 94.12 374 THR A CA 1
ATOM 2815 C C . THR A 1 374 ? -6.349 2.784 1.729 1.00 94.12 374 THR A C 1
ATOM 2817 O O . THR A 1 374 ? -6.092 3.347 2.795 1.00 94.12 374 THR A O 1
ATOM 2820 N N . SER A 1 375 ? -6.802 1.517 1.699 1.00 91.50 375 SER A N 1
ATOM 2821 C CA . SER A 1 375 ? -6.940 0.717 2.922 1.00 91.50 375 SER A CA 1
ATOM 2822 C C . SER A 1 375 ? -5.568 0.345 3.468 1.00 91.50 375 SER A C 1
ATOM 2824 O O . SER A 1 375 ? -5.278 0.696 4.605 1.00 91.50 375 SER A O 1
ATOM 2826 N N . LEU A 1 376 ? -4.707 -0.303 2.678 1.00 94.19 376 LEU A N 1
ATOM 2827 C CA . LEU A 1 376 ? -3.357 -0.665 3.138 1.00 94.19 376 LEU A CA 1
ATOM 2828 C C . LEU A 1 376 ? -2.500 0.569 3.451 1.00 94.19 376 LEU A C 1
ATOM 2830 O O . LEU A 1 376 ? -1.778 0.575 4.441 1.00 94.19 376 LEU A O 1
ATOM 2834 N N . ALA A 1 377 ? -2.631 1.637 2.663 1.00 94.88 377 ALA A N 1
ATOM 2835 C CA . ALA A 1 377 ? -1.887 2.887 2.828 1.00 94.88 377 ALA A CA 1
ATOM 2836 C C . ALA A 1 377 ? -2.086 3.586 4.185 1.00 94.88 377 ALA A C 1
ATOM 2838 O O . ALA A 1 377 ? -1.220 4.348 4.610 1.00 94.88 377 ALA A O 1
ATOM 2839 N N . THR A 1 378 ? -3.234 3.370 4.837 1.00 90.50 378 THR A N 1
ATOM 2840 C CA . THR A 1 378 ? -3.624 4.056 6.085 1.00 90.50 378 THR A CA 1
ATOM 2841 C C . THR A 1 378 ? -3.845 3.110 7.265 1.00 90.50 378 THR A C 1
ATOM 2843 O O . THR A 1 378 ? -3.771 3.532 8.421 1.00 90.50 378 THR A O 1
ATOM 2846 N N . ARG A 1 379 ? -4.088 1.825 6.991 1.00 90.56 379 ARG A N 1
ATOM 2847 C CA . ARG A 1 379 ? -4.131 0.755 7.984 1.00 90.56 379 ARG A CA 1
ATOM 2848 C C . ARG A 1 379 ? -2.791 0.657 8.703 1.00 90.56 379 ARG A C 1
ATOM 2850 O O . ARG A 1 379 ? -1.744 0.604 8.068 1.00 90.56 379 ARG A O 1
ATOM 2857 N N . ILE A 1 380 ? -2.862 0.569 10.025 1.00 91.00 380 ILE A N 1
ATOM 2858 C CA . ILE A 1 380 ? -1.753 0.233 10.911 1.00 91.00 380 ILE A CA 1
ATOM 2859 C C . ILE A 1 380 ? -1.916 -1.234 11.313 1.00 91.00 380 ILE A C 1
ATOM 2861 O O . ILE A 1 380 ? -3.000 -1.634 11.747 1.00 91.00 380 ILE A O 1
ATOM 2865 N N . GLU A 1 381 ? -0.840 -2.005 11.183 1.00 90.38 381 GLU A N 1
ATOM 2866 C CA . GLU A 1 381 ? -0.714 -3.379 11.686 1.00 90.38 381 GLU A CA 1
ATOM 2867 C C . GLU A 1 381 ? 0.530 -3.466 12.594 1.00 90.38 381 GLU A C 1
ATOM 2869 O O . GLU A 1 381 ? 1.419 -2.606 12.532 1.00 90.38 381 GLU A O 1
ATOM 2874 N N . ALA A 1 382 ? 0.592 -4.493 13.445 1.00 86.62 382 ALA A N 1
ATOM 2875 C CA . ALA A 1 382 ? 1.790 -4.849 14.206 1.00 86.62 382 ALA A CA 1
ATOM 2876 C C . ALA A 1 382 ? 2.358 -6.170 13.674 1.00 86.62 382 ALA A C 1
ATOM 2878 O O . ALA A 1 382 ? 1.616 -7.135 13.510 1.00 86.62 382 ALA A O 1
ATOM 2879 N N . PHE A 1 383 ? 3.658 -6.203 13.394 1.00 87.75 383 PHE A N 1
ATOM 2880 C CA . PHE A 1 383 ? 4.350 -7.365 12.831 1.00 87.75 383 PHE A CA 1
ATOM 2881 C C . PHE A 1 383 ? 5.780 -7.461 13.377 1.00 87.75 383 PHE A C 1
ATOM 2883 O O . PHE A 1 383 ? 6.270 -6.532 14.024 1.00 87.75 383 PHE A O 1
ATOM 2890 N N . ASP A 1 384 ? 6.430 -8.606 13.170 1.00 88.94 384 ASP A N 1
ATOM 2891 C CA . ASP A 1 384 ? 7.821 -8.825 13.576 1.00 88.94 384 ASP A CA 1
ATOM 2892 C C . ASP A 1 384 ? 8.774 -7.814 12.908 1.00 88.94 384 ASP A C 1
ATOM 2894 O O . ASP A 1 384 ? 8.649 -7.516 11.720 1.00 88.94 384 ASP A O 1
ATOM 2898 N N . GLU A 1 385 ? 9.808 -7.367 13.622 1.00 90.81 385 GLU A N 1
ATOM 2899 C CA . GLU A 1 385 ? 10.884 -6.576 13.023 1.00 90.81 385 GLU A CA 1
ATOM 2900 C C . GLU A 1 385 ? 11.622 -7.380 11.925 1.00 90.81 385 GLU A C 1
ATOM 2902 O O . GLU A 1 385 ? 12.137 -8.474 12.201 1.00 90.81 385 GLU A O 1
ATOM 2907 N N . PRO A 1 386 ? 11.692 -6.887 10.669 1.00 93.12 386 PRO A N 1
ATOM 2908 C CA . PRO A 1 386 ? 12.428 -7.552 9.599 1.00 93.12 386 PRO A CA 1
ATOM 2909 C C . PRO A 1 386 ? 13.912 -7.715 9.942 1.00 93.12 386 PRO A C 1
ATOM 2911 O O . PRO A 1 386 ? 14.515 -6.849 10.570 1.00 93.12 386 PRO A O 1
ATOM 2914 N N . ASP A 1 387 ? 14.533 -8.797 9.470 1.00 93.31 387 ASP A N 1
ATOM 2915 C CA . ASP A 1 387 ? 15.974 -9.031 9.632 1.00 93.31 387 ASP A CA 1
ATOM 2916 C C . ASP A 1 387 ? 16.772 -8.103 8.695 1.00 93.31 387 ASP A C 1
ATOM 2918 O O . ASP A 1 387 ? 17.235 -8.491 7.619 1.00 93.31 387 ASP A O 1
ATOM 2922 N N . LEU A 1 388 ? 16.858 -6.823 9.070 1.00 93.56 388 LEU A N 1
ATOM 2923 C CA . LEU A 1 388 ? 17.477 -5.771 8.265 1.00 93.56 388 LEU A CA 1
ATOM 2924 C C . LEU A 1 388 ? 18.916 -6.115 7.828 1.00 93.56 388 LEU A C 1
ATOM 2926 O O . LEU A 1 388 ? 19.204 -5.905 6.649 1.00 93.56 388 LEU A O 1
ATOM 2930 N N . PRO A 1 389 ? 19.799 -6.707 8.663 1.00 93.19 389 PRO A N 1
ATOM 2931 C CA . PRO A 1 389 ? 21.128 -7.142 8.225 1.00 93.19 389 PRO A CA 1
ATOM 2932 C C . PRO A 1 389 ? 21.132 -8.150 7.064 1.00 93.19 389 PRO A C 1
ATOM 2934 O O . PRO A 1 389 ? 22.063 -8.131 6.262 1.00 93.19 389 PRO A O 1
ATOM 2937 N N . LYS A 1 390 ? 20.110 -9.012 6.941 1.00 94.25 390 LYS A N 1
ATOM 2938 C CA . LYS A 1 390 ? 19.970 -9.963 5.817 1.00 94.25 390 LYS A CA 1
ATOM 2939 C C . LYS A 1 390 ? 19.216 -9.391 4.612 1.00 94.25 390 LYS A C 1
ATOM 2941 O O . LYS A 1 390 ? 19.326 -9.936 3.516 1.00 94.25 390 LYS A O 1
ATOM 2946 N N . LEU A 1 391 ? 18.422 -8.338 4.811 1.00 95.31 391 LEU A N 1
ATOM 2947 C CA . LEU A 1 391 ? 17.491 -7.801 3.808 1.00 95.31 391 LEU A CA 1
ATOM 2948 C C . LEU A 1 391 ? 17.972 -6.503 3.143 1.00 95.31 391 LEU A C 1
ATOM 2950 O O . LEU A 1 391 ? 17.588 -6.229 2.003 1.00 95.31 391 LEU A O 1
ATOM 2954 N N . MET A 1 392 ? 18.790 -5.703 3.833 1.00 94.12 392 MET A N 1
ATOM 2955 C CA . MET A 1 392 ? 19.270 -4.414 3.337 1.00 94.12 392 MET A CA 1
ATOM 2956 C C . MET A 1 392 ? 20.282 -4.553 2.196 1.00 94.12 392 MET A C 1
ATOM 2958 O O . MET A 1 392 ? 21.161 -5.411 2.203 1.00 94.12 392 MET A O 1
ATOM 2962 N N . GLN A 1 393 ? 20.186 -3.648 1.223 1.00 93.56 393 GLN A N 1
ATOM 2963 C CA . GLN A 1 393 ? 21.059 -3.580 0.055 1.00 93.56 393 GLN A CA 1
ATOM 2964 C C . GLN A 1 393 ? 21.573 -2.151 -0.152 1.00 93.56 393 GLN A C 1
ATOM 2966 O O . GLN A 1 393 ? 20.852 -1.174 0.065 1.00 93.56 393 GLN A O 1
ATOM 2971 N N . ASP A 1 394 ? 22.816 -2.030 -0.623 1.00 90.44 394 ASP A N 1
ATOM 2972 C CA . ASP A 1 394 ? 23.443 -0.758 -1.011 1.00 90.44 394 ASP A CA 1
ATOM 2973 C C . ASP A 1 394 ? 24.099 -0.878 -2.405 1.00 90.44 394 ASP A C 1
ATOM 2975 O O . ASP A 1 394 ? 25.327 -0.884 -2.523 1.00 90.44 394 ASP A O 1
ATOM 2979 N N . PRO A 1 395 ? 23.299 -1.068 -3.476 1.00 86.81 395 PRO A N 1
ATOM 2980 C CA . PRO A 1 395 ? 23.815 -1.204 -4.833 1.00 86.81 395 PRO A CA 1
ATOM 2981 C C . PRO A 1 395 ? 24.415 0.122 -5.316 1.00 86.81 395 PRO A C 1
ATOM 2983 O O . PRO A 1 395 ? 23.799 1.181 -5.182 1.00 86.81 395 PRO A O 1
ATOM 2986 N N . LYS A 1 396 ? 25.606 0.052 -5.916 1.00 89.31 396 LYS A N 1
ATOM 2987 C CA . LYS A 1 396 ? 26.332 1.202 -6.474 1.00 89.31 396 LYS A CA 1
ATOM 2988 C C . LYS A 1 396 ? 26.513 1.018 -7.984 1.00 89.31 396 LYS A C 1
ATOM 2990 O O . LYS A 1 396 ? 26.675 -0.127 -8.411 1.00 89.31 396 LYS A O 1
ATOM 2995 N N . PRO A 1 397 ? 26.496 2.098 -8.788 1.00 90.38 397 PRO A N 1
ATOM 2996 C CA . PRO A 1 397 ? 26.764 2.018 -10.219 1.00 90.38 397 PRO A CA 1
ATOM 2997 C C . PRO A 1 397 ? 28.147 1.424 -10.490 1.00 90.38 397 PRO A C 1
ATOM 2999 O O . PRO A 1 397 ? 29.139 1.862 -9.906 1.00 90.38 397 PRO A O 1
ATOM 3002 N N . ASP A 1 398 ? 28.221 0.454 -11.400 1.00 90.88 398 ASP A N 1
ATOM 3003 C CA . ASP A 1 398 ? 29.501 -0.072 -11.869 1.00 90.88 398 ASP A CA 1
ATOM 3004 C C . ASP A 1 398 ? 30.126 0.865 -12.914 1.00 90.88 398 ASP A C 1
ATOM 3006 O O . ASP A 1 398 ? 29.687 0.932 -14.066 1.00 90.88 398 ASP A O 1
ATOM 3010 N N . LEU A 1 399 ? 31.175 1.574 -12.492 1.00 93.94 399 LEU A N 1
ATOM 3011 C CA . LEU A 1 399 ? 31.964 2.482 -13.329 1.00 93.94 399 LEU A CA 1
ATOM 3012 C C . LEU A 1 399 ? 33.242 1.836 -13.899 1.00 93.94 399 LEU A C 1
ATOM 3014 O O . LEU A 1 399 ? 34.062 2.531 -14.504 1.00 93.94 399 LEU A O 1
ATOM 3018 N N . THR A 1 400 ? 33.422 0.519 -13.730 1.00 94.19 400 THR A N 1
ATOM 3019 C CA . THR A 1 400 ? 34.578 -0.228 -14.254 1.00 94.19 400 THR A CA 1
ATOM 3020 C C . THR A 1 400 ? 34.659 -0.086 -15.779 1.00 94.19 400 THR A C 1
ATOM 3022 O O . THR A 1 400 ? 33.662 -0.355 -16.451 1.00 94.19 400 THR A O 1
ATOM 3025 N N . PRO A 1 401 ? 35.809 0.318 -16.361 1.00 94.75 401 PRO A N 1
ATOM 3026 C CA . PRO A 1 401 ? 35.936 0.504 -17.806 1.00 94.75 401 PRO A CA 1
ATOM 3027 C C . PRO A 1 401 ? 35.589 -0.753 -18.612 1.00 94.75 401 PRO A C 1
ATOM 3029 O O . PRO A 1 401 ? 35.977 -1.861 -18.242 1.00 94.75 401 PRO A O 1
ATOM 3032 N N . ARG A 1 402 ? 34.891 -0.579 -19.740 1.00 92.56 402 ARG A N 1
ATOM 3033 C CA . ARG A 1 402 ? 34.396 -1.684 -20.581 1.00 92.56 402 ARG A CA 1
ATOM 3034 C C . ARG A 1 402 ? 34.851 -1.546 -22.033 1.00 92.56 402 ARG A C 1
ATOM 3036 O O . ARG A 1 402 ? 35.129 -0.447 -22.506 1.00 92.56 402 ARG A O 1
ATOM 3043 N N . GLN A 1 403 ? 34.901 -2.668 -22.747 1.00 91.50 403 GLN A N 1
ATOM 3044 C CA . GLN A 1 403 ? 34.961 -2.684 -24.215 1.00 91.50 403 GLN A CA 1
ATOM 3045 C C . GLN A 1 403 ? 33.600 -2.258 -24.806 1.00 91.50 403 GLN A C 1
ATOM 3047 O O . GLN A 1 403 ? 32.708 -1.839 -24.065 1.00 91.50 403 GLN A O 1
ATOM 3052 N N . THR A 1 404 ? 33.422 -2.368 -26.127 1.00 88.12 404 THR A N 1
ATOM 3053 C CA . THR A 1 404 ? 32.133 -2.141 -26.798 1.00 88.12 404 THR A CA 1
ATOM 3054 C C . THR A 1 404 ? 31.004 -2.902 -26.088 1.00 88.12 404 THR A C 1
ATOM 3056 O O . THR A 1 404 ? 31.078 -4.121 -25.924 1.00 88.12 404 THR A O 1
ATOM 3059 N N . HIS A 1 405 ? 29.947 -2.197 -25.683 1.00 90.50 405 HIS A N 1
ATOM 3060 C CA . HIS A 1 405 ? 28.814 -2.771 -24.952 1.00 90.50 405 HIS A CA 1
ATOM 3061 C C . HIS A 1 405 ? 27.525 -2.630 -25.763 1.00 90.50 405 HIS A C 1
ATOM 3063 O O . HIS A 1 405 ? 27.169 -1.523 -26.161 1.00 90.50 405 HIS A O 1
ATOM 3069 N N . LYS A 1 406 ? 26.802 -3.737 -25.967 1.00 92.38 406 LYS A N 1
ATOM 3070 C CA . LYS A 1 406 ? 25.442 -3.728 -26.529 1.00 92.38 406 LYS A CA 1
ATOM 3071 C C . LYS A 1 406 ? 24.433 -3.402 -25.414 1.00 92.38 406 LYS A C 1
ATOM 3073 O O . LYS A 1 406 ? 24.299 -4.221 -24.505 1.00 92.38 406 LYS A O 1
ATOM 3078 N N . PRO A 1 407 ? 23.701 -2.272 -25.444 1.00 91.75 407 PRO A N 1
ATOM 3079 C CA . PRO A 1 407 ? 22.593 -2.025 -24.518 1.00 91.75 407 PRO A CA 1
ATOM 3080 C C . PRO A 1 407 ? 21.414 -2.992 -24.714 1.00 91.75 407 PRO A C 1
ATOM 3082 O O . PRO A 1 407 ? 20.770 -3.365 -23.732 1.00 91.75 407 PRO A O 1
ATOM 3085 N N . TYR A 1 408 ? 21.141 -3.447 -25.945 1.00 95.38 408 TYR A N 1
ATOM 3086 C CA . TYR A 1 408 ? 19.948 -4.244 -26.273 1.00 95.38 408 TYR A CA 1
ATOM 3087 C C . TYR A 1 408 ? 20.273 -5.603 -26.934 1.00 95.38 408 TYR A C 1
ATOM 3089 O O . TYR A 1 408 ? 19.745 -5.897 -28.003 1.00 95.38 408 TYR A O 1
ATOM 3097 N N . PRO A 1 409 ? 21.114 -6.465 -26.327 1.00 94.69 409 PRO A N 1
ATOM 3098 C CA . PRO A 1 409 ? 21.483 -7.762 -26.902 1.00 94.69 409 PRO A CA 1
ATOM 3099 C C . PRO A 1 409 ? 20.252 -8.669 -27.045 1.00 94.69 409 PRO A C 1
ATOM 3101 O O . PRO A 1 409 ? 19.533 -8.885 -26.071 1.00 94.69 409 PRO A O 1
ATOM 3104 N N . ILE A 1 410 ? 19.977 -9.191 -28.245 1.00 94.06 410 ILE A N 1
ATOM 3105 C CA . ILE A 1 410 ? 18.705 -9.888 -28.545 1.00 94.06 410 ILE A CA 1
ATOM 3106 C C . ILE A 1 410 ? 18.523 -11.188 -27.741 1.00 94.06 410 ILE A C 1
ATOM 3108 O O . ILE A 1 410 ? 17.396 -11.570 -27.418 1.00 94.06 410 ILE A O 1
ATOM 3112 N N . ASP A 1 411 ? 19.623 -11.855 -27.405 1.00 91.50 411 ASP A N 1
ATOM 3113 C CA . ASP A 1 411 ? 19.684 -13.137 -26.698 1.00 91.50 411 ASP A CA 1
ATOM 3114 C C . ASP A 1 411 ? 19.702 -13.011 -25.161 1.00 91.50 411 ASP A C 1
ATOM 3116 O O . ASP A 1 411 ? 19.551 -14.009 -24.453 1.00 91.50 411 ASP A O 1
ATOM 3120 N N . GLN A 1 412 ? 19.862 -11.796 -24.631 1.00 92.56 412 GLN A N 1
ATOM 3121 C CA . GLN A 1 412 ? 20.139 -11.534 -23.219 1.00 92.56 412 GLN A CA 1
ATOM 3122 C C . GLN A 1 412 ? 19.190 -10.481 -22.623 1.00 92.56 412 GLN A C 1
ATOM 3124 O O . GLN A 1 412 ? 18.442 -9.782 -23.310 1.00 92.56 412 GLN A O 1
ATOM 3129 N N . VAL A 1 413 ? 19.195 -10.365 -21.293 1.00 91.62 413 VAL A N 1
ATOM 3130 C CA . VAL A 1 413 ? 18.512 -9.256 -20.614 1.00 91.62 413 VAL A CA 1
ATOM 3131 C C . VAL A 1 413 ? 19.372 -8.002 -20.758 1.00 91.62 413 VAL A C 1
ATOM 3133 O O . VAL A 1 413 ? 20.574 -8.051 -20.509 1.00 91.62 413 VAL A O 1
ATOM 3136 N N . THR A 1 414 ? 18.757 -6.874 -21.124 1.00 92.38 414 THR A N 1
ATOM 3137 C CA . THR A 1 414 ? 19.442 -5.575 -21.152 1.00 92.38 414 THR A CA 1
ATOM 3138 C C . THR A 1 414 ? 20.080 -5.269 -19.801 1.00 92.38 414 THR A C 1
ATOM 3140 O O . THR A 1 414 ? 19.458 -5.424 -18.751 1.00 92.38 414 THR A O 1
ATOM 3143 N N . GLN A 1 415 ? 21.330 -4.821 -19.843 1.00 89.06 415 GLN A N 1
ATOM 3144 C CA . GLN A 1 415 ? 22.054 -4.254 -18.715 1.00 89.06 415 GLN A CA 1
ATOM 3145 C C . GLN A 1 415 ? 22.603 -2.912 -19.186 1.00 89.06 415 GLN A C 1
ATOM 3147 O O . GLN A 1 415 ? 23.480 -2.871 -20.051 1.00 89.06 415 GLN A O 1
ATOM 3152 N N . HIS A 1 416 ? 22.052 -1.818 -18.666 1.00 90.75 416 HIS A N 1
ATOM 3153 C CA . HIS A 1 416 ? 22.523 -0.476 -19.002 1.00 90.75 416 HIS A CA 1
ATOM 3154 C C . HIS A 1 416 ? 23.884 -0.203 -18.366 1.00 90.75 416 HIS A C 1
ATOM 3156 O O . HIS A 1 416 ? 24.152 -0.621 -17.240 1.00 90.75 416 HIS A O 1
ATOM 3162 N N . VAL A 1 417 ? 24.743 0.504 -19.097 1.00 91.62 417 VAL A N 1
ATOM 3163 C CA . VAL A 1 417 ? 26.020 1.001 -18.575 1.00 91.62 417 VAL A CA 1
ATOM 3164 C C . VAL A 1 417 ? 25.787 2.407 -18.014 1.00 91.62 417 VAL A C 1
ATOM 3166 O O . VAL A 1 417 ? 25.275 3.249 -18.752 1.00 91.62 417 VAL A O 1
ATOM 3169 N N . PRO A 1 418 ? 26.144 2.687 -16.747 1.00 92.81 418 PRO A N 1
ATOM 3170 C CA . PRO A 1 418 ? 25.966 4.013 -16.170 1.00 92.81 418 PRO A CA 1
ATOM 3171 C C . PRO A 1 418 ? 26.744 5.103 -16.938 1.00 92.81 418 PRO A C 1
ATOM 3173 O O . PRO A 1 418 ? 27.916 4.911 -17.276 1.00 92.81 418 PRO A O 1
ATOM 3176 N N . PRO A 1 419 ? 26.151 6.285 -17.174 1.00 91.44 419 PRO A N 1
ATOM 3177 C CA . PRO A 1 419 ? 26.879 7.470 -17.609 1.00 91.44 419 PRO A CA 1
ATOM 3178 C C . PRO A 1 419 ? 28.076 7.765 -16.693 1.00 91.44 419 PRO A C 1
ATOM 3180 O O . PRO A 1 419 ? 27.938 7.846 -15.475 1.00 91.44 419 PRO A O 1
ATOM 3183 N N . GLY A 1 420 ? 29.256 7.931 -17.295 1.00 90.94 420 GLY A N 1
ATOM 3184 C CA . GLY A 1 420 ? 30.533 8.085 -16.587 1.00 90.94 420 GLY A CA 1
ATOM 3185 C C . GLY A 1 420 ? 31.427 6.840 -16.632 1.00 90.94 420 GLY A C 1
ATOM 3186 O O . GLY A 1 420 ? 32.643 6.976 -16.499 1.00 90.94 420 GLY A O 1
ATOM 3187 N N . THR A 1 421 ? 30.881 5.649 -16.901 1.00 94.06 421 THR A N 1
ATOM 3188 C CA . THR A 1 421 ? 31.688 4.449 -17.170 1.00 94.06 421 THR A CA 1
ATOM 3189 C C . THR A 1 421 ? 32.478 4.625 -18.468 1.00 94.06 421 THR A C 1
ATOM 3191 O O . THR A 1 421 ? 31.904 4.883 -19.526 1.00 94.06 421 THR A O 1
ATOM 3194 N N . ARG A 1 422 ? 33.807 4.470 -18.418 1.00 94.62 422 ARG A N 1
ATOM 3195 C CA . ARG A 1 422 ? 34.674 4.631 -19.598 1.00 94.62 422 ARG A CA 1
ATOM 3196 C C . ARG A 1 422 ? 34.496 3.467 -20.576 1.00 94.62 422 ARG A C 1
ATOM 3198 O O . ARG A 1 422 ? 34.861 2.337 -20.253 1.00 94.62 422 ARG A O 1
ATOM 3205 N N . ILE A 1 423 ? 34.046 3.758 -21.795 1.00 94.12 423 ILE A N 1
ATOM 3206 C CA . ILE A 1 423 ? 34.083 2.805 -22.911 1.00 94.12 423 ILE A CA 1
ATOM 3207 C C . ILE A 1 423 ? 35.418 2.946 -23.655 1.00 94.12 423 ILE A C 1
ATOM 3209 O O . ILE A 1 423 ? 35.816 4.047 -24.038 1.00 94.12 423 ILE A O 1
ATOM 3213 N N . LEU A 1 424 ? 36.137 1.835 -23.816 1.00 94.31 424 LEU A N 1
ATOM 3214 C CA . LEU A 1 424 ? 37.530 1.808 -24.276 1.00 94.31 424 LEU A CA 1
ATOM 3215 C C . LEU A 1 424 ? 37.693 2.068 -25.781 1.00 94.31 424 LEU A C 1
ATOM 3217 O O . LEU A 1 424 ? 38.698 2.656 -26.169 1.00 94.31 424 LEU A O 1
ATOM 3221 N N . ASP A 1 425 ? 36.712 1.698 -26.608 1.00 92.88 425 ASP A N 1
ATOM 3222 C CA . ASP A 1 425 ? 36.699 1.979 -28.053 1.00 92.88 425 ASP A CA 1
ATOM 3223 C C . ASP A 1 425 ? 35.949 3.277 -28.420 1.00 92.88 425 ASP A C 1
ATOM 3225 O O . ASP A 1 425 ? 35.755 3.572 -29.599 1.00 92.88 425 ASP A O 1
ATOM 3229 N N . GLY A 1 426 ? 35.497 4.035 -27.413 1.00 90.56 426 GLY A N 1
ATOM 3230 C CA . GLY A 1 426 ? 34.739 5.277 -27.573 1.00 90.56 426 GLY A CA 1
ATOM 3231 C C . GLY A 1 426 ? 33.279 5.119 -28.021 1.00 90.56 426 GLY A C 1
ATOM 3232 O O . GLY A 1 426 ? 32.589 6.132 -28.132 1.00 90.56 426 GLY A O 1
ATOM 3233 N N . LYS A 1 427 ? 32.772 3.900 -28.260 1.00 89.06 427 LYS A N 1
ATOM 3234 C CA . LYS A 1 427 ? 31.397 3.673 -28.742 1.00 89.06 427 LYS A CA 1
ATOM 3235 C C . LYS A 1 427 ? 30.408 3.566 -27.580 1.00 89.06 427 LYS A C 1
ATOM 3237 O O . LYS A 1 427 ? 30.020 2.476 -27.163 1.00 89.06 427 LYS A O 1
ATOM 3242 N N . TYR A 1 428 ? 30.017 4.717 -27.039 1.00 89.38 428 TYR A N 1
ATOM 3243 C CA . TYR A 1 428 ? 29.041 4.793 -25.950 1.00 89.38 428 TYR A CA 1
ATOM 3244 C C . TYR A 1 428 ? 27.652 4.276 -26.386 1.00 89.38 428 TYR A C 1
ATOM 3246 O O . TYR A 1 428 ? 27.188 4.652 -27.464 1.00 89.38 428 TYR A O 1
ATOM 3254 N N . PRO A 1 429 ? 26.979 3.438 -25.568 1.00 86.44 429 PRO A N 1
ATOM 3255 C CA . PRO A 1 429 ? 25.617 2.970 -25.829 1.00 86.44 429 PRO A CA 1
ATOM 3256 C C . PRO A 1 429 ? 24.607 4.104 -26.045 1.00 86.44 429 PRO A C 1
ATOM 3258 O O . PRO A 1 429 ? 24.657 5.120 -25.349 1.00 86.44 429 PRO A O 1
ATOM 3261 N N . LEU A 1 430 ? 23.648 3.900 -26.953 1.00 90.12 430 LEU A N 1
ATOM 3262 C CA . LEU A 1 430 ? 22.514 4.807 -27.135 1.00 90.12 430 LEU A CA 1
ATOM 3263 C C . LEU A 1 430 ? 21.285 4.320 -26.357 1.00 90.12 430 LEU A C 1
ATOM 3265 O O . LEU A 1 430 ? 21.004 3.124 -26.297 1.00 90.12 430 LEU A O 1
ATOM 3269 N N . LEU A 1 431 ? 20.533 5.269 -25.798 1.00 90.88 431 LEU A N 1
ATOM 3270 C CA . LEU A 1 431 ? 19.267 5.038 -25.103 1.00 90.88 431 LEU A CA 1
ATOM 3271 C C . LEU A 1 431 ? 18.117 5.509 -26.005 1.00 90.88 431 LEU A C 1
ATOM 3273 O O . LEU A 1 431 ? 18.047 6.694 -26.338 1.00 90.88 431 LEU A O 1
ATOM 3277 N N . ALA A 1 432 ? 17.231 4.601 -26.420 1.00 88.25 432 ALA A N 1
ATOM 3278 C CA . ALA A 1 432 ? 16.273 4.863 -27.497 1.00 88.25 432 ALA A CA 1
ATOM 3279 C C . ALA A 1 432 ? 14.802 4.690 -27.082 1.00 88.25 432 ALA A C 1
ATOM 3281 O O . ALA A 1 432 ? 14.409 3.670 -26.521 1.00 88.25 432 ALA A O 1
ATOM 3282 N N . GLY A 1 433 ? 13.977 5.686 -27.431 1.00 93.50 433 GLY A N 1
ATOM 3283 C CA . GLY A 1 433 ? 12.508 5.601 -27.395 1.00 93.50 433 GLY A CA 1
ATOM 3284 C C . GLY A 1 433 ? 11.867 5.155 -28.714 1.00 93.50 433 GLY A C 1
ATOM 3285 O O . GLY A 1 433 ? 10.686 4.826 -28.744 1.00 93.50 433 GLY A O 1
ATOM 3286 N N . LEU A 1 434 ? 12.643 5.152 -29.799 1.00 96.69 434 LEU A N 1
ATOM 3287 C CA . LEU A 1 434 ? 12.282 4.520 -31.067 1.00 96.69 434 LEU A CA 1
ATOM 3288 C C . LEU A 1 434 ? 12.635 3.028 -31.002 1.00 96.69 434 LEU A C 1
ATOM 3290 O O . LEU A 1 434 ? 13.503 2.637 -30.222 1.00 96.69 434 LEU A O 1
ATOM 3294 N N . GLU A 1 435 ? 12.007 2.207 -31.846 1.00 97.38 435 GLU A N 1
ATOM 3295 C CA . GLU A 1 435 ? 12.462 0.826 -32.052 1.00 97.38 435 GLU A CA 1
ATOM 3296 C C . GLU A 1 435 ? 13.892 0.823 -32.609 1.00 97.38 435 GLU A C 1
ATOM 3298 O O . GLU A 1 435 ? 14.234 1.666 -33.444 1.00 97.38 435 GLU A O 1
ATOM 3303 N N . HIS A 1 436 ? 14.729 -0.100 -32.135 1.00 97.00 436 HIS A N 1
ATOM 3304 C CA . HIS A 1 436 ? 16.182 0.011 -32.262 1.00 97.00 436 HIS A CA 1
ATOM 3305 C C . HIS A 1 436 ? 16.904 -1.311 -32.569 1.00 97.00 436 HIS A C 1
ATOM 3307 O O . HIS A 1 436 ? 16.363 -2.406 -32.407 1.00 97.00 436 HIS A O 1
ATOM 3313 N N . ASP A 1 437 ? 18.149 -1.196 -33.036 1.00 95.75 437 ASP A N 1
ATOM 3314 C CA . ASP A 1 437 ? 19.111 -2.300 -33.097 1.00 95.75 437 ASP A CA 1
ATOM 3315 C C . ASP A 1 437 ? 19.727 -2.609 -31.713 1.00 95.75 437 ASP A C 1
ATOM 3317 O O . ASP A 1 437 ? 19.418 -1.971 -30.706 1.00 95.75 437 ASP A O 1
ATOM 3321 N N . GLU A 1 438 ? 20.630 -3.591 -31.644 1.00 95.31 438 GLU A N 1
ATOM 3322 C CA . GLU A 1 438 ? 21.277 -3.989 -30.382 1.00 95.31 438 GLU A CA 1
ATOM 3323 C C . GLU A 1 438 ? 22.182 -2.907 -29.757 1.00 95.31 438 GLU A C 1
ATOM 3325 O O . GLU A 1 438 ? 22.540 -3.015 -28.580 1.00 95.31 438 GLU A O 1
ATOM 3330 N N . MET A 1 439 ? 22.554 -1.881 -30.533 1.00 93.31 439 MET A N 1
ATOM 3331 C CA . MET A 1 439 ? 23.377 -0.739 -30.123 1.00 93.31 439 MET A CA 1
ATOM 3332 C C . MET A 1 439 ? 22.544 0.483 -29.697 1.00 93.31 439 MET A C 1
ATOM 3334 O O . MET A 1 439 ? 23.091 1.408 -29.095 1.00 93.31 439 MET A O 1
ATOM 3338 N N . GLY A 1 440 ? 21.234 0.475 -29.970 1.00 94.56 440 GLY A N 1
ATOM 3339 C CA . GLY A 1 440 ? 20.311 1.577 -29.697 1.00 94.56 440 GLY A CA 1
ATOM 3340 C C . GLY A 1 440 ? 20.086 2.526 -30.883 1.00 94.56 440 GLY A C 1
ATOM 3341 O O . GLY A 1 440 ? 19.470 3.576 -30.702 1.00 94.56 440 GLY A O 1
ATOM 3342 N N . HIS A 1 441 ? 20.549 2.200 -32.095 1.00 95.56 441 HIS A N 1
ATOM 3343 C CA . HIS A 1 441 ? 20.248 3.005 -33.285 1.00 95.56 441 HIS A CA 1
ATOM 3344 C C . HIS A 1 441 ? 18.808 2.755 -33.757 1.00 95.56 441 HIS A C 1
ATOM 3346 O O . HIS A 1 441 ? 18.409 1.591 -33.852 1.00 95.56 441 HIS A O 1
ATOM 3352 N N . PRO A 1 442 ? 18.031 3.796 -34.119 1.00 96.81 442 PRO A N 1
ATOM 3353 C CA . PRO A 1 442 ? 16.675 3.627 -34.636 1.00 96.81 442 PRO A CA 1
ATOM 3354 C C . PRO A 1 442 ? 16.607 2.723 -35.876 1.00 96.81 442 PRO A C 1
ATOM 3356 O O . PRO A 1 442 ? 17.403 2.872 -36.804 1.00 96.81 442 PRO A O 1
ATOM 3359 N N . THR A 1 443 ? 15.629 1.815 -35.929 1.00 95.56 443 THR A N 1
ATOM 3360 C CA . THR A 1 443 ? 15.447 0.895 -37.060 1.00 95.56 443 THR A CA 1
ATOM 3361 C C . THR A 1 443 ? 13.984 0.721 -37.465 1.00 95.56 443 THR A C 1
ATOM 3363 O O . THR A 1 443 ? 13.099 0.544 -36.634 1.00 95.56 443 THR A O 1
ATOM 3366 N N . GLY A 1 444 ? 13.736 0.719 -38.778 1.00 93.88 444 GLY A N 1
ATOM 3367 C CA . GLY A 1 444 ? 12.450 0.342 -39.378 1.00 93.88 444 GLY A CA 1
ATOM 3368 C C . GLY A 1 444 ? 12.377 -1.127 -39.813 1.00 93.88 444 GLY A C 1
ATOM 3369 O O . GLY A 1 444 ? 11.434 -1.509 -40.498 1.00 93.88 444 GLY A O 1
ATOM 3370 N N . SER A 1 445 ? 13.383 -1.949 -39.488 1.00 97.31 445 SER A N 1
ATOM 3371 C CA . SER A 1 445 ? 13.477 -3.339 -39.954 1.00 97.31 445 SER A CA 1
ATOM 3372 C C . SER A 1 445 ? 12.403 -4.232 -39.311 1.00 97.31 445 SER A C 1
ATOM 3374 O O . SER A 1 445 ? 12.463 -4.454 -38.098 1.00 97.31 445 SER A O 1
ATOM 3376 N N . PRO A 1 446 ? 11.474 -4.840 -40.084 1.00 97.12 446 PRO A N 1
ATOM 3377 C CA . PRO A 1 446 ? 10.429 -5.701 -39.522 1.00 97.12 446 PRO A CA 1
ATOM 3378 C C . PRO A 1 446 ? 10.996 -6.896 -38.746 1.00 97.12 446 PRO A C 1
ATOM 3380 O O . PRO A 1 446 ? 10.471 -7.265 -37.698 1.00 97.12 446 PRO A O 1
ATOM 3383 N N . LYS A 1 447 ? 12.120 -7.463 -39.211 1.00 96.12 447 LYS A N 1
ATOM 3384 C CA . LYS A 1 447 ? 12.807 -8.578 -38.541 1.00 96.12 447 LYS A CA 1
ATOM 3385 C C . LYS A 1 447 ? 13.347 -8.176 -37.164 1.00 96.12 447 LYS A C 1
ATOM 3387 O O . LYS A 1 447 ? 13.231 -8.962 -36.226 1.00 96.12 447 LYS A O 1
ATOM 3392 N N . LEU A 1 448 ? 13.916 -6.972 -37.032 1.00 95.12 448 LEU A N 1
ATOM 3393 C CA . LEU A 1 448 ? 14.406 -6.471 -35.742 1.00 95.12 448 LEU A CA 1
ATOM 3394 C C . LEU A 1 448 ? 13.248 -6.076 -34.824 1.00 95.12 448 LEU A C 1
ATOM 3396 O O . LEU A 1 448 ? 13.258 -6.473 -33.666 1.00 95.12 448 LEU A O 1
ATOM 3400 N N . HIS A 1 449 ? 12.211 -5.413 -35.342 1.00 96.75 449 HIS A N 1
ATOM 3401 C CA . HIS A 1 449 ? 11.009 -5.080 -34.571 1.00 96.75 449 HIS A CA 1
ATOM 3402 C C . HIS A 1 449 ? 10.337 -6.328 -33.963 1.00 96.75 449 HIS A C 1
ATOM 3404 O O . HIS A 1 449 ? 10.027 -6.360 -32.768 1.00 96.75 449 HIS A O 1
ATOM 3410 N N . MET A 1 450 ? 10.190 -7.402 -34.750 1.00 96.69 450 MET A N 1
ATOM 3411 C CA . MET A 1 450 ? 9.701 -8.696 -34.256 1.00 96.69 450 MET A CA 1
ATOM 3412 C C . MET A 1 450 ? 10.624 -9.293 -33.182 1.00 96.69 450 MET A C 1
ATOM 3414 O O . MET A 1 450 ? 10.132 -9.790 -32.168 1.00 96.69 450 MET A O 1
ATOM 3418 N N . ALA A 1 451 ? 11.947 -9.234 -33.373 1.00 96.94 451 ALA A N 1
ATOM 3419 C CA . ALA A 1 451 ? 12.924 -9.774 -32.427 1.00 96.94 451 ALA A CA 1
ATOM 3420 C C . ALA A 1 451 ? 12.956 -8.995 -31.099 1.00 96.94 451 ALA A C 1
ATOM 3422 O O . ALA A 1 451 ? 12.860 -9.607 -30.037 1.00 96.94 451 ALA A O 1
ATOM 3423 N N . MET A 1 452 ? 13.012 -7.661 -31.138 1.00 96.81 452 MET A N 1
ATOM 3424 C CA . MET A 1 452 ? 13.036 -6.805 -29.946 1.00 96.81 452 MET A CA 1
ATOM 3425 C C . MET A 1 452 ? 11.706 -6.838 -29.185 1.00 96.81 452 MET A C 1
ATOM 3427 O O . MET A 1 452 ? 11.687 -6.946 -27.958 1.00 96.81 452 MET A O 1
ATOM 3431 N N . THR A 1 453 ? 10.572 -6.867 -29.888 1.00 95.44 453 THR A N 1
ATOM 3432 C CA . THR A 1 453 ? 9.261 -7.052 -29.246 1.00 95.44 453 THR A CA 1
ATOM 3433 C C . THR A 1 453 ? 9.146 -8.444 -28.611 1.00 95.44 453 THR A C 1
ATOM 3435 O O . THR A 1 453 ? 8.660 -8.578 -27.484 1.00 95.44 453 THR A O 1
ATOM 3438 N N . ALA A 1 454 ? 9.682 -9.488 -29.258 1.00 95.31 454 ALA A N 1
ATOM 3439 C CA . ALA A 1 454 ? 9.776 -10.816 -28.658 1.00 95.31 454 ALA A CA 1
ATOM 3440 C C . ALA A 1 454 ? 10.709 -10.853 -27.433 1.00 95.31 454 ALA A C 1
ATOM 3442 O O . ALA A 1 454 ? 10.322 -11.452 -26.431 1.00 95.31 454 ALA A O 1
ATOM 3443 N N . LYS A 1 455 ? 11.872 -10.184 -27.469 1.00 95.81 455 LYS A N 1
ATOM 3444 C CA . LYS A 1 455 ? 12.806 -10.003 -26.340 1.00 95.81 455 LYS A CA 1
ATOM 3445 C C . LYS A 1 455 ? 12.095 -9.371 -25.146 1.00 95.81 455 LYS A C 1
ATOM 3447 O O . LYS A 1 455 ? 11.974 -10.020 -24.105 1.00 95.81 455 LYS A O 1
ATOM 3452 N N . ARG A 1 456 ? 11.533 -8.165 -25.315 1.00 95.50 456 ARG A N 1
ATOM 3453 C CA . ARG A 1 456 ? 10.813 -7.419 -24.264 1.00 95.50 456 ARG A CA 1
ATOM 3454 C C . ARG A 1 456 ? 9.700 -8.264 -23.626 1.00 95.50 456 ARG A C 1
ATOM 3456 O O . ARG A 1 456 ? 9.618 -8.346 -22.401 1.00 95.50 456 ARG A O 1
ATOM 3463 N N . ARG A 1 457 ? 8.910 -8.984 -24.436 1.00 93.75 457 ARG A N 1
ATOM 3464 C CA . ARG A 1 457 ? 7.854 -9.914 -23.982 1.00 93.75 457 ARG A CA 1
ATOM 3465 C C . ARG A 1 457 ? 8.397 -11.184 -23.301 1.00 93.75 457 ARG A C 1
ATOM 3467 O O . ARG A 1 457 ? 7.788 -11.682 -22.354 1.00 93.75 457 ARG A O 1
ATOM 3474 N N . ASN A 1 458 ? 9.514 -11.744 -23.767 1.00 93.44 458 ASN A N 1
ATOM 3475 C CA . ASN A 1 458 ? 10.102 -12.976 -23.223 1.00 93.44 458 ASN A CA 1
ATOM 3476 C C . ASN A 1 458 ? 10.652 -12.787 -21.799 1.00 93.44 458 ASN A C 1
ATOM 3478 O O . ASN A 1 458 ? 10.595 -13.732 -21.014 1.00 93.44 458 ASN A O 1
ATOM 3482 N N . LYS A 1 459 ? 11.094 -11.576 -21.424 1.00 93.69 459 LYS A N 1
ATOM 3483 C CA . LYS A 1 459 ? 11.514 -11.261 -20.043 1.00 93.69 459 LYS A CA 1
ATOM 3484 C C . LYS A 1 459 ? 10.427 -11.605 -19.018 1.00 93.69 459 LYS A C 1
ATOM 3486 O O . LYS A 1 459 ? 10.699 -12.289 -18.035 1.00 93.69 459 LYS A O 1
ATOM 3491 N N . LEU A 1 460 ? 9.181 -11.209 -19.292 1.00 92.94 460 LEU A N 1
ATOM 3492 C CA . LEU A 1 460 ? 8.032 -11.497 -18.424 1.00 92.94 460 LEU A CA 1
ATOM 3493 C C . LEU A 1 460 ? 7.631 -12.978 -18.446 1.00 92.94 460 LEU A C 1
ATOM 3495 O O . LEU A 1 460 ? 7.161 -13.484 -17.433 1.00 92.94 460 LEU A O 1
ATOM 3499 N N . ARG A 1 461 ? 7.840 -13.697 -19.557 1.00 92.62 461 ARG A N 1
ATOM 3500 C CA . ARG A 1 461 ? 7.642 -15.158 -19.582 1.00 92.62 461 ARG A CA 1
ATOM 3501 C C . ARG A 1 461 ? 8.617 -15.871 -18.649 1.00 92.62 461 ARG A C 1
ATOM 3503 O O . ARG A 1 461 ? 8.174 -16.650 -17.815 1.00 92.62 461 ARG A O 1
ATOM 3510 N N . LYS A 1 462 ? 9.907 -15.529 -18.722 1.00 93.38 462 LYS A N 1
ATOM 3511 C CA . LYS A 1 462 ? 10.925 -16.085 -17.822 1.00 93.38 462 LYS A CA 1
ATOM 3512 C C . LYS A 1 462 ? 10.646 -15.740 -16.356 1.00 93.38 462 LYS A C 1
ATOM 3514 O O . LYS A 1 462 ? 10.833 -16.581 -15.490 1.00 93.38 462 LYS A O 1
ATOM 3519 N N . LEU A 1 463 ? 10.145 -14.537 -16.067 1.00 95.00 463 LEU A N 1
ATOM 3520 C CA . LEU A 1 463 ? 9.669 -14.197 -14.722 1.00 95.00 463 LEU A CA 1
ATOM 3521 C C . LEU A 1 463 ? 8.484 -15.087 -14.288 1.00 95.00 463 LEU A C 1
ATOM 3523 O O . LEU A 1 463 ? 8.483 -15.581 -13.168 1.00 95.00 463 LEU A O 1
ATOM 3527 N N . ALA A 1 464 ? 7.509 -15.352 -15.163 1.00 93.00 464 ALA A N 1
ATOM 3528 C CA . ALA A 1 464 ? 6.381 -16.248 -14.867 1.00 93.00 464 ALA A CA 1
ATOM 3529 C C . ALA A 1 464 ? 6.805 -17.703 -14.582 1.00 93.00 464 ALA A C 1
ATOM 3531 O O . ALA A 1 464 ? 6.104 -18.427 -13.877 1.00 93.00 464 ALA A O 1
ATOM 3532 N N . GLU A 1 465 ? 7.934 -18.134 -15.144 1.00 92.56 465 GLU A N 1
ATOM 3533 C CA . GLU A 1 465 ? 8.558 -19.443 -14.914 1.00 92.56 465 GLU A CA 1
ATOM 3534 C C . GLU A 1 465 ? 9.310 -19.504 -13.564 1.00 92.56 465 GLU A C 1
ATOM 3536 O O . GLU A 1 465 ? 9.449 -20.586 -13.001 1.00 92.56 465 GLU A O 1
ATOM 3541 N N . GLU A 1 466 ? 9.735 -18.359 -13.014 1.00 94.50 466 GLU A N 1
ATOM 3542 C CA . GLU A 1 466 ? 10.403 -18.243 -11.704 1.00 94.50 466 GLU A CA 1
ATOM 3543 C C . GLU A 1 466 ? 9.456 -17.911 -10.531 1.00 94.50 466 GLU A C 1
ATOM 3545 O O . GLU A 1 466 ? 9.834 -18.082 -9.371 1.00 94.50 466 GLU A O 1
ATOM 3550 N N . ILE A 1 467 ? 8.239 -17.422 -10.799 1.00 93.75 467 ILE A N 1
ATOM 3551 C CA . ILE A 1 467 ? 7.249 -17.109 -9.755 1.00 93.75 467 ILE A CA 1
ATOM 3552 C C . ILE A 1 467 ? 6.707 -18.414 -9.138 1.00 93.75 467 ILE A C 1
ATOM 3554 O O . ILE A 1 467 ? 6.175 -19.251 -9.874 1.00 93.75 467 ILE A O 1
ATOM 3558 N N . PRO A 1 468 ? 6.773 -18.591 -7.801 1.00 92.25 468 PRO A N 1
ATOM 3559 C CA . PRO A 1 468 ? 6.248 -19.782 -7.142 1.00 92.25 468 PRO A CA 1
ATOM 3560 C C . PRO A 1 468 ? 4.724 -19.881 -7.276 1.00 92.25 468 PRO A C 1
ATOM 3562 O O . PRO A 1 468 ? 4.013 -18.875 -7.357 1.00 92.25 468 PRO A O 1
ATOM 3565 N N . VAL A 1 469 ? 4.215 -21.114 -7.262 1.00 92.44 469 VAL A N 1
ATOM 3566 C CA . VAL A 1 469 ? 2.772 -21.380 -7.243 1.00 92.44 469 VAL A CA 1
ATOM 3567 C C . VAL A 1 469 ? 2.200 -20.868 -5.909 1.00 92.44 469 VAL A C 1
ATOM 3569 O O . VAL A 1 469 ? 2.678 -21.308 -4.865 1.00 92.44 469 VAL A O 1
ATOM 3572 N N . PRO A 1 470 ? 1.210 -19.955 -5.904 1.00 92.75 470 PRO A N 1
ATOM 3573 C CA . PRO A 1 470 ? 0.639 -19.431 -4.665 1.00 92.75 470 PRO A CA 1
ATOM 3574 C C . PRO A 1 470 ? -0.128 -20.506 -3.886 1.00 92.75 470 PRO A C 1
ATOM 3576 O O . PRO A 1 470 ? -0.856 -21.313 -4.468 1.00 92.75 470 PRO A O 1
ATOM 3579 N N . GLU A 1 471 ? 0.025 -20.488 -2.564 1.00 93.94 471 GLU A N 1
ATOM 3580 C CA . GLU A 1 471 ? -0.607 -21.439 -1.648 1.00 93.94 471 GLU A CA 1
ATOM 3581 C C . GLU A 1 471 ? -2.105 -21.158 -1.452 1.00 93.94 471 GLU A C 1
ATOM 3583 O O . GLU A 1 471 ? -2.570 -20.020 -1.555 1.00 93.94 471 GLU A O 1
ATOM 3588 N N . VAL A 1 472 ? -2.871 -22.211 -1.148 1.00 97.19 472 VAL A N 1
ATOM 3589 C CA . VAL A 1 472 ? -4.300 -22.112 -0.820 1.00 97.19 472 VAL A CA 1
ATOM 3590 C C . VAL A 1 472 ? -4.469 -22.143 0.695 1.00 97.19 472 VAL A C 1
ATOM 3592 O O . VAL A 1 472 ? -4.110 -23.129 1.335 1.00 97.19 472 VAL A O 1
ATOM 3595 N N . TYR A 1 473 ? -5.084 -21.112 1.269 1.00 96.75 473 TYR A N 1
ATOM 3596 C CA . TYR A 1 473 ? -5.518 -21.128 2.666 1.00 96.75 473 TYR A CA 1
ATOM 3597 C C . TYR A 1 473 ? -6.856 -21.863 2.810 1.00 96.75 473 TYR A C 1
ATOM 3599 O O . TYR A 1 473 ? -7.769 -21.680 2.002 1.00 96.75 473 TYR A O 1
ATOM 3607 N N . GLY A 1 474 ? -7.007 -22.660 3.869 1.00 96.19 474 GLY A N 1
ATOM 3608 C CA . GLY A 1 474 ? -8.198 -23.478 4.098 1.00 96.19 474 GLY A CA 1
ATOM 3609 C C . GLY A 1 474 ? -8.136 -24.818 3.363 1.00 96.19 474 GLY A C 1
ATOM 3610 O O . GLY A 1 474 ? -7.099 -25.484 3.348 1.00 96.19 474 GLY A O 1
ATOM 3611 N N . ASP A 1 475 ? -9.261 -25.252 2.795 1.00 96.81 475 ASP A N 1
ATOM 3612 C CA . ASP A 1 475 ? -9.347 -26.564 2.150 1.00 96.81 475 ASP A CA 1
ATOM 3613 C C . ASP A 1 475 ? -8.682 -26.540 0.766 1.00 96.81 475 ASP A C 1
ATOM 3615 O O . ASP A 1 475 ? -8.970 -25.668 -0.051 1.00 96.81 475 ASP A O 1
ATOM 3619 N N . GLN A 1 476 ? -7.823 -27.525 0.485 1.00 96.81 476 GLN A N 1
ATOM 3620 C CA . GLN A 1 476 ? -7.025 -27.614 -0.753 1.00 96.81 476 GLN A CA 1
ATOM 3621 C C . GLN A 1 476 ? -7.831 -28.041 -1.998 1.00 96.81 476 GLN A C 1
ATOM 3623 O O . GLN A 1 476 ? -7.322 -28.014 -3.120 1.00 96.81 476 GLN A O 1
ATOM 3628 N N . GLU A 1 477 ? -9.080 -28.455 -1.791 1.00 95.81 477 GLU A N 1
ATOM 3629 C CA . GLU A 1 477 ? -10.072 -28.855 -2.791 1.00 95.81 477 GLU A CA 1
ATOM 3630 C C . GLU A 1 477 ? -11.484 -28.643 -2.216 1.00 95.81 477 GLU A C 1
ATOM 3632 O O . GLU A 1 477 ? -11.674 -28.677 -0.995 1.00 95.81 477 GLU A O 1
ATOM 3637 N N . GLY A 1 478 ? -12.511 -28.460 -3.057 1.00 94.06 478 GLY A N 1
ATOM 3638 C CA . GLY A 1 478 ? -13.876 -28.377 -2.527 1.00 94.06 478 GLY A CA 1
ATOM 3639 C C . GLY A 1 478 ? -14.946 -27.704 -3.382 1.00 94.06 478 GLY A C 1
ATOM 3640 O O . GLY A 1 478 ? -14.949 -27.733 -4.614 1.00 94.06 478 GLY A O 1
ATOM 3641 N N . ASP A 1 479 ? -15.926 -27.117 -2.692 1.00 94.88 479 ASP A N 1
ATOM 3642 C CA . ASP A 1 479 ? -17.084 -26.478 -3.317 1.00 94.88 479 ASP A CA 1
ATOM 3643 C C . ASP A 1 479 ? -16.734 -25.100 -3.893 1.00 94.88 479 ASP A C 1
ATOM 3645 O O . ASP A 1 479 ? -17.326 -24.700 -4.896 1.00 94.88 479 ASP A O 1
ATOM 3649 N N . THR A 1 480 ? -15.835 -24.346 -3.242 1.00 96.19 480 THR A N 1
ATOM 3650 C CA . THR A 1 480 ? -15.568 -22.935 -3.580 1.00 96.19 480 THR A CA 1
ATOM 3651 C C . THR A 1 480 ? -14.131 -22.505 -3.296 1.00 96.19 480 THR A C 1
ATOM 3653 O O . THR A 1 480 ? -13.679 -22.630 -2.163 1.00 96.19 480 THR A O 1
ATOM 3656 N N . LEU A 1 481 ? -13.473 -21.903 -4.288 1.00 97.44 481 LEU A N 1
ATOM 3657 C CA . LEU A 1 481 ? -12.265 -21.097 -4.098 1.00 97.44 481 LEU A CA 1
ATOM 3658 C C . LEU A 1 481 ? -12.630 -19.611 -4.173 1.00 97.44 481 LEU A C 1
ATOM 3660 O O . LEU A 1 481 ? -13.258 -19.181 -5.146 1.00 97.44 481 LEU A O 1
ATOM 3664 N N . MET A 1 482 ? -12.233 -18.821 -3.178 1.00 97.38 482 MET A N 1
ATOM 3665 C CA . MET A 1 482 ? -12.234 -17.358 -3.267 1.00 97.38 482 MET A CA 1
ATOM 3666 C C . MET A 1 482 ? -10.862 -16.887 -3.756 1.00 97.38 482 MET A C 1
ATOM 3668 O O . MET A 1 482 ? -9.852 -17.310 -3.207 1.00 97.38 482 MET A O 1
ATOM 3672 N N . VAL A 1 483 ? -10.813 -16.034 -4.781 1.00 97.25 483 VAL A N 1
ATOM 3673 C CA . VAL A 1 483 ? -9.558 -15.531 -5.371 1.00 97.25 483 VAL A CA 1
ATOM 3674 C C . VAL A 1 483 ? -9.510 -14.013 -5.250 1.00 97.25 483 VAL A C 1
ATOM 3676 O O . VAL A 1 483 ? -10.421 -13.349 -5.739 1.00 97.25 483 VAL A O 1
ATOM 3679 N N . GLY A 1 484 ? -8.469 -13.455 -4.636 1.00 96.94 484 GLY A N 1
ATOM 3680 C CA . GLY A 1 484 ? -8.348 -12.006 -4.430 1.00 96.94 484 GLY A CA 1
ATOM 3681 C C . GLY A 1 484 ? -6.923 -11.471 -4.516 1.00 96.94 484 GLY A C 1
ATOM 3682 O O . GLY A 1 484 ? -5.980 -12.208 -4.800 1.00 96.94 484 GLY A O 1
ATOM 3683 N N . TRP A 1 485 ? -6.793 -10.164 -4.295 1.00 97.88 485 TRP A N 1
ATOM 3684 C CA . TRP A 1 485 ? -5.536 -9.417 -4.367 1.00 97.88 485 TRP A CA 1
ATOM 3685 C C . TRP A 1 485 ? -5.588 -8.117 -3.544 1.00 97.88 485 TRP A C 1
ATOM 3687 O O . TRP A 1 485 ? -6.666 -7.657 -3.144 1.00 97.88 485 TRP A O 1
ATOM 3697 N N . GLY A 1 486 ? -4.426 -7.523 -3.256 1.00 96.75 486 GLY A N 1
ATOM 3698 C CA . GLY A 1 486 ? -4.338 -6.304 -2.445 1.00 96.75 486 GLY A CA 1
ATOM 3699 C C . GLY A 1 486 ? -4.931 -6.476 -1.036 1.00 96.75 486 GLY A C 1
ATOM 3700 O O . GLY A 1 486 ? -4.989 -7.586 -0.496 1.00 96.75 486 GLY A O 1
ATOM 3701 N N . SER A 1 487 ? -5.501 -5.395 -0.494 1.00 94.81 487 SER A N 1
ATOM 3702 C CA . SER A 1 487 ? -6.131 -5.335 0.841 1.00 94.81 487 SER A CA 1
ATOM 3703 C C . SER A 1 487 ? -7.249 -6.356 1.118 1.00 94.81 487 SER A C 1
ATOM 3705 O O . SER A 1 487 ? -7.631 -6.529 2.280 1.00 94.81 487 SER A O 1
ATOM 3707 N N . THR A 1 488 ? -7.765 -7.053 0.095 1.00 95.00 488 THR A N 1
ATOM 3708 C CA . THR A 1 488 ? -8.826 -8.070 0.230 1.00 95.00 488 THR A CA 1
ATOM 3709 C C . THR A 1 488 ? -8.382 -9.352 0.944 1.00 95.00 488 THR A C 1
ATOM 3711 O O . THR A 1 488 ? -9.250 -10.138 1.322 1.00 95.00 488 THR A O 1
ATOM 3714 N N . TYR A 1 489 ? -7.072 -9.550 1.171 1.00 95.12 489 TYR A N 1
ATOM 3715 C CA . TYR A 1 489 ? -6.492 -10.718 1.856 1.00 95.12 489 TYR A CA 1
ATOM 3716 C C . TYR A 1 489 ? -7.286 -11.118 3.106 1.00 95.12 489 TYR A C 1
ATOM 3718 O O . TYR A 1 489 ? -7.908 -12.182 3.136 1.00 95.12 489 TYR A O 1
ATOM 3726 N N . GLY A 1 490 ? -7.327 -10.222 4.092 1.00 91.06 490 GLY A N 1
ATOM 3727 C CA . GLY A 1 490 ? -7.964 -10.431 5.388 1.00 91.06 490 GLY A CA 1
ATOM 3728 C C . GLY A 1 490 ? -9.439 -10.829 5.304 1.00 91.06 490 GLY A C 1
ATOM 3729 O O . GLY A 1 490 ? -9.785 -11.938 5.712 1.00 91.06 490 GLY A O 1
ATOM 3730 N N . PRO A 1 491 ? -10.312 -9.985 4.714 1.00 90.69 491 PRO A N 1
ATOM 3731 C CA . PRO A 1 491 ? -11.734 -10.290 4.541 1.00 90.69 491 PRO A CA 1
ATOM 3732 C C . PRO A 1 491 ? -12.029 -11.613 3.818 1.00 90.69 491 PRO A C 1
ATOM 3734 O O . PRO A 1 491 ? -13.056 -12.233 4.095 1.00 90.69 491 PRO A O 1
ATOM 3737 N N . ILE A 1 492 ? -11.154 -12.063 2.911 1.00 94.69 492 ILE A N 1
ATOM 3738 C CA . ILE A 1 492 ? -11.290 -13.361 2.233 1.00 94.69 492 ILE A CA 1
ATOM 3739 C C . ILE A 1 492 ? -10.926 -14.520 3.171 1.00 94.69 492 ILE A C 1
ATOM 3741 O O . ILE A 1 492 ? -11.685 -15.486 3.252 1.00 94.69 492 ILE A O 1
ATOM 3745 N N . HIS A 1 493 ? -9.805 -14.428 3.893 1.00 94.12 493 HIS A N 1
ATOM 3746 C CA . HIS A 1 493 ? -9.364 -15.468 4.831 1.00 94.12 493 HIS A CA 1
ATOM 3747 C C . HIS A 1 493 ? -10.368 -15.628 5.979 1.00 94.12 493 HIS A C 1
ATOM 3749 O O . HIS A 1 493 ? -10.821 -16.740 6.251 1.00 94.12 493 HIS A O 1
ATOM 3755 N N . ASP A 1 494 ? -10.827 -14.512 6.550 1.00 89.75 494 ASP A N 1
ATOM 3756 C CA . ASP A 1 494 ? -11.933 -14.460 7.509 1.00 89.75 494 ASP A CA 1
ATOM 3757 C C . ASP A 1 494 ? -13.214 -15.125 6.964 1.00 89.75 494 ASP A C 1
ATOM 3759 O O . ASP A 1 494 ? -13.833 -15.948 7.641 1.00 89.75 494 ASP A O 1
ATOM 3763 N N . ALA A 1 495 ? -13.623 -14.810 5.728 1.00 90.75 495 ALA A N 1
ATOM 3764 C CA . ALA A 1 495 ? -14.828 -15.388 5.129 1.00 90.75 495 ALA A CA 1
ATOM 3765 C C . ALA A 1 495 ? -14.700 -16.896 4.842 1.00 90.75 495 ALA A C 1
ATOM 3767 O O . ALA A 1 495 ? -15.701 -17.614 4.915 1.00 90.75 495 ALA A O 1
ATOM 3768 N N . VAL A 1 496 ? -13.494 -17.390 4.537 1.00 94.62 496 VAL A N 1
ATOM 3769 C CA . VAL A 1 496 ? -13.212 -18.824 4.365 1.00 94.62 496 VAL A CA 1
ATOM 3770 C C . VAL A 1 496 ? -13.154 -19.546 5.711 1.00 94.62 496 VAL A C 1
ATOM 3772 O O . VAL A 1 496 ? -13.764 -20.607 5.833 1.00 94.62 496 VAL A O 1
ATOM 3775 N N . LYS A 1 497 ? -12.540 -18.957 6.744 1.00 92.44 497 LYS A N 1
ATOM 3776 C CA . LYS A 1 497 ? -12.594 -19.464 8.125 1.00 92.44 497 LYS A CA 1
ATOM 3777 C C . LYS A 1 497 ? -14.048 -19.645 8.581 1.00 92.44 497 LYS A C 1
ATOM 3779 O O . LYS A 1 497 ? -14.457 -20.767 8.878 1.00 92.44 497 LYS A O 1
ATOM 3784 N N . MET A 1 498 ? -14.865 -18.593 8.471 1.00 89.44 498 MET A N 1
ATOM 3785 C CA . MET A 1 498 ? -16.300 -18.642 8.788 1.00 89.44 498 MET A CA 1
ATOM 3786 C C . MET A 1 498 ? -17.080 -19.666 7.946 1.00 89.44 498 MET A C 1
ATOM 3788 O O . MET A 1 498 ? -18.048 -20.257 8.427 1.00 89.44 498 MET A O 1
ATOM 3792 N N . ALA A 1 499 ? -16.710 -19.881 6.679 1.00 92.38 499 ALA A N 1
ATOM 3793 C CA . ALA A 1 499 ? -17.355 -20.882 5.829 1.00 92.38 499 ALA A CA 1
ATOM 3794 C C . ALA A 1 499 ? -17.068 -22.312 6.323 1.00 92.38 499 ALA A C 1
ATOM 3796 O O . ALA A 1 499 ? -18.001 -23.110 6.449 1.00 92.38 499 ALA A O 1
ATOM 3797 N N . ARG A 1 500 ? -15.812 -22.599 6.682 1.00 94.06 500 ARG A N 1
ATOM 3798 C CA . ARG A 1 500 ? -15.358 -23.905 7.190 1.00 94.06 500 ARG A CA 1
ATOM 3799 C C . ARG A 1 500 ? -15.918 -24.212 8.580 1.00 94.06 500 ARG A C 1
ATOM 3801 O O . ARG A 1 500 ? -16.390 -25.321 8.803 1.00 94.06 500 ARG A O 1
ATOM 3808 N N . GLU A 1 501 ? -16.000 -23.214 9.461 1.00 93.06 501 GLU A N 1
ATOM 3809 C CA . GLU A 1 501 ? -16.700 -23.292 10.759 1.00 93.06 501 GLU A CA 1
ATOM 3810 C C . GLU A 1 501 ? -18.199 -23.629 10.611 1.00 93.06 501 GLU A C 1
ATOM 3812 O O . GLU A 1 501 ? -18.807 -24.198 11.512 1.00 93.06 501 GLU A O 1
ATOM 3817 N N . ASN A 1 502 ? -18.804 -23.327 9.455 1.00 93.81 502 ASN A N 1
ATOM 3818 C CA . ASN A 1 502 ? -20.179 -23.703 9.107 1.00 93.81 502 ASN A CA 1
ATOM 3819 C C . ASN A 1 502 ? -20.263 -24.977 8.233 1.00 93.81 502 ASN A C 1
ATOM 3821 O O . ASN A 1 502 ? -21.311 -25.247 7.642 1.00 93.81 502 ASN A O 1
ATOM 3825 N N . GLY A 1 503 ? -19.178 -25.750 8.117 1.00 94.12 503 GLY A N 1
ATOM 3826 C CA . GLY A 1 503 ? -19.128 -27.005 7.359 1.00 94.12 503 GLY A CA 1
ATOM 3827 C C . GLY A 1 503 ? -19.111 -26.857 5.830 1.00 94.12 503 GLY A C 1
ATOM 3828 O O . GLY A 1 503 ? -19.340 -27.836 5.118 1.00 94.12 503 GLY A O 1
ATOM 3829 N N . GLU A 1 504 ? -18.862 -25.662 5.280 1.00 94.44 504 GLU A N 1
ATOM 3830 C CA . GLU A 1 504 ? -18.683 -25.478 3.833 1.00 94.44 504 GLU A CA 1
ATOM 3831 C C . GLU A 1 504 ? -17.214 -25.722 3.432 1.00 94.44 504 GLU A C 1
ATOM 3833 O O . GLU A 1 504 ? -16.337 -24.977 3.862 1.00 94.44 504 GLU A O 1
ATOM 3838 N N . LYS A 1 505 ? -16.946 -26.710 2.555 1.00 96.06 505 LYS A N 1
ATOM 3839 C CA . LYS A 1 505 ? -15.604 -26.925 1.971 1.00 96.06 505 LYS A CA 1
ATOM 3840 C C . LYS A 1 505 ? -15.174 -25.714 1.131 1.00 96.06 505 LYS A C 1
ATOM 3842 O O . LYS A 1 505 ? -15.715 -25.507 0.033 1.00 96.06 505 LYS A O 1
ATOM 3847 N N . ALA A 1 506 ? -14.208 -24.942 1.621 1.00 96.62 506 ALA A N 1
ATOM 3848 C CA . ALA A 1 506 ? -13.807 -23.663 1.044 1.00 96.62 506 ALA A CA 1
ATOM 3849 C C . ALA A 1 506 ? -12.300 -23.392 1.176 1.00 96.62 506 ALA A C 1
ATOM 3851 O O . ALA A 1 506 ? -11.699 -23.630 2.223 1.00 96.62 506 ALA A O 1
ATOM 3852 N N . GLY A 1 507 ? -11.722 -22.821 0.118 1.00 97.69 507 GLY A N 1
ATOM 3853 C CA . GLY A 1 507 ? -10.346 -22.326 0.096 1.00 97.69 507 GLY A CA 1
ATOM 3854 C C . GLY A 1 507 ? -10.267 -20.848 -0.297 1.00 97.69 507 GLY A C 1
ATOM 3855 O O . GLY A 1 507 ? -11.174 -20.312 -0.945 1.00 97.69 507 GLY A O 1
ATOM 3856 N N . ALA A 1 508 ? -9.162 -20.201 0.059 1.00 97.75 508 ALA A N 1
ATOM 3857 C CA . ALA A 1 508 ? -8.769 -18.868 -0.384 1.00 97.75 508 ALA A CA 1
ATOM 3858 C C . ALA A 1 508 ? -7.450 -18.936 -1.164 1.00 97.75 508 ALA A C 1
ATOM 3860 O O . ALA A 1 508 ? -6.535 -19.653 -0.775 1.00 97.75 508 ALA A O 1
ATOM 3861 N N . LEU A 1 509 ? -7.344 -18.155 -2.237 1.00 97.25 509 LEU A N 1
ATOM 3862 C CA . LEU A 1 509 ? -6.117 -17.928 -2.995 1.00 97.25 509 LEU A CA 1
ATOM 3863 C C . LEU A 1 509 ? -5.896 -16.419 -3.118 1.00 97.25 509 LEU A C 1
ATOM 3865 O O . LEU A 1 509 ? -6.786 -15.698 -3.576 1.00 97.25 509 LEU A O 1
ATOM 3869 N N . HIS A 1 510 ? -4.718 -15.932 -2.741 1.00 96.75 510 HIS A N 1
ATOM 3870 C CA . HIS A 1 510 ? -4.375 -14.514 -2.865 1.00 96.75 510 HIS A CA 1
ATOM 3871 C C . HIS A 1 510 ? -3.185 -14.323 -3.804 1.00 96.75 510 HIS A C 1
ATOM 3873 O O . HIS A 1 510 ? -2.216 -15.080 -3.766 1.00 96.75 510 HIS A O 1
ATOM 3879 N N . LEU A 1 511 ? -3.291 -13.346 -4.704 1.00 97.19 511 LEU A N 1
ATOM 3880 C CA . LEU A 1 511 ? -2.333 -13.129 -5.781 1.00 97.19 511 LEU A CA 1
ATOM 3881 C C . LEU A 1 511 ? -1.512 -11.860 -5.529 1.00 97.19 511 LEU A C 1
ATOM 3883 O O . LEU A 1 511 ? -1.964 -10.750 -5.806 1.00 97.19 511 LEU A O 1
ATOM 3887 N N . ARG A 1 512 ? -0.269 -12.049 -5.068 1.00 97.25 512 ARG A N 1
ATOM 3888 C CA . ARG A 1 512 ? 0.756 -10.988 -4.995 1.00 97.25 512 ARG A CA 1
ATOM 3889 C C . ARG A 1 512 ? 1.315 -10.611 -6.372 1.00 97.25 512 ARG A C 1
ATOM 3891 O O . ARG A 1 512 ? 1.686 -9.465 -6.599 1.00 97.25 512 ARG A O 1
ATOM 3898 N N . HIS A 1 513 ? 1.350 -11.573 -7.298 1.00 97.69 513 HIS A N 1
ATOM 3899 C CA . HIS A 1 513 ? 1.791 -11.406 -8.685 1.00 97.69 513 HIS A CA 1
ATOM 3900 C C . HIS A 1 513 ? 0.572 -11.343 -9.617 1.00 97.69 513 HIS A C 1
ATOM 3902 O O . HIS A 1 513 ? -0.170 -12.321 -9.728 1.00 97.69 513 HIS A O 1
ATOM 3908 N N . LEU A 1 514 ? 0.358 -10.198 -10.274 1.00 97.38 514 LEU A N 1
ATOM 3909 C CA . LEU A 1 514 ? -0.825 -9.938 -11.108 1.00 97.38 514 LEU A CA 1
ATOM 3910 C C . LEU A 1 514 ? -0.492 -9.887 -12.602 1.00 97.38 514 LEU A C 1
ATOM 3912 O O . LEU A 1 514 ? -1.281 -10.347 -13.430 1.00 97.38 514 LEU A O 1
ATOM 3916 N N . HIS A 1 515 ? 0.689 -9.375 -12.955 1.00 97.00 515 HIS A N 1
ATOM 3917 C CA . HIS A 1 515 ? 1.232 -9.484 -14.304 1.00 97.00 515 HIS A CA 1
ATOM 3918 C C . HIS A 1 515 ? 2.767 -9.625 -14.267 1.00 97.00 515 HIS A C 1
ATOM 3920 O O . HIS A 1 515 ? 3.428 -8.745 -13.722 1.00 97.00 515 HIS A O 1
ATOM 3926 N N . PRO A 1 516 ? 3.358 -10.694 -14.830 1.00 95.81 516 PRO A N 1
ATOM 3927 C CA . PRO A 1 516 ? 2.684 -11.923 -15.248 1.00 95.81 516 PRO A CA 1
ATOM 3928 C C . PRO A 1 516 ? 1.960 -12.607 -14.073 1.00 95.81 516 PRO A C 1
ATOM 3930 O O . PRO A 1 516 ? 2.317 -12.422 -12.911 1.00 95.81 516 PRO A O 1
ATOM 3933 N N . LEU A 1 517 ? 0.944 -13.414 -14.382 1.00 94.12 517 LEU A N 1
ATOM 3934 C CA . LEU A 1 517 ? 0.346 -14.321 -13.400 1.00 94.12 517 LEU A CA 1
ATOM 3935 C C . LEU A 1 517 ? 1.281 -15.519 -13.142 1.00 94.12 517 LEU A C 1
ATOM 3937 O O . LEU A 1 517 ? 1.903 -15.988 -14.103 1.00 94.12 517 LEU A O 1
ATOM 3941 N N . PRO A 1 518 ? 1.305 -16.079 -11.915 1.00 91.81 518 PRO A N 1
ATOM 3942 C CA . PRO A 1 518 ? 1.962 -17.352 -11.623 1.00 91.81 518 PRO A CA 1
ATOM 3943 C C . PRO A 1 518 ? 1.571 -18.462 -12.606 1.00 91.81 518 PRO A C 1
ATOM 3945 O O . PRO A 1 518 ? 0.455 -18.489 -13.136 1.00 91.81 518 PRO A O 1
ATOM 3948 N N . ASN A 1 519 ? 2.474 -19.414 -12.825 1.00 90.62 519 ASN A N 1
ATOM 3949 C CA . ASN A 1 519 ? 2.151 -20.655 -13.523 1.00 90.62 519 ASN A CA 1
ATOM 3950 C C . ASN A 1 519 ? 1.523 -21.685 -12.568 1.00 90.62 519 ASN A C 1
ATOM 3952 O O . ASN A 1 519 ? 1.728 -21.632 -11.361 1.00 90.62 519 ASN A O 1
ATOM 3956 N N . GLY A 1 520 ? 0.732 -22.624 -13.098 1.00 89.62 520 GLY A N 1
ATOM 3957 C CA . GLY A 1 520 ? 0.146 -23.723 -12.320 1.00 89.62 520 GLY A CA 1
ATOM 3958 C C . GLY A 1 520 ? -1.173 -23.403 -11.605 1.00 89.62 520 GLY A C 1
ATOM 3959 O O . GLY A 1 520 ? -1.757 -24.313 -11.018 1.00 89.62 520 GLY A O 1
ATOM 3960 N N . LEU A 1 521 ? -1.683 -22.167 -11.703 1.00 92.69 521 LEU A N 1
ATOM 3961 C CA . LEU A 1 521 ? -3.009 -21.762 -11.199 1.00 92.69 521 LEU A CA 1
ATOM 3962 C C . LEU A 1 521 ? -4.137 -22.671 -11.719 1.00 92.69 521 LEU A C 1
ATOM 3964 O O . LEU A 1 521 ? -5.117 -22.919 -11.022 1.00 92.69 521 LEU A O 1
ATOM 3968 N N . GLU A 1 522 ? -3.964 -23.207 -12.927 1.00 90.31 522 GLU A N 1
ATOM 3969 C CA . GLU A 1 522 ? -4.832 -24.196 -13.566 1.00 90.31 522 GLU A CA 1
ATOM 3970 C C . GLU A 1 522 ? -5.109 -25.393 -12.641 1.00 90.31 522 GLU A C 1
ATOM 3972 O O . GLU A 1 522 ? -6.262 -25.699 -12.334 1.00 90.31 522 GLU A O 1
ATOM 3977 N N . LYS A 1 523 ? -4.036 -25.988 -12.100 1.00 92.44 523 LYS A N 1
ATOM 3978 C CA . LYS A 1 523 ? -4.068 -27.169 -11.220 1.00 92.44 523 LYS A CA 1
ATOM 3979 C C . LYS A 1 523 ? -4.670 -26.881 -9.843 1.00 92.44 523 LYS A C 1
ATOM 3981 O O . LYS A 1 523 ? -4.976 -27.813 -9.100 1.00 92.44 523 LYS A O 1
ATOM 3986 N N . ILE A 1 524 ? -4.801 -25.604 -9.475 1.00 94.56 524 ILE A N 1
ATOM 3987 C CA . ILE A 1 524 ? -5.551 -25.175 -8.292 1.00 94.56 524 ILE A CA 1
ATOM 3988 C C . ILE A 1 524 ? -7.032 -25.079 -8.659 1.00 94.56 524 ILE A C 1
ATOM 3990 O O . ILE A 1 524 ? -7.864 -25.688 -7.994 1.00 94.56 524 ILE A O 1
ATOM 3994 N N . PHE A 1 525 ? -7.374 -24.360 -9.732 1.00 94.06 525 PHE A N 1
ATOM 3995 C CA . PHE A 1 525 ? -8.767 -24.114 -10.119 1.00 94.06 525 PHE A CA 1
ATOM 3996 C C . PHE A 1 525 ? -9.541 -25.398 -10.456 1.00 94.06 525 PHE A C 1
ATOM 3998 O O . PHE A 1 525 ? -10.725 -25.491 -10.133 1.00 94.06 525 PHE A O 1
ATOM 4005 N N . GLU A 1 526 ? -8.886 -26.410 -11.028 1.00 94.00 526 GLU A N 1
ATOM 4006 C CA . GLU A 1 526 ? -9.486 -27.723 -11.312 1.00 94.00 526 GLU A CA 1
ATOM 4007 C C . GLU A 1 526 ? -10.010 -28.449 -10.057 1.00 94.00 526 GLU A C 1
ATOM 4009 O O . GLU A 1 526 ? -10.980 -29.204 -10.147 1.00 94.00 526 GLU A O 1
ATOM 4014 N N . LYS A 1 527 ? -9.441 -28.173 -8.873 1.00 95.94 527 LYS A N 1
ATOM 4015 C CA . LYS A 1 527 ? -9.831 -28.789 -7.590 1.00 95.94 527 LYS A CA 1
ATOM 4016 C C . LYS A 1 527 ? -11.104 -28.201 -6.966 1.00 95.94 527 LYS A C 1
ATOM 4018 O O . LYS A 1 527 ? -11.560 -28.689 -5.928 1.00 95.94 527 LYS A O 1
ATOM 4023 N N . PHE A 1 528 ? -11.690 -27.154 -7.556 1.00 95.62 528 PHE A N 1
ATOM 4024 C CA . PHE A 1 528 ? -12.848 -26.460 -6.986 1.00 95.62 528 PHE A CA 1
ATOM 4025 C C . PHE A 1 528 ? -14.019 -26.363 -7.962 1.00 95.62 528 PHE A C 1
ATOM 4027 O O . PHE A 1 528 ? -13.903 -25.903 -9.095 1.00 95.62 528 PHE A O 1
ATOM 4034 N N . LYS A 1 529 ? -15.217 -26.715 -7.482 1.00 94.50 529 LYS A N 1
ATOM 4035 C CA . LYS A 1 529 ? -16.453 -26.698 -8.292 1.00 94.50 529 LYS A CA 1
ATOM 4036 C C . LYS A 1 529 ? -16.880 -25.288 -8.728 1.00 94.50 529 LYS A C 1
ATOM 4038 O O . LYS A 1 529 ? -17.694 -25.149 -9.643 1.00 94.50 529 LYS A O 1
ATOM 4043 N N . ARG A 1 530 ? -16.380 -24.249 -8.052 1.00 92.88 530 ARG A N 1
ATOM 4044 C CA . ARG A 1 530 ? -16.680 -22.832 -8.287 1.00 92.88 530 ARG A CA 1
ATOM 4045 C C . ARG A 1 530 ? -15.492 -21.970 -7.864 1.00 92.88 530 ARG A C 1
ATOM 4047 O O . ARG A 1 530 ? -15.042 -22.069 -6.729 1.00 92.88 530 ARG A O 1
ATOM 4054 N N . ILE A 1 531 ? -15.080 -21.055 -8.734 1.00 94.62 531 ILE A N 1
ATOM 4055 C CA . ILE A 1 531 ? -14.136 -19.979 -8.413 1.00 94.62 531 ILE A CA 1
ATOM 4056 C C . ILE A 1 531 ? -14.931 -18.673 -8.255 1.00 94.62 531 ILE A C 1
ATOM 4058 O O . ILE A 1 531 ? -15.875 -18.429 -9.013 1.00 94.62 531 ILE A O 1
ATOM 4062 N N . VAL A 1 532 ? -14.585 -17.850 -7.266 1.00 94.75 532 VAL A N 1
ATOM 4063 C CA . VAL A 1 532 ? -15.200 -16.539 -7.004 1.00 94.75 532 VAL A CA 1
ATOM 4064 C C . VAL A 1 532 ? -14.098 -15.499 -6.857 1.00 94.75 532 VAL A C 1
ATOM 4066 O O . VAL A 1 532 ? -13.417 -15.470 -5.836 1.00 94.75 532 VAL A O 1
ATOM 4069 N N . THR A 1 533 ? -13.929 -14.630 -7.853 1.00 95.50 533 THR A N 1
ATOM 4070 C CA . THR A 1 533 ? -13.032 -13.476 -7.720 1.00 95.50 533 THR A CA 1
ATOM 4071 C C . THR A 1 533 ? -13.644 -12.447 -6.768 1.00 95.50 533 THR A C 1
ATOM 4073 O O . THR A 1 533 ? -14.834 -12.134 -6.863 1.00 95.50 533 THR A O 1
ATOM 4076 N N . VAL A 1 534 ? -12.837 -11.943 -5.839 1.00 95.44 534 VAL A N 1
ATOM 4077 C CA . VAL A 1 534 ? -13.188 -10.931 -4.842 1.00 95.44 534 VAL A CA 1
ATOM 4078 C C . VAL A 1 534 ? -12.231 -9.759 -5.028 1.00 95.44 534 VAL A C 1
ATOM 4080 O O . VAL A 1 534 ? -11.035 -9.870 -4.780 1.00 95.44 534 VAL A O 1
ATOM 4083 N N . GLU A 1 535 ? -12.769 -8.647 -5.516 1.00 93.69 535 GLU A N 1
ATOM 4084 C CA . GLU A 1 535 ? -12.025 -7.441 -5.879 1.00 93.69 535 GLU A CA 1
ATOM 4085 C C . GLU A 1 535 ? -12.920 -6.205 -5.720 1.00 93.69 535 GLU A C 1
ATOM 4087 O O . GLU A 1 535 ? -14.153 -6.309 -5.753 1.00 93.69 535 GLU A O 1
ATOM 4092 N N . MET A 1 536 ? -12.310 -5.036 -5.513 1.00 95.12 536 MET A N 1
ATOM 4093 C CA . MET A 1 536 ? -13.022 -3.776 -5.266 1.00 95.12 536 MET A CA 1
ATOM 4094 C C . MET A 1 536 ? -13.083 -2.897 -6.521 1.00 95.12 536 MET A C 1
ATOM 4096 O O . MET A 1 536 ? -12.579 -1.782 -6.535 1.00 95.12 536 MET A O 1
ATOM 4100 N N . ASN A 1 537 ? -13.703 -3.411 -7.582 1.00 95.25 537 ASN A N 1
ATOM 4101 C CA . ASN A 1 537 ? -14.025 -2.683 -8.815 1.00 95.25 537 ASN A CA 1
ATOM 4102 C C . ASN A 1 537 ? -15.403 -3.124 -9.357 1.00 95.25 537 ASN A C 1
ATOM 4104 O O . ASN A 1 537 ? -16.016 -4.054 -8.824 1.00 95.25 537 ASN A O 1
ATOM 4108 N N . ASP A 1 538 ? -15.934 -2.432 -10.371 1.00 93.81 538 ASP A N 1
ATOM 4109 C CA . ASP A 1 538 ? -17.162 -2.865 -11.054 1.00 93.81 538 ASP A CA 1
ATOM 4110 C C . ASP A 1 538 ? -16.894 -3.943 -12.122 1.00 93.81 538 ASP A C 1
ATOM 4112 O O . ASP A 1 538 ? -15.817 -4.045 -12.704 1.00 93.81 538 ASP A O 1
ATOM 4116 N N . GLN A 1 539 ? -17.935 -4.724 -12.411 1.00 86.62 539 GLN A N 1
ATOM 4117 C CA . GLN A 1 539 ? -17.975 -5.780 -13.422 1.00 86.62 539 GLN A CA 1
ATOM 4118 C C . GLN A 1 539 ? -17.847 -5.294 -14.885 1.00 86.62 539 GLN A C 1
ATOM 4120 O O . GLN A 1 539 ? -17.764 -6.124 -15.796 1.00 86.62 539 GLN A O 1
ATOM 4125 N N . GLY A 1 540 ? -17.912 -3.982 -15.134 1.00 86.00 540 GLY A N 1
ATOM 4126 C CA . GLY A 1 540 ? -17.754 -3.369 -16.448 1.00 86.00 540 GLY A CA 1
ATOM 4127 C C . GLY A 1 540 ? -18.747 -3.867 -17.504 1.00 86.00 540 GLY A C 1
ATOM 4128 O O . GLY A 1 540 ? -19.751 -4.528 -17.223 1.00 86.00 540 GLY A O 1
ATOM 4129 N N . VAL A 1 541 ? -18.442 -3.578 -18.773 1.00 89.50 541 VAL A N 1
ATOM 4130 C CA . VAL A 1 541 ? -19.310 -3.937 -19.913 1.00 89.50 541 VAL A CA 1
ATOM 4131 C C . VAL A 1 541 ? -19.412 -5.449 -20.163 1.00 89.50 541 VAL A C 1
ATOM 4133 O O . VAL A 1 541 ? -20.386 -5.907 -20.756 1.00 89.50 541 VAL A O 1
ATOM 4136 N N . TYR A 1 542 ? -18.439 -6.239 -19.693 1.00 88.81 542 TYR A N 1
ATOM 4137 C CA . TYR A 1 542 ? -18.379 -7.687 -19.929 1.00 88.81 542 TYR A CA 1
ATOM 4138 C C . TYR A 1 542 ? -18.943 -8.542 -18.782 1.00 88.81 542 TYR A C 1
ATOM 4140 O O . TYR A 1 542 ? -19.150 -9.744 -18.971 1.00 88.81 542 TYR A O 1
ATOM 4148 N N . GLY A 1 543 ? -19.226 -7.957 -17.612 1.00 89.69 543 GLY A N 1
ATOM 4149 C CA . GLY A 1 543 ? -19.768 -8.676 -16.455 1.00 89.69 543 GLY A CA 1
ATOM 4150 C C . GLY A 1 543 ? -18.726 -9.403 -15.593 1.00 89.69 543 GLY A C 1
ATOM 4151 O O . GLY A 1 543 ? -19.075 -10.389 -14.943 1.00 89.69 543 GLY A O 1
ATOM 4152 N N . TYR A 1 544 ? -17.476 -8.933 -15.594 1.00 90.25 544 TYR A N 1
ATOM 4153 C CA . TYR A 1 544 ? -16.342 -9.458 -14.826 1.00 90.25 544 TYR A CA 1
ATOM 4154 C C . TYR A 1 544 ? -15.486 -8.293 -14.318 1.00 90.25 544 TYR A C 1
ATOM 4156 O O . TYR A 1 544 ? -15.204 -7.380 -15.087 1.00 90.25 544 TYR A O 1
ATOM 4164 N N . GLY A 1 545 ? -15.066 -8.345 -13.051 1.00 93.56 545 GLY A N 1
ATOM 4165 C CA . GLY A 1 545 ? -14.088 -7.400 -12.506 1.00 93.56 545 GLY A CA 1
ATOM 4166 C C . GLY A 1 545 ? -12.714 -7.535 -13.171 1.00 93.56 545 GLY A C 1
ATOM 4167 O O . GLY A 1 545 ? -12.483 -8.425 -14.001 1.00 93.56 545 GLY A O 1
ATOM 4168 N N . GLN A 1 546 ? -11.798 -6.630 -12.841 1.00 96.12 546 GLN A N 1
ATOM 4169 C CA . GLN A 1 546 ? -10.549 -6.488 -13.586 1.00 96.12 546 GLN A CA 1
ATOM 4170 C C . GLN A 1 546 ? -9.648 -7.727 -13.512 1.00 96.12 546 GLN A C 1
ATOM 4172 O O . GLN A 1 546 ? -9.220 -8.215 -14.563 1.00 96.12 546 GLN A O 1
ATOM 4177 N N . LEU A 1 547 ? -9.420 -8.289 -12.322 1.00 95.75 547 LEU A N 1
ATOM 4178 C CA . LEU A 1 547 ? -8.680 -9.541 -12.144 1.00 95.75 547 LEU A CA 1
ATOM 4179 C C . LEU A 1 547 ? -9.446 -10.718 -12.762 1.00 95.75 547 LEU A C 1
ATOM 4181 O O . LEU A 1 547 ? -8.842 -11.561 -13.429 1.00 95.75 547 LEU A O 1
ATOM 4185 N N . ALA A 1 548 ? -10.773 -10.759 -12.614 1.00 94.19 548 ALA A N 1
ATOM 4186 C CA . ALA A 1 548 ? -11.602 -11.786 -13.243 1.00 94.19 548 ALA A CA 1
ATOM 4187 C C . ALA A 1 548 ? -11.502 -11.781 -14.783 1.00 94.19 548 ALA A C 1
ATOM 4189 O O . ALA A 1 548 ? -11.648 -12.834 -15.407 1.00 94.19 548 ALA A O 1
ATOM 4190 N N . MET A 1 549 ? -11.216 -10.634 -15.413 1.00 93.25 549 MET A N 1
ATOM 4191 C CA . MET A 1 549 ? -10.893 -10.564 -16.842 1.00 93.25 549 MET A CA 1
ATOM 4192 C C . MET A 1 549 ? -9.495 -11.117 -17.159 1.00 93.25 549 MET A C 1
ATOM 4194 O O . MET A 1 549 ? -9.386 -11.923 -18.082 1.00 93.25 549 MET A O 1
ATOM 4198 N N . ILE A 1 550 ? -8.451 -10.769 -16.390 1.00 92.94 550 ILE A N 1
ATOM 4199 C CA . ILE A 1 550 ? -7.084 -11.290 -16.616 1.00 92.94 550 ILE A CA 1
ATOM 4200 C C . ILE A 1 550 ? -7.046 -12.820 -16.467 1.00 92.94 550 ILE A C 1
ATOM 4202 O O . ILE A 1 550 ? -6.535 -13.516 -17.344 1.00 92.94 550 ILE A O 1
ATOM 4206 N N . LEU A 1 551 ? -7.658 -13.362 -15.406 1.00 92.06 551 LEU A N 1
ATOM 4207 C CA . LEU A 1 551 ? -7.737 -14.811 -15.165 1.00 92.06 551 LEU A CA 1
ATOM 4208 C C . LEU A 1 551 ? -8.449 -15.561 -16.304 1.00 92.06 551 LEU A C 1
ATOM 4210 O O . LEU A 1 551 ? -8.090 -16.695 -16.612 1.00 92.06 551 LEU A O 1
ATOM 4214 N N . ARG A 1 552 ? -9.433 -14.925 -16.956 1.00 88.00 552 ARG A N 1
ATOM 4215 C CA . ARG A 1 552 ? -10.187 -15.494 -18.085 1.00 88.00 552 ARG A CA 1
ATOM 4216 C C . ARG A 1 552 ? -9.533 -15.304 -19.455 1.00 88.00 552 ARG A C 1
ATOM 4218 O O . ARG A 1 552 ? -9.977 -15.944 -20.404 1.00 88.00 552 ARG A O 1
ATOM 4225 N N . ALA A 1 553 ? -8.517 -14.448 -19.573 1.00 84.94 553 ALA A N 1
ATOM 4226 C CA . ALA A 1 553 ? -7.726 -14.301 -20.797 1.00 84.94 553 ALA A CA 1
ATOM 4227 C C . ALA A 1 553 ? -6.693 -15.434 -20.968 1.00 84.94 553 ALA A C 1
ATOM 4229 O O . ALA A 1 553 ? -6.203 -15.672 -22.070 1.00 84.94 553 ALA A O 1
ATOM 4230 N N . ARG A 1 554 ? -6.371 -16.154 -19.884 1.00 71.19 554 ARG A N 1
ATOM 4231 C CA . ARG A 1 554 ? -5.487 -17.324 -19.895 1.00 71.19 554 ARG A CA 1
ATOM 4232 C C . ARG A 1 554 ? -6.240 -18.542 -20.479 1.00 71.19 554 ARG A C 1
ATOM 4234 O O . ARG A 1 554 ? -7.360 -18.799 -20.036 1.00 71.19 554 ARG A O 1
ATOM 4241 N N . PRO A 1 555 ? -5.667 -19.325 -21.424 1.00 49.72 555 PRO A N 1
ATOM 4242 C CA . PRO A 1 555 ? -6.409 -20.357 -22.176 1.00 49.72 555 PRO A CA 1
ATOM 4243 C C . PRO A 1 555 ? -7.094 -21.456 -21.348 1.00 49.72 555 PRO A C 1
ATOM 4245 O O . PRO A 1 555 ? -8.010 -22.114 -21.832 1.00 49.72 555 PRO A O 1
ATOM 4248 N N . ALA A 1 556 ? -6.660 -21.658 -20.104 1.00 41.72 556 ALA A N 1
ATOM 4249 C CA . ALA A 1 556 ? -7.081 -22.749 -19.233 1.00 41.72 556 ALA A CA 1
ATOM 4250 C C . ALA A 1 556 ? -8.184 -22.371 -18.219 1.00 41.72 556 ALA A C 1
ATOM 4252 O O . ALA A 1 556 ? -8.322 -23.028 -17.191 1.00 41.72 556 ALA A O 1
ATOM 4253 N N . TYR A 1 557 ? -8.988 -21.332 -18.486 1.00 43.38 557 TYR A N 1
ATOM 4254 C CA . TYR A 1 557 ? -10.180 -21.018 -17.682 1.00 43.38 557 TYR A CA 1
ATOM 4255 C C . TYR A 1 557 ? -11.479 -21.459 -18.393 1.00 43.38 557 TYR A C 1
ATOM 4257 O O . TYR A 1 557 ? -12.169 -20.630 -19.004 1.00 43.38 557 TYR A O 1
ATOM 4265 N N . PRO A 1 558 ? -11.878 -22.749 -18.324 1.00 35.88 558 PRO A N 1
ATOM 4266 C CA . PRO A 1 558 ? -13.175 -23.188 -18.827 1.00 35.88 558 PRO A CA 1
ATOM 4267 C C . PRO A 1 558 ? -14.277 -22.510 -18.005 1.00 35.88 558 PRO A C 1
ATOM 4269 O O . PRO A 1 558 ? -14.446 -22.771 -16.814 1.00 35.88 558 PRO A O 1
ATOM 4272 N N . ALA A 1 559 ? -15.037 -21.610 -18.634 1.00 35.00 559 ALA A N 1
ATOM 4273 C CA . ALA A 1 559 ? -15.928 -20.673 -17.947 1.00 35.00 559 ALA A CA 1
ATOM 4274 C C . ALA A 1 559 ? -17.223 -21.325 -17.407 1.00 35.00 559 ALA A C 1
ATOM 4276 O O . ALA A 1 559 ? -18.335 -21.003 -17.839 1.00 35.00 559 ALA A O 1
ATOM 4277 N N . ARG A 1 560 ? -17.091 -22.223 -16.418 1.00 35.66 560 ARG A N 1
ATOM 4278 C CA . ARG A 1 560 ? -18.189 -22.874 -15.683 1.00 35.66 560 ARG A CA 1
ATOM 4279 C C . ARG A 1 560 ? -18.978 -21.845 -14.858 1.00 35.66 560 ARG A C 1
ATOM 4281 O O . ARG A 1 560 ? -18.754 -21.641 -13.669 1.00 35.66 560 ARG A O 1
ATOM 4288 N N . ARG A 1 561 ? -19.923 -21.171 -15.521 1.00 33.78 561 ARG A N 1
ATOM 4289 C CA . ARG A 1 561 ? -20.832 -20.166 -14.946 1.00 33.78 561 ARG A CA 1
ATOM 4290 C C . ARG A 1 561 ? -21.565 -20.670 -13.694 1.00 33.78 561 ARG A C 1
ATOM 4292 O O . ARG A 1 561 ? -22.376 -21.587 -13.784 1.00 33.78 561 ARG A O 1
ATOM 4299 N N . ARG A 1 562 ? -21.528 -19.871 -12.622 1.00 31.52 562 ARG A N 1
ATOM 4300 C CA . ARG A 1 562 ? -22.734 -19.540 -11.836 1.00 31.52 562 ARG A CA 1
ATOM 4301 C C . ARG A 1 562 ? -22.707 -18.063 -11.430 1.00 31.52 562 ARG A C 1
ATOM 4303 O O . ARG A 1 562 ? -21.666 -17.531 -11.071 1.00 31.52 562 ARG A O 1
ATOM 4310 N N . ARG A 1 563 ? -23.847 -17.376 -11.575 1.00 33.22 563 ARG A N 1
ATOM 4311 C CA . ARG A 1 563 ? -23.949 -15.907 -11.471 1.00 33.22 563 ARG A CA 1
ATOM 4312 C C . ARG A 1 563 ? -23.780 -15.416 -10.026 1.00 33.22 563 ARG A C 1
ATOM 4314 O O . ARG A 1 563 ? -24.565 -15.806 -9.167 1.00 33.22 563 ARG A O 1
ATOM 4321 N N . GLY A 1 564 ? -22.879 -14.458 -9.810 1.00 29.53 564 GLY A N 1
ATOM 4322 C CA . GLY A 1 564 ? -22.787 -13.658 -8.583 1.00 29.53 564 GLY A CA 1
ATOM 4323 C C . GLY A 1 564 ? -22.488 -12.191 -8.901 1.00 29.53 564 GLY A C 1
ATOM 4324 O O . GLY A 1 564 ? -21.334 -11.830 -9.068 1.00 29.53 564 GLY A O 1
ATOM 4325 N N . ARG A 1 565 ? -23.522 -11.340 -9.001 1.00 30.11 565 ARG A N 1
ATOM 4326 C CA . ARG A 1 565 ? -23.363 -9.884 -9.209 1.00 30.11 565 ARG A CA 1
ATOM 4327 C C . ARG A 1 565 ? -22.710 -9.236 -7.985 1.00 30.11 565 ARG A C 1
ATOM 4329 O O . ARG A 1 565 ? -23.270 -9.348 -6.893 1.00 30.11 565 ARG A O 1
ATOM 4336 N N . ALA A 1 566 ? -21.621 -8.497 -8.164 1.00 28.81 566 ALA A N 1
ATOM 4337 C CA . ALA A 1 566 ? -20.921 -7.778 -7.100 1.00 28.81 566 ALA A CA 1
ATOM 4338 C C . ALA A 1 566 ? -20.775 -6.281 -7.462 1.00 28.81 566 ALA A C 1
ATOM 4340 O O . ALA A 1 566 ? -19.897 -5.953 -8.245 1.00 28.81 566 ALA A O 1
ATOM 4341 N N . PRO A 1 567 ? -21.620 -5.373 -6.931 1.00 28.84 567 PRO A N 1
ATOM 4342 C CA . PRO A 1 567 ? -21.415 -3.927 -7.083 1.00 28.84 567 PRO A CA 1
ATOM 4343 C C . PRO A 1 567 ? -20.292 -3.458 -6.146 1.00 28.84 567 PRO A C 1
ATOM 4345 O O . PRO A 1 567 ? -20.387 -3.712 -4.942 1.00 28.84 567 PRO A O 1
ATOM 4348 N N . GLY A 1 568 ? -19.232 -2.844 -6.675 1.00 27.45 568 GLY A N 1
ATOM 4349 C CA . GLY A 1 568 ? -18.037 -2.463 -5.911 1.00 27.45 568 GLY A CA 1
ATOM 4350 C C . GLY A 1 568 ? -18.341 -1.558 -4.712 1.00 27.45 568 GLY A C 1
ATOM 4351 O O . GLY A 1 568 ? -18.991 -0.532 -4.871 1.00 27.45 568 GLY A O 1
ATOM 4352 N N . HIS A 1 569 ? -17.905 -1.992 -3.527 1.00 25.39 569 HIS A N 1
ATOM 4353 C CA . HIS A 1 569 ? -17.832 -1.312 -2.222 1.00 25.39 569 HIS A CA 1
ATOM 4354 C C . HIS A 1 569 ? -16.985 -2.229 -1.315 1.00 25.39 569 HIS A C 1
ATOM 4356 O O . HIS A 1 569 ? -16.927 -3.441 -1.566 1.00 25.39 569 HIS A O 1
ATOM 4362 N N . LEU A 1 570 ? -16.368 -1.701 -0.253 1.00 29.45 570 LEU A N 1
ATOM 4363 C CA . LEU A 1 570 ? -15.655 -2.533 0.725 1.00 29.45 570 LEU A CA 1
ATOM 4364 C C . LEU A 1 570 ? -16.663 -3.443 1.452 1.00 29.45 570 LEU A C 1
ATOM 4366 O O . LEU A 1 570 ? -17.648 -2.957 2.007 1.00 29.45 570 LEU A O 1
ATOM 4370 N N . ARG A 1 571 ? -16.473 -4.769 1.395 1.00 41.47 571 ARG A N 1
ATOM 4371 C CA . ARG A 1 571 ? -17.448 -5.745 1.919 1.00 41.47 571 ARG A CA 1
ATOM 4372 C C . ARG A 1 571 ? -17.030 -6.310 3.265 1.00 41.47 571 ARG A C 1
ATOM 4374 O O . ARG A 1 571 ? -15.965 -6.908 3.371 1.00 41.47 571 ARG A O 1
ATOM 4381 N N . GLY A 1 572 ? -17.937 -6.235 4.233 1.00 34.34 572 GLY A N 1
ATOM 4382 C CA . GLY A 1 572 ? -17.812 -6.967 5.489 1.00 34.34 572 GLY A CA 1
ATOM 4383 C C . GLY A 1 572 ? -17.906 -8.490 5.318 1.00 34.34 572 GLY A C 1
ATOM 4384 O O . GLY A 1 572 ? -18.603 -8.993 4.421 1.00 34.34 572 GLY A O 1
ATOM 4385 N N . LYS A 1 573 ? -17.246 -9.225 6.222 1.00 40.19 573 LYS A N 1
ATOM 4386 C CA . LYS A 1 573 ? -17.254 -10.695 6.341 1.00 40.19 573 LYS A CA 1
ATOM 4387 C C . LYS A 1 573 ? -18.674 -11.254 6.252 1.00 40.19 573 LYS A C 1
ATOM 4389 O O . LYS A 1 573 ? -18.950 -12.190 5.494 1.00 40.19 573 LYS A O 1
ATOM 4394 N N . ARG A 1 574 ? -19.606 -10.643 6.997 1.00 3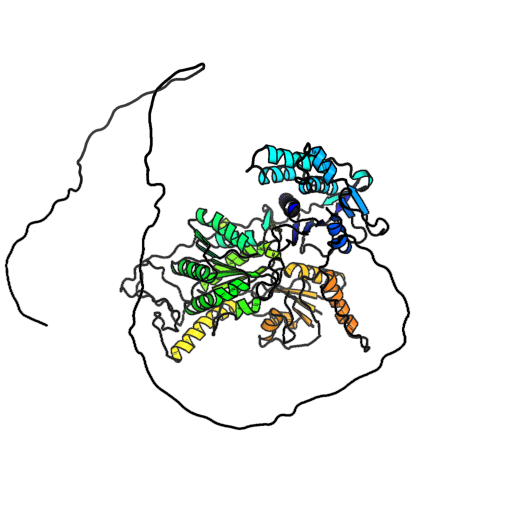9.91 574 ARG A N 1
ATOM 4395 C CA . ARG A 1 574 ? -21.007 -11.063 7.094 1.00 39.91 574 ARG A CA 1
ATOM 4396 C C . ARG A 1 574 ? -21.715 -10.969 5.749 1.00 39.91 574 ARG A C 1
ATOM 4398 O O . ARG A 1 574 ? -22.551 -11.828 5.477 1.00 39.91 574 ARG A O 1
ATOM 4405 N N . GLU A 1 575 ? -21.411 -9.994 4.887 1.00 40.28 575 GLU A N 1
ATOM 4406 C CA . GLU A 1 575 ? -22.051 -9.917 3.564 1.00 40.28 575 GLU A CA 1
ATOM 4407 C C . GLU A 1 575 ? -21.442 -10.911 2.566 1.00 40.28 575 GLU A C 1
ATOM 4409 O O . GLU A 1 575 ? -22.185 -11.504 1.784 1.00 40.28 575 GLU A O 1
ATOM 4414 N N . ILE A 1 576 ? -20.130 -11.174 2.624 1.00 44.28 576 ILE A N 1
ATOM 4415 C CA . ILE A 1 576 ? -19.482 -12.225 1.816 1.00 44.28 576 ILE A CA 1
ATOM 4416 C C . ILE A 1 576 ? -20.104 -13.594 2.157 1.00 44.28 576 ILE A C 1
ATOM 4418 O O . ILE A 1 576 ? -20.601 -14.297 1.269 1.00 44.28 576 ILE A O 1
ATOM 4422 N N . ALA A 1 577 ? -20.209 -13.923 3.449 1.00 41.50 577 ALA A N 1
ATOM 4423 C CA . ALA A 1 577 ? -20.863 -15.140 3.930 1.00 41.50 577 ALA A CA 1
ATOM 4424 C C . ALA A 1 577 ? -22.369 -15.193 3.582 1.00 41.50 577 ALA A C 1
ATOM 4426 O O . ALA A 1 577 ? -22.852 -16.191 3.032 1.00 41.50 577 ALA A O 1
ATOM 4427 N N . LYS A 1 578 ? -23.128 -14.107 3.818 1.00 43.22 578 LYS A N 1
ATOM 4428 C CA . LYS A 1 578 ? -24.554 -14.008 3.434 1.00 43.22 578 LYS A CA 1
ATOM 4429 C C . LYS A 1 578 ? -24.746 -14.180 1.924 1.00 43.22 578 LYS A C 1
ATOM 4431 O O . LYS A 1 578 ? -25.713 -14.822 1.517 1.00 43.22 578 LYS A O 1
ATOM 4436 N N . ARG A 1 579 ? -23.832 -13.686 1.081 1.00 45.72 579 ARG A N 1
ATOM 4437 C CA . ARG A 1 579 ? -23.866 -13.866 -0.382 1.00 45.72 579 ARG A CA 1
ATOM 4438 C C . ARG A 1 579 ? -23.589 -15.301 -0.810 1.00 45.72 579 ARG A C 1
ATOM 4440 O O . ARG A 1 579 ? -24.253 -15.769 -1.735 1.00 45.72 579 ARG A O 1
ATOM 4447 N N . ASN A 1 580 ? -22.711 -16.025 -0.115 1.00 41.66 580 ASN A N 1
ATOM 4448 C CA . ASN A 1 580 ? -22.512 -17.456 -0.355 1.00 41.66 580 ASN A CA 1
ATOM 4449 C C . ASN A 1 580 ? -23.820 -18.241 -0.105 1.00 41.66 580 ASN A C 1
ATOM 4451 O O . ASN A 1 580 ? -24.278 -19.003 -0.965 1.00 41.66 580 ASN A O 1
ATOM 4455 N N . ARG A 1 581 ? -24.515 -17.936 1.002 1.00 41.66 581 ARG A N 1
ATOM 4456 C CA . ARG A 1 581 ? -25.841 -18.499 1.331 1.00 41.66 581 ARG A CA 1
ATOM 4457 C C . ARG A 1 581 ? -26.952 -18.029 0.376 1.00 41.66 581 ARG A C 1
ATOM 4459 O O . ARG A 1 581 ? -27.814 -18.822 -0.005 1.00 41.66 581 ARG A O 1
ATOM 4466 N N . ALA A 1 582 ? -26.938 -16.772 -0.069 1.00 36.84 582 ALA A N 1
ATOM 4467 C CA . ALA A 1 582 ? -27.926 -16.223 -1.005 1.00 36.84 582 ALA A CA 1
ATOM 4468 C C . ALA A 1 582 ? -27.787 -16.800 -2.426 1.00 36.84 582 ALA A C 1
ATOM 4470 O O . ALA A 1 582 ? -28.797 -17.045 -3.090 1.00 36.84 582 ALA A O 1
ATOM 4471 N N . ALA A 1 583 ? -26.559 -17.082 -2.875 1.00 38.25 583 ALA A N 1
ATOM 4472 C CA . ALA A 1 583 ? -26.296 -17.793 -4.126 1.00 38.25 583 ALA A CA 1
ATOM 4473 C C . ALA A 1 583 ? -26.852 -19.229 -4.095 1.00 38.25 583 ALA A C 1
ATOM 4475 O O . ALA A 1 583 ? -27.413 -19.683 -5.093 1.00 38.25 583 ALA A O 1
ATOM 4476 N N . ARG A 1 584 ? -26.783 -19.912 -2.939 1.00 38.12 584 ARG A N 1
ATOM 4477 C CA . ARG A 1 584 ? -27.460 -21.202 -2.709 1.00 38.12 584 ARG A CA 1
ATOM 4478 C C . ARG A 1 584 ? -28.997 -21.048 -2.693 1.00 38.12 584 ARG A C 1
ATOM 4480 O O . ARG A 1 584 ? -29.681 -21.796 -3.387 1.00 38.12 584 ARG A O 1
ATOM 4487 N N . ARG A 1 585 ? -29.568 -20.049 -1.996 1.00 33.19 585 ARG A N 1
ATOM 4488 C CA . ARG A 1 585 ? -31.039 -19.839 -1.933 1.00 33.19 585 ARG A CA 1
ATOM 4489 C C . ARG A 1 585 ? -31.687 -19.459 -3.276 1.00 33.19 585 ARG A C 1
ATOM 4491 O O . ARG A 1 585 ? -32.808 -19.890 -3.538 1.00 33.19 585 ARG A O 1
ATOM 4498 N N . ARG A 1 586 ? -30.998 -18.737 -4.170 1.00 31.03 586 ARG A N 1
ATOM 4499 C CA . ARG A 1 586 ? -31.517 -18.377 -5.513 1.00 31.03 586 ARG A CA 1
ATOM 4500 C C . ARG A 1 586 ? -31.660 -19.547 -6.506 1.00 31.03 586 ARG A C 1
ATOM 4502 O O . ARG A 1 586 ? -32.029 -19.312 -7.652 1.00 31.03 586 ARG A O 1
ATOM 4509 N N . LEU A 1 587 ? -31.423 -20.791 -6.082 1.00 34.09 587 LEU A N 1
ATOM 4510 C CA . LEU A 1 587 ? -31.661 -22.004 -6.879 1.00 34.09 587 LEU A CA 1
ATOM 4511 C C . LEU A 1 587 ? -33.003 -22.707 -6.594 1.00 34.09 587 LEU A C 1
ATOM 4513 O O . LEU A 1 587 ? -33.296 -23.707 -7.242 1.00 34.09 587 LEU A O 1
ATOM 4517 N N . LYS A 1 588 ? -33.842 -22.192 -5.678 1.00 30.30 588 LYS A N 1
ATOM 4518 C CA . LYS A 1 588 ? -35.209 -22.702 -5.439 1.00 30.30 588 LYS A CA 1
ATOM 4519 C C . LYS A 1 588 ? -36.253 -21.583 -5.274 1.00 30.30 588 LYS A C 1
ATOM 4521 O O . LYS A 1 588 ? -36.759 -21.387 -4.173 1.00 30.30 588 LYS A O 1
ATOM 4526 N N . ARG A 1 589 ? -36.584 -20.877 -6.369 1.00 26.45 589 ARG A N 1
ATOM 4527 C CA . ARG A 1 589 ? -37.934 -20.342 -6.710 1.00 26.45 589 ARG A CA 1
ATOM 4528 C C . ARG A 1 589 ? -37.898 -19.473 -7.976 1.00 26.45 589 ARG A C 1
ATOM 4530 O O . ARG A 1 589 ? -37.127 -18.520 -8.047 1.00 26.45 589 ARG A O 1
ATOM 4537 N N . ASN A 1 590 ? -38.784 -19.769 -8.929 1.00 32.34 590 ASN A N 1
ATOM 4538 C CA . ASN A 1 590 ? -39.184 -18.842 -9.990 1.00 32.34 590 ASN A CA 1
ATOM 4539 C C . ASN A 1 590 ? -40.349 -17.981 -9.476 1.00 32.34 590 ASN A C 1
ATOM 4541 O O . ASN A 1 590 ? -41.493 -18.415 -9.536 1.00 32.34 590 ASN A O 1
ATOM 4545 N N . THR A 1 591 ? -40.066 -16.769 -9.006 1.00 24.64 591 THR A N 1
ATOM 4546 C CA . THR A 1 591 ? -41.028 -15.654 -8.926 1.00 24.64 591 THR A CA 1
ATOM 4547 C C . THR A 1 591 ? -40.251 -14.343 -9.050 1.00 24.64 591 THR A C 1
ATOM 4549 O O . THR A 1 591 ? -39.134 -14.222 -8.543 1.00 24.64 591 THR A O 1
ATOM 4552 N N . GLY A 1 592 ? -40.794 -13.377 -9.792 1.00 25.75 592 GLY A N 1
ATOM 4553 C CA . GLY A 1 592 ? -40.108 -12.114 -10.070 1.00 25.75 592 GLY A CA 1
ATOM 4554 C C . GLY A 1 592 ? -40.188 -11.119 -8.911 1.00 25.75 592 GLY A C 1
ATOM 4555 O O . GLY A 1 592 ? -41.197 -11.057 -8.220 1.00 25.75 592 GLY A O 1
ATOM 4556 N N . PHE A 1 593 ? -39.146 -10.301 -8.756 1.00 21.89 593 PHE A N 1
ATOM 4557 C CA . PHE A 1 593 ? -39.188 -9.041 -8.009 1.00 21.89 593 PHE A CA 1
ATOM 4558 C C . PHE A 1 593 ? -38.251 -8.032 -8.685 1.00 21.89 593 PHE A C 1
ATOM 4560 O O . PHE A 1 593 ? -37.132 -8.386 -9.072 1.00 21.89 593 PHE A O 1
ATOM 4567 N N . GLN A 1 594 ? -38.715 -6.795 -8.866 1.00 19.67 594 GLN A N 1
ATOM 4568 C CA . GLN A 1 594 ? -37.916 -5.698 -9.421 1.00 19.67 594 GLN A CA 1
ATOM 4569 C C . GLN A 1 594 ? -36.963 -5.110 -8.361 1.00 19.67 594 GLN A C 1
ATOM 4571 O O . GLN A 1 594 ? -37.213 -5.265 -7.164 1.00 19.67 594 GLN A O 1
ATOM 4576 N N . PRO A 1 595 ? -35.858 -4.456 -8.767 1.00 22.98 595 PRO A N 1
ATOM 4577 C CA . PRO A 1 595 ? -34.999 -3.737 -7.835 1.00 22.98 595 PRO A CA 1
ATOM 4578 C C . PRO A 1 595 ? -35.673 -2.445 -7.355 1.00 22.98 595 PRO A C 1
ATOM 4580 O O . PRO A 1 595 ? -36.185 -1.673 -8.164 1.00 22.98 595 PRO A O 1
ATOM 4583 N N . VAL A 1 596 ? -35.598 -2.180 -6.051 1.00 19.91 596 VAL A N 1
ATOM 4584 C CA . VAL A 1 596 ? -35.806 -0.833 -5.507 1.00 19.91 596 VAL A CA 1
ATOM 4585 C C . VAL A 1 596 ? -34.576 0.003 -5.865 1.00 19.91 596 VAL A C 1
ATOM 4587 O O . VAL A 1 596 ? -33.449 -0.422 -5.602 1.00 19.91 596 VAL A O 1
ATOM 4590 N N . PHE A 1 597 ? -34.784 1.162 -6.488 1.00 21.50 597 PHE A N 1
ATOM 4591 C CA . PHE A 1 597 ? -33.729 2.153 -6.705 1.00 21.50 597 PHE A CA 1
ATOM 4592 C C . PHE A 1 597 ? -33.594 3.065 -5.481 1.00 21.50 597 PHE A C 1
ATOM 4594 O O . PHE A 1 597 ? -34.576 3.368 -4.808 1.00 21.50 597 PHE A O 1
ATOM 4601 N N . SER A 1 598 ? -32.372 3.520 -5.214 1.00 22.42 598 SER A N 1
ATOM 4602 C CA . SER A 1 598 ? -32.090 4.592 -4.258 1.00 22.42 598 SER A CA 1
ATOM 4603 C C . SER A 1 598 ? -32.695 5.918 -4.726 1.00 22.42 598 SER A C 1
ATOM 4605 O O . SER A 1 598 ? -32.588 6.253 -5.908 1.00 22.42 598 SER A O 1
ATOM 4607 N N . HIS A 1 599 ? -33.253 6.703 -3.802 1.00 21.67 599 HIS A N 1
ATOM 4608 C CA . HIS A 1 599 ? -33.575 8.106 -4.074 1.00 21.67 599 HIS A CA 1
ATOM 4609 C C . HIS A 1 599 ? -32.298 8.904 -4.413 1.00 21.67 599 HIS A C 1
ATOM 4611 O O . HIS A 1 599 ? -31.228 8.590 -3.882 1.00 21.67 599 HIS A O 1
ATOM 4617 N N . PRO A 1 600 ? -32.380 9.918 -5.294 1.00 23.88 600 PRO A N 1
ATOM 4618 C CA . PRO A 1 600 ? -31.255 10.798 -5.588 1.00 23.88 600 PRO A CA 1
ATOM 4619 C C . PRO A 1 600 ? -30.951 11.729 -4.406 1.00 23.88 600 PRO A C 1
ATOM 4621 O O . PRO A 1 600 ? -31.845 12.120 -3.657 1.00 23.88 600 PRO A O 1
ATOM 4624 N N . VAL A 1 601 ? -29.686 12.136 -4.275 1.00 26.34 601 VAL A N 1
ATOM 4625 C CA . VAL A 1 601 ? -29.281 13.196 -3.342 1.00 26.34 601 VAL A CA 1
ATOM 4626 C C . VAL A 1 601 ? -29.678 14.545 -3.938 1.00 26.34 601 VAL A C 1
ATOM 4628 O O . VAL A 1 601 ? -28.969 15.094 -4.779 1.00 26.34 601 VAL A O 1
ATOM 4631 N N . SER A 1 602 ? -30.825 15.075 -3.515 1.00 24.86 602 SER A N 1
ATOM 4632 C CA . SER A 1 602 ? -31.295 16.399 -3.924 1.00 24.86 602 SER A CA 1
ATOM 4633 C C . SER A 1 602 ? -32.141 17.073 -2.840 1.00 24.86 602 SER A C 1
ATOM 4635 O O . SER A 1 602 ? -33.351 17.176 -2.996 1.00 24.86 602 SER A O 1
ATOM 4637 N N . ASP A 1 603 ? -31.504 17.548 -1.763 1.00 22.83 603 ASP A N 1
ATOM 4638 C CA . ASP A 1 603 ? -32.050 18.643 -0.941 1.00 22.83 603 ASP A CA 1
ATOM 4639 C C . ASP A 1 603 ? -30.966 19.322 -0.079 1.00 22.83 603 ASP A C 1
ATOM 4641 O O . ASP A 1 603 ? -30.834 19.102 1.122 1.00 22.83 603 ASP A O 1
ATOM 4645 N N . TYR A 1 604 ? -30.167 20.192 -0.707 1.00 25.11 604 TYR A N 1
ATOM 4646 C CA . TYR A 1 604 ? -29.279 21.128 -0.002 1.00 25.11 604 TYR A CA 1
ATOM 4647 C C . TYR A 1 604 ? -29.963 22.502 0.110 1.00 25.11 604 TYR A C 1
ATOM 4649 O O . TYR A 1 604 ? -29.623 23.451 -0.598 1.00 25.11 604 TYR A O 1
ATOM 4657 N N . LYS A 1 605 ? -30.986 22.595 0.974 1.00 23.89 605 LYS A N 1
ATOM 4658 C CA . LYS A 1 605 ? -31.726 23.840 1.267 1.00 23.89 605 LYS A CA 1
ATOM 4659 C C . LYS A 1 605 ? -32.083 24.002 2.753 1.00 23.89 605 LYS A C 1
ATOM 4661 O O . LYS A 1 605 ? -33.251 24.077 3.123 1.00 23.89 605 LYS A O 1
ATOM 4666 N N . SER A 1 606 ? -31.068 24.174 3.598 1.00 26.00 606 SER A N 1
ATOM 4667 C CA . SER A 1 606 ? -31.210 24.966 4.829 1.00 26.00 606 SER A CA 1
ATOM 4668 C C . SER A 1 606 ? -31.068 26.455 4.457 1.00 26.00 606 SER A C 1
ATOM 4670 O O . SER A 1 606 ? -30.059 26.883 3.911 1.00 26.00 606 SER A O 1
ATOM 4672 N N . ALA A 1 607 ? -32.145 27.241 4.474 1.00 26.30 607 ALA A N 1
ATOM 4673 C CA . ALA A 1 607 ? -32.803 27.801 5.661 1.00 26.30 607 ALA A CA 1
ATOM 4674 C C . ALA A 1 607 ? -32.144 29.098 6.180 1.00 26.30 607 ALA A C 1
ATOM 4676 O O . ALA A 1 607 ? -31.715 29.187 7.326 1.00 26.30 607 ALA A O 1
ATOM 4677 N N . GLN A 1 608 ? -32.177 30.147 5.353 1.00 23.09 608 GLN A N 1
ATOM 4678 C CA . GLN A 1 608 ? -32.407 31.504 5.857 1.00 23.09 608 GLN A CA 1
ATOM 4679 C C . GLN A 1 608 ? -33.883 31.862 5.631 1.00 23.09 608 GLN A C 1
ATOM 4681 O O . GLN A 1 608 ? -34.407 31.685 4.531 1.00 23.09 608 GLN A O 1
ATOM 4686 N N . ARG A 1 609 ? -34.551 32.375 6.669 1.00 23.14 609 ARG A N 1
ATOM 4687 C CA . ARG A 1 609 ? -35.860 33.039 6.585 1.00 23.14 609 ARG A CA 1
ATOM 4688 C C . ARG A 1 609 ? -35.850 34.287 7.468 1.00 23.14 609 ARG A C 1
ATOM 4690 O O . ARG A 1 609 ? -35.717 34.144 8.681 1.00 23.14 609 ARG A O 1
ATOM 4697 N N . PRO A 1 610 ? -36.089 35.475 6.903 1.00 26.62 610 PRO A N 1
ATOM 4698 C CA . PRO A 1 610 ? -36.796 36.547 7.588 1.00 26.62 610 PRO A CA 1
ATOM 4699 C C . PRO A 1 610 ? -38.305 36.246 7.648 1.00 26.62 610 PRO A C 1
ATOM 4701 O O . PRO A 1 610 ? -38.822 35.383 6.933 1.00 26.62 610 PRO A O 1
ATOM 4704 N N . THR A 1 611 ? -39.015 36.970 8.504 1.00 26.20 611 THR A N 1
ATOM 4705 C CA . THR A 1 611 ? -40.468 36.895 8.709 1.00 26.20 611 THR A CA 1
ATOM 4706 C C . THR A 1 611 ? -41.253 37.723 7.685 1.00 26.20 611 THR A C 1
ATOM 4708 O O . THR A 1 611 ? -40.883 38.855 7.393 1.00 26.20 611 THR A O 1
ATOM 4711 N N . ALA A 1 612 ? -42.395 37.206 7.211 1.00 24.62 612 ALA A N 1
ATOM 4712 C CA . ALA A 1 612 ? -43.510 38.007 6.685 1.00 24.62 612 ALA A CA 1
ATOM 4713 C C . ALA A 1 612 ? -44.816 37.184 6.654 1.00 24.62 612 ALA A C 1
ATOM 4715 O O . ALA A 1 612 ? -44.784 35.963 6.501 1.00 24.62 612 ALA A O 1
ATOM 4716 N N . ASN A 1 613 ? -45.964 37.855 6.787 1.00 24.08 613 ASN A N 1
ATOM 4717 C CA . ASN A 1 613 ? -47.301 37.246 6.764 1.00 24.08 613 ASN A CA 1
ATOM 4718 C C . ASN A 1 613 ? -47.875 37.156 5.340 1.00 24.08 613 ASN A C 1
ATOM 4720 O O . ASN A 1 613 ? -47.709 38.103 4.575 1.00 24.08 613 ASN A O 1
ATOM 4724 N N . CYS A 1 614 ? -48.702 36.138 5.059 1.00 23.67 614 CYS A N 1
ATOM 4725 C CA . CYS A 1 614 ? -50.081 36.348 4.574 1.00 23.67 614 CYS A CA 1
ATOM 4726 C C . CYS A 1 614 ? -50.945 35.067 4.607 1.00 23.67 614 CYS A C 1
ATOM 4728 O O . CYS A 1 614 ? -50.471 33.995 4.976 1.00 23.67 614 CYS A O 1
ATOM 4730 N N . ARG A 1 615 ? -52.248 35.224 4.326 1.00 22.80 615 ARG A N 1
ATOM 4731 C CA . ARG A 1 615 ? -53.336 34.249 4.562 1.00 22.80 615 ARG A CA 1
ATOM 4732 C C . ARG A 1 615 ? -53.786 33.508 3.286 1.00 22.80 615 ARG A C 1
ATOM 4734 O O . ARG A 1 615 ? -53.572 34.018 2.195 1.00 22.80 615 ARG A O 1
ATOM 4741 N N . ALA A 1 616 ? -54.577 32.442 3.499 1.00 24.03 616 ALA A N 1
ATOM 4742 C CA . ALA A 1 616 ? -55.522 31.800 2.557 1.00 24.03 616 ALA A CA 1
ATOM 4743 C C . ALA A 1 616 ? -54.908 30.975 1.390 1.00 24.03 616 ALA A C 1
ATOM 4745 O O . ALA A 1 616 ? -53.820 31.281 0.924 1.00 24.03 616 ALA A O 1
ATOM 4746 N N . SER A 1 617 ? -55.537 29.899 0.885 1.00 24.27 617 SER A N 1
ATOM 4747 C CA . SER A 1 617 ? -56.726 29.143 1.355 1.00 24.27 617 SER A CA 1
ATOM 4748 C C . SER A 1 617 ? -56.758 27.690 0.823 1.00 24.27 617 SER A C 1
ATOM 4750 O O . SER A 1 617 ? -56.125 27.366 -0.176 1.00 24.27 617 SER A O 1
ATOM 4752 N N . LEU A 1 618 ? -57.523 26.838 1.518 1.00 21.91 618 LEU A N 1
ATOM 4753 C CA . LEU A 1 618 ? -57.951 25.456 1.191 1.00 21.91 618 LEU A CA 1
ATOM 4754 C C . LEU A 1 618 ? -58.944 25.391 -0.011 1.00 21.91 618 LEU A C 1
ATOM 4756 O O . LEU A 1 618 ? -59.352 26.473 -0.440 1.00 21.91 618 LEU A O 1
ATOM 4760 N N . PRO A 1 619 ? -59.459 24.213 -0.485 1.00 34.12 619 PRO A N 1
ATOM 4761 C CA . PRO A 1 619 ? -59.197 22.787 -0.143 1.00 34.12 619 PRO A CA 1
ATOM 4762 C C . PRO A 1 619 ? -59.041 21.821 -1.375 1.00 34.12 619 PRO A C 1
ATOM 4764 O O . PRO A 1 619 ? -58.957 22.258 -2.515 1.00 34.12 619 PRO A O 1
ATOM 4767 N N . ALA A 1 620 ? -59.127 20.498 -1.111 1.00 24.69 620 ALA A N 1
ATOM 4768 C CA . ALA A 1 620 ? -59.822 19.459 -1.921 1.00 24.69 620 ALA A CA 1
ATOM 4769 C C . ALA A 1 620 ? -59.031 18.496 -2.860 1.00 24.69 620 ALA A C 1
ATOM 4771 O O . ALA A 1 620 ? -59.027 18.650 -4.074 1.00 24.69 620 ALA A O 1
ATOM 4772 N N . THR A 1 621 ? -58.399 17.481 -2.241 1.00 23.31 621 THR A N 1
ATOM 4773 C CA . THR A 1 621 ? -58.550 15.992 -2.392 1.00 23.31 621 THR A CA 1
ATOM 4774 C C . THR A 1 621 ? -59.037 15.297 -3.720 1.00 23.31 621 THR A C 1
ATOM 4776 O O . THR A 1 621 ? -59.534 15.948 -4.627 1.00 23.31 621 THR A O 1
ATOM 4779 N N . PRO A 1 622 ? -58.834 13.959 -3.908 1.00 37.75 622 PRO A N 1
ATOM 4780 C CA . PRO A 1 622 ? -58.351 13.372 -5.182 1.00 37.75 622 PRO A CA 1
ATOM 4781 C C . PRO A 1 622 ? -59.299 12.337 -5.841 1.00 37.75 622 PRO A C 1
ATOM 4783 O O . PRO A 1 622 ? -60.350 12.061 -5.276 1.00 37.75 622 PRO A O 1
ATOM 4786 N N . GLN A 1 623 ? -58.869 11.643 -6.924 1.00 23.61 623 GLN A N 1
ATOM 4787 C CA . GLN A 1 623 ? -59.250 10.231 -7.206 1.00 23.61 623 GLN A CA 1
ATOM 4788 C C . GLN A 1 623 ? -58.396 9.467 -8.273 1.00 23.61 623 GLN A C 1
ATOM 4790 O O . GLN A 1 623 ? -57.928 10.033 -9.252 1.00 23.61 623 GLN A O 1
ATOM 4795 N N . LEU A 1 624 ? -58.255 8.150 -8.033 1.00 23.36 624 LEU A N 1
ATOM 4796 C CA . LEU A 1 624 ? -58.086 6.955 -8.909 1.00 23.36 624 LEU A CA 1
ATOM 4797 C C . LEU A 1 624 ? -57.052 6.787 -10.074 1.00 23.36 624 LEU A C 1
ATOM 4799 O O . LEU A 1 624 ? -57.161 7.342 -11.157 1.00 23.36 624 LEU A O 1
ATOM 4803 N N . LEU A 1 625 ? -56.204 5.757 -9.883 1.00 21.86 625 LEU A N 1
ATOM 4804 C CA . LEU A 1 625 ? -55.958 4.560 -10.736 1.00 21.86 625 LEU A CA 1
ATOM 4805 C C . LEU A 1 625 ? -55.596 4.642 -12.247 1.00 21.86 625 LEU A C 1
ATOM 4807 O O . LEU A 1 625 ? -56.427 4.508 -13.136 1.00 21.86 625 LEU A O 1
ATOM 4811 N N . ALA A 1 626 ? -54.283 4.575 -12.495 1.00 21.75 626 ALA A N 1
ATOM 4812 C CA . ALA A 1 626 ? -53.561 3.613 -13.354 1.00 21.75 626 ALA A CA 1
ATOM 4813 C C . ALA A 1 626 ? -54.280 2.781 -14.455 1.00 21.75 626 ALA A C 1
ATOM 4815 O O . ALA A 1 626 ? -55.092 1.906 -14.147 1.00 21.75 626 ALA A O 1
ATOM 4816 N N . LYS A 1 627 ? -53.692 2.784 -15.673 1.00 22.02 627 LYS A N 1
ATOM 4817 C CA . LYS A 1 627 ? -53.061 1.578 -16.279 1.00 22.02 627 LYS A CA 1
ATOM 4818 C C . LYS A 1 627 ? -52.227 1.856 -17.545 1.00 22.02 627 LYS A C 1
ATOM 4820 O O . LYS A 1 627 ? -52.499 2.780 -18.290 1.00 22.02 627 LYS A O 1
ATOM 4825 N N . ALA A 1 628 ? -51.249 0.968 -17.758 1.00 22.22 628 ALA A N 1
ATOM 4826 C CA . ALA A 1 628 ? -50.626 0.536 -19.018 1.00 22.22 628 ALA A CA 1
ATOM 4827 C C . ALA A 1 628 ? -50.319 1.551 -20.145 1.00 22.22 628 ALA A C 1
ATOM 4829 O O . ALA A 1 628 ? -51.205 2.043 -20.832 1.00 22.22 628 ALA A O 1
ATOM 4830 N N . CYS A 1 629 ? -49.039 1.612 -20.529 1.00 22.17 629 CYS A N 1
ATOM 4831 C CA . CYS A 1 629 ? -48.678 1.675 -21.947 1.00 22.17 629 CYS A CA 1
ATOM 4832 C C . CYS A 1 629 ? -47.467 0.765 -22.216 1.00 22.17 629 CYS A C 1
ATOM 4834 O O . CYS A 1 629 ? -46.611 0.577 -21.349 1.00 22.17 629 CYS A O 1
ATOM 4836 N N . THR A 1 630 ? -47.414 0.101 -23.373 1.00 23.23 630 THR A N 1
ATOM 4837 C CA . THR A 1 630 ? -46.358 -0.876 -23.696 1.00 23.23 630 THR A CA 1
ATOM 4838 C C . THR A 1 630 ? -46.119 -0.935 -25.203 1.00 23.23 630 THR A C 1
ATOM 4840 O O . THR A 1 630 ? -47.073 -0.902 -25.970 1.00 23.23 630 THR A O 1
ATOM 4843 N N . ARG A 1 631 ? -44.857 -1.198 -25.581 1.00 23.02 631 ARG A N 1
ATOM 4844 C CA . ARG A 1 631 ? -44.333 -1.564 -26.918 1.00 23.02 631 ARG A CA 1
ATOM 4845 C C . ARG A 1 631 ? -43.952 -0.428 -27.884 1.00 23.02 631 ARG A C 1
ATOM 4847 O O . ARG A 1 631 ? -44.737 0.454 -28.180 1.00 23.02 631 ARG A O 1
ATOM 4854 N N . ARG A 1 632 ? -42.792 -0.679 -28.518 1.00 23.91 632 ARG A N 1
ATOM 4855 C CA . ARG A 1 632 ? -42.326 -0.250 -29.855 1.00 23.91 632 ARG A CA 1
ATOM 4856 C C . ARG A 1 632 ? -42.081 1.248 -30.091 1.00 23.91 632 ARG A C 1
ATOM 4858 O O . ARG A 1 632 ? -43.013 2.019 -30.224 1.00 23.91 632 ARG A O 1
ATOM 4865 N N . PHE A 1 633 ? -40.834 1.555 -30.451 1.00 21.88 633 PHE A N 1
ATOM 4866 C CA . PHE A 1 633 ? -40.521 1.844 -31.858 1.00 21.88 633 PHE A CA 1
ATOM 4867 C C . PHE A 1 633 ? -39.159 1.244 -32.252 1.00 21.88 633 PHE A C 1
ATOM 4869 O O . PHE A 1 633 ? -38.365 0.875 -31.386 1.00 21.88 633 PHE A O 1
ATOM 4876 N N . ARG A 1 634 ? -38.915 1.071 -33.557 1.00 22.98 634 ARG A N 1
ATOM 4877 C CA . ARG A 1 634 ? -37.653 0.588 -34.149 1.00 22.98 634 ARG A CA 1
ATOM 4878 C C . ARG A 1 634 ? -37.516 1.212 -35.548 1.00 22.98 634 ARG A C 1
ATOM 4880 O O . ARG A 1 634 ? -38.514 1.233 -36.251 1.00 22.98 634 ARG A O 1
ATOM 4887 N N . LEU A 1 635 ? -36.314 1.704 -35.874 1.00 23.34 635 LEU A N 1
ATOM 4888 C CA . LEU A 1 635 ? -35.765 2.183 -37.168 1.00 23.34 635 LEU A CA 1
ATOM 4889 C C . LEU A 1 635 ? -36.692 2.392 -38.390 1.00 23.34 635 LEU A C 1
ATOM 4891 O O . LEU A 1 635 ? -37.380 1.462 -38.796 1.00 23.34 635 LEU A O 1
ATOM 4895 N N . ILE A 1 636 ? -36.439 3.478 -39.142 1.00 23.20 636 ILE A N 1
ATOM 4896 C CA . ILE A 1 636 ? -35.926 3.411 -40.537 1.00 23.20 636 ILE A CA 1
ATOM 4897 C C . ILE A 1 636 ? -35.307 4.765 -40.977 1.00 23.20 636 ILE A C 1
ATOM 4899 O O . ILE A 1 636 ? -35.447 5.763 -40.277 1.00 23.20 636 ILE A O 1
ATOM 4903 N N . ILE A 1 637 ? -34.535 4.763 -42.076 1.00 24.39 637 ILE A N 1
ATOM 4904 C CA . ILE A 1 637 ? -33.663 5.847 -42.588 1.00 24.39 637 ILE A CA 1
ATOM 4905 C C . ILE A 1 637 ? -33.944 6.090 -44.088 1.00 24.39 637 ILE A C 1
ATOM 4907 O O . ILE A 1 637 ? -34.158 5.099 -44.787 1.00 24.39 637 ILE A O 1
ATOM 4911 N N . ARG A 1 638 ? -33.857 7.349 -44.581 1.00 25.12 638 ARG A N 1
ATOM 4912 C CA . ARG A 1 638 ? -33.428 7.820 -45.944 1.00 25.12 638 ARG A CA 1
ATOM 4913 C C . ARG A 1 638 ? -33.780 9.323 -46.144 1.00 25.12 638 ARG A C 1
ATOM 4915 O O . ARG A 1 638 ? -34.701 9.772 -45.479 1.00 25.12 638 ARG A O 1
ATOM 4922 N N . ALA A 1 639 ? -33.192 10.137 -47.044 1.00 25.17 639 ALA A N 1
ATOM 4923 C CA . ALA A 1 639 ? -31.848 10.206 -47.670 1.00 25.17 639 ALA A CA 1
ATOM 4924 C C . ALA A 1 639 ? -31.715 11.482 -48.573 1.00 25.17 639 ALA A C 1
ATOM 4926 O O . ALA A 1 639 ? -32.693 11.770 -49.243 1.00 25.17 639 ALA A O 1
ATOM 4927 N N . VAL A 1 640 ? -30.526 12.146 -48.616 1.00 24.00 640 VAL A N 1
ATOM 4928 C CA . VAL A 1 640 ? -29.695 12.577 -49.812 1.00 24.00 640 VAL A CA 1
ATOM 4929 C C . VAL A 1 640 ? -30.349 13.444 -50.949 1.00 24.00 640 VAL A C 1
ATOM 4931 O O . VAL A 1 640 ? -31.534 13.237 -51.169 1.00 24.00 640 VAL A O 1
ATOM 4934 N N . PRO A 1 641 ? -29.673 14.336 -51.759 1.00 36.81 641 PRO A N 1
ATOM 4935 C CA . PRO A 1 641 ? -28.239 14.747 -51.926 1.00 36.81 641 PRO A CA 1
ATOM 4936 C C . PRO A 1 641 ? -27.942 16.293 -51.980 1.00 36.81 641 PRO A C 1
ATOM 4938 O O . PRO A 1 641 ? -28.860 17.102 -51.916 1.00 36.81 641 PRO A O 1
ATOM 4941 N N . GLY A 1 642 ? -26.676 16.708 -52.246 1.00 24.98 642 GLY A N 1
ATOM 4942 C CA . GLY A 1 642 ? -26.374 17.912 -53.079 1.00 24.98 642 GLY A CA 1
ATOM 4943 C C . GLY A 1 642 ? -25.071 18.727 -52.821 1.00 24.98 642 GLY A C 1
ATOM 4944 O O . GLY A 1 642 ? -24.983 19.352 -51.780 1.00 24.98 642 GLY A O 1
ATOM 4945 N N . ALA A 1 643 ? -24.140 18.769 -53.807 1.00 24.80 643 ALA A N 1
ATOM 4946 C CA . ALA A 1 643 ? -22.999 19.711 -54.084 1.00 24.80 643 ALA A CA 1
ATOM 4947 C C . ALA A 1 643 ? -22.020 20.189 -52.950 1.00 24.80 643 ALA A C 1
ATOM 4949 O O . ALA A 1 643 ? -22.468 20.541 -51.872 1.00 24.80 643 ALA A O 1
ATOM 4950 N N . VAL A 1 644 ? -20.668 20.305 -53.025 1.00 25.12 644 VAL A N 1
ATOM 4951 C CA . VAL A 1 644 ? -19.531 20.068 -53.980 1.00 25.12 644 VAL A CA 1
ATOM 4952 C C . VAL A 1 644 ? -18.793 21.316 -54.568 1.00 25.12 644 VAL A C 1
ATOM 4954 O O . VAL A 1 644 ? -19.326 21.965 -55.458 1.00 25.12 644 VAL A O 1
ATOM 4957 N N . ARG A 1 645 ? -17.489 21.481 -54.200 1.00 24.11 645 ARG A N 1
ATOM 4958 C CA . ARG A 1 645 ? -16.397 22.376 -54.743 1.00 24.11 645 ARG A CA 1
ATOM 4959 C C . ARG A 1 645 ? -16.579 23.908 -54.549 1.00 24.11 645 ARG A C 1
ATOM 4961 O O . ARG A 1 645 ? -17.703 24.349 -54.400 1.00 24.11 645 ARG A O 1
ATOM 4968 N N . LEU A 1 646 ? -15.559 24.793 -54.511 1.00 24.03 646 LEU A N 1
ATOM 4969 C CA . LEU A 1 646 ? -14.081 24.798 -54.751 1.00 24.03 646 LEU A CA 1
ATOM 4970 C C . LEU A 1 646 ? -13.312 25.268 -53.461 1.00 24.03 646 LEU A C 1
ATOM 4972 O O . LEU A 1 646 ? -13.969 25.701 -52.526 1.00 24.03 646 LEU A O 1
ATOM 4976 N N . ALA A 1 647 ? -11.998 25.097 -53.190 1.00 23.02 647 ALA A N 1
ATOM 4977 C CA . ALA A 1 647 ? -10.737 25.508 -53.867 1.00 23.02 647 ALA A CA 1
ATOM 4978 C C . ALA A 1 647 ? -10.613 27.047 -54.096 1.00 23.02 647 ALA A C 1
ATOM 4980 O O . ALA A 1 647 ? -11.607 27.658 -54.456 1.00 23.02 647 ALA A O 1
ATOM 4981 N N . ARG A 1 648 ? -9.476 27.764 -53.950 1.00 23.73 648 ARG A N 1
ATOM 4982 C CA . ARG A 1 648 ? -8.089 27.539 -53.443 1.00 23.73 648 ARG A CA 1
ATOM 4983 C C . ARG A 1 648 ? -7.397 28.937 -53.315 1.00 23.73 648 ARG A C 1
ATOM 4985 O O . ARG A 1 648 ? -7.933 29.896 -53.848 1.00 23.73 648 ARG A O 1
ATOM 4992 N N . GLN A 1 649 ? -6.167 28.992 -52.775 1.00 23.83 649 GLN A N 1
ATOM 4993 C CA . GLN A 1 649 ? -5.135 30.055 -52.959 1.00 23.83 649 GLN A CA 1
ATOM 4994 C C . GLN A 1 649 ? -5.274 31.452 -52.294 1.00 23.83 649 GLN A C 1
ATOM 4996 O O . GLN A 1 649 ? -6.306 32.099 -52.373 1.00 23.83 649 GLN A O 1
ATOM 5001 N N . ASN A 1 650 ? -4.107 31.929 -51.815 1.00 24.12 650 ASN A N 1
ATOM 5002 C CA . ASN A 1 650 ? -3.635 33.325 -51.682 1.00 24.12 650 ASN A CA 1
ATOM 5003 C C . ASN A 1 650 ? -4.356 34.259 -50.669 1.00 24.12 650 ASN A C 1
ATOM 5005 O O . ASN A 1 650 ? -5.522 34.075 -50.356 1.00 24.12 650 ASN A O 1
ATOM 5009 N N . SER A 1 651 ? -3.706 35.271 -50.074 1.00 23.95 651 SER A N 1
ATOM 5010 C CA . SER A 1 651 ? -2.291 35.713 -50.141 1.00 23.95 651 SER A CA 1
ATOM 5011 C C . SER A 1 651 ? -1.880 36.446 -48.853 1.00 23.95 651 SER A C 1
ATOM 5013 O O . SER A 1 651 ? -2.722 37.013 -48.162 1.00 23.95 651 SER A O 1
ATOM 5015 N N . SER A 1 652 ? -0.579 36.481 -48.556 1.00 26.22 652 SER A N 1
ATOM 5016 C CA . SER A 1 652 ? 0.009 37.346 -47.527 1.00 26.22 652 SER A CA 1
ATOM 5017 C C . SER A 1 652 ? 0.196 38.785 -48.031 1.00 26.22 652 SER A C 1
ATOM 5019 O O . SER A 1 652 ? 0.578 39.001 -49.179 1.00 26.22 652 SER A O 1
ATOM 5021 N N . ALA A 1 653 ? -0.023 39.771 -47.156 1.00 24.55 653 ALA A N 1
ATOM 5022 C CA . ALA A 1 653 ? 0.315 41.178 -47.382 1.00 24.55 653 ALA A CA 1
ATOM 5023 C C . ALA A 1 653 ? 0.673 41.863 -46.047 1.00 24.55 653 ALA A C 1
ATOM 5025 O O . ALA A 1 653 ? 0.092 41.553 -45.008 1.00 24.55 653 ALA A O 1
ATOM 5026 N N . HIS A 1 654 ? 1.643 42.779 -46.081 1.00 26.00 654 HIS A N 1
ATOM 5027 C CA . HIS A 1 654 ? 2.117 43.576 -44.940 1.00 26.00 654 HIS A CA 1
ATOM 5028 C C . HIS A 1 654 ? 1.610 45.035 -45.024 1.00 26.00 654 HIS A C 1
ATOM 5030 O O . HIS A 1 654 ? 1.011 45.428 -46.020 1.00 26.00 654 HIS A O 1
ATOM 5036 N N . ILE A 1 655 ? 2.034 45.840 -44.034 1.00 22.89 655 ILE A N 1
ATOM 5037 C CA . ILE A 1 655 ? 2.137 47.319 -44.002 1.00 22.89 655 ILE A CA 1
ATOM 5038 C C . ILE A 1 655 ? 1.012 48.039 -43.217 1.00 22.89 655 ILE A C 1
ATOM 5040 O O . ILE A 1 655 ? -0.135 47.613 -43.166 1.00 22.89 655 ILE A O 1
ATOM 5044 N N . ALA A 1 656 ? 1.422 49.101 -42.512 1.00 23.22 656 ALA A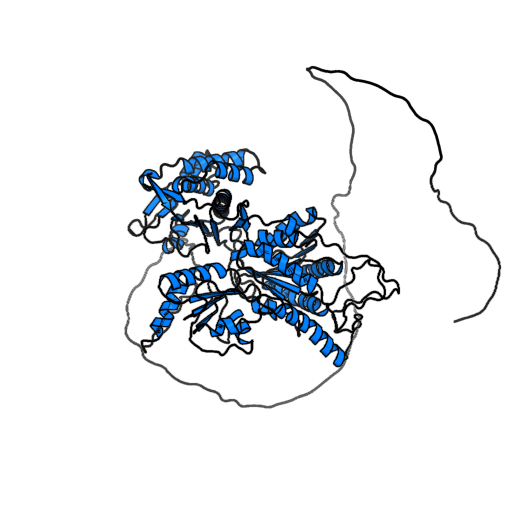 N 1
ATOM 5045 C CA . ALA A 1 656 ? 0.667 49.963 -41.583 1.00 23.22 656 ALA A CA 1
ATOM 5046 C C . ALA A 1 656 ? 0.702 51.429 -42.144 1.00 23.22 656 ALA A C 1
ATOM 5048 O O . ALA A 1 656 ? 0.767 51.529 -43.369 1.00 23.22 656 ALA A O 1
ATOM 5049 N N . PRO A 1 657 ? 0.753 52.576 -41.408 1.00 43.81 657 PRO A N 1
ATOM 5050 C CA . PRO A 1 657 ? 0.548 52.867 -39.976 1.00 43.81 657 PRO A CA 1
ATOM 5051 C C . PRO A 1 657 ? -0.224 54.188 -39.632 1.00 43.81 657 PRO A C 1
ATOM 5053 O O . PRO A 1 657 ? -0.482 55.031 -40.480 1.00 43.81 657 PRO A O 1
ATOM 5056 N N . ALA A 1 658 ? -0.435 54.400 -38.321 1.00 25.47 658 ALA A N 1
ATOM 5057 C CA . ALA A 1 658 ? -0.341 55.669 -37.555 1.00 25.47 658 ALA A CA 1
ATOM 5058 C C . ALA A 1 658 ? -1.235 56.916 -37.817 1.00 25.47 658 ALA A C 1
ATOM 5060 O O . ALA A 1 658 ? -1.225 57.499 -38.897 1.00 25.47 658 ALA A O 1
ATOM 5061 N N . ARG A 1 659 ? -1.813 57.433 -36.706 1.00 25.02 659 ARG A N 1
ATOM 5062 C CA . ARG A 1 659 ? -1.922 58.844 -36.201 1.00 25.02 659 ARG A CA 1
ATOM 5063 C C . ARG A 1 659 ? -3.064 58.898 -35.157 1.00 25.02 659 ARG A C 1
ATOM 5065 O O . ARG A 1 659 ? -4.078 58.259 -35.389 1.00 25.02 659 ARG A O 1
ATOM 5072 N N . THR A 1 660 ? -3.027 59.570 -33.995 1.00 27.31 660 THR A N 1
ATOM 5073 C CA . THR A 1 660 ? -2.028 60.383 -33.233 1.00 27.31 660 THR A CA 1
ATOM 5074 C C . THR A 1 660 ? -2.446 60.346 -31.728 1.00 27.31 660 THR A C 1
ATOM 5076 O O . THR A 1 660 ? -3.511 59.817 -31.439 1.00 27.31 660 THR A O 1
ATOM 5079 N N . GLY A 1 661 ? -1.738 60.852 -30.702 1.00 24.08 661 GLY A N 1
ATOM 5080 C CA . GLY A 1 661 ? -0.530 61.692 -30.639 1.00 24.08 661 GLY A CA 1
ATOM 5081 C C . GLY A 1 661 ? 0.001 61.916 -29.197 1.00 24.08 661 GLY A C 1
ATOM 5082 O O . GLY A 1 661 ? 0.484 60.980 -28.571 1.00 24.08 661 GLY A O 1
ATOM 5083 N N . CYS A 1 662 ? -0.033 63.160 -28.700 1.00 22.81 662 CYS A N 1
ATOM 5084 C CA . CYS A 1 662 ? 0.583 63.641 -27.436 1.00 22.81 662 CYS A CA 1
ATOM 5085 C C . CYS A 1 662 ? -0.408 63.673 -26.226 1.00 22.81 662 CYS A C 1
ATOM 5087 O O . CYS A 1 662 ? -1.607 63.598 -26.456 1.00 22.81 662 CYS A O 1
ATOM 5089 N N . ASN A 1 663 ? -0.033 63.837 -24.935 1.00 25.56 663 ASN A N 1
ATOM 5090 C CA . ASN A 1 663 ? 1.241 64.283 -24.328 1.00 25.56 663 ASN A CA 1
ATOM 5091 C C . ASN A 1 663 ? 1.421 63.880 -22.825 1.00 25.56 663 ASN A C 1
ATOM 5093 O O . ASN A 1 663 ? 0.458 63.931 -22.071 1.00 25.56 663 ASN A O 1
ATOM 5097 N N . ARG A 1 664 ? 2.689 63.708 -22.393 1.00 26.72 664 ARG A N 1
ATOM 5098 C CA . ARG A 1 664 ? 3.296 63.979 -21.048 1.00 26.72 664 ARG A CA 1
ATOM 5099 C C . ARG A 1 664 ? 2.996 63.175 -19.743 1.00 26.72 664 ARG A C 1
ATOM 5101 O O . ARG A 1 664 ? 1.867 62.972 -19.331 1.00 26.72 664 ARG A O 1
ATOM 5108 N N . HIS A 1 665 ? 4.115 62.976 -19.018 1.00 27.11 665 HIS A N 1
ATOM 5109 C CA . HIS A 1 665 ? 4.362 62.798 -17.564 1.00 27.11 665 HIS A CA 1
ATOM 5110 C C . HIS A 1 665 ? 4.008 61.490 -16.815 1.00 27.11 665 HIS A C 1
ATOM 5112 O O . HIS A 1 665 ? 2.856 61.175 -16.547 1.00 27.11 665 HIS A O 1
ATOM 5118 N N . SER A 1 666 ? 5.067 60.840 -16.305 1.00 23.94 666 SER A N 1
ATOM 5119 C CA . SER A 1 666 ? 5.044 59.858 -15.206 1.00 23.94 666 SER A CA 1
ATOM 5120 C C . SER A 1 666 ? 5.399 60.513 -13.858 1.00 23.94 666 SER A C 1
ATOM 5122 O O . SER A 1 666 ? 6.246 61.409 -13.841 1.00 23.94 666 SER A O 1
ATOM 5124 N N . PRO A 1 667 ? 4.887 60.010 -12.721 1.00 27.44 667 PRO A N 1
ATOM 5125 C CA . PRO A 1 667 ? 5.494 60.193 -11.403 1.00 27.44 667 PRO A CA 1
ATOM 5126 C C . PRO A 1 667 ? 6.498 59.065 -11.084 1.00 27.44 667 PRO A C 1
ATOM 5128 O O . PRO A 1 667 ? 6.353 57.941 -11.565 1.00 27.44 667 PRO A O 1
ATOM 5131 N N . ALA A 1 668 ? 7.500 59.340 -10.242 1.00 23.77 668 ALA A N 1
ATOM 5132 C CA . ALA A 1 668 ? 8.473 58.343 -9.780 1.00 23.77 668 ALA A CA 1
ATOM 5133 C C . ALA A 1 668 ? 8.714 58.441 -8.262 1.00 23.77 668 ALA A C 1
ATOM 5135 O O . ALA A 1 668 ? 9.267 59.424 -7.776 1.00 23.77 668 ALA A O 1
ATOM 5136 N N . ALA A 1 669 ? 8.321 57.396 -7.531 1.00 25.94 669 ALA A N 1
ATOM 5137 C CA . ALA A 1 669 ? 8.571 57.165 -6.105 1.00 25.94 669 ALA A CA 1
ATOM 5138 C C . ALA A 1 669 ? 8.317 55.662 -5.820 1.00 25.94 669 ALA A C 1
ATOM 5140 O O . ALA A 1 669 ? 7.414 55.095 -6.425 1.00 25.94 669 ALA A O 1
ATOM 5141 N N . ALA A 1 670 ? 9.048 54.940 -4.964 1.00 25.64 670 ALA A N 1
ATOM 5142 C CA . ALA A 1 670 ? 10.199 55.303 -4.132 1.00 25.64 670 ALA A CA 1
ATOM 5143 C C . ALA A 1 670 ? 11.136 54.086 -3.894 1.00 25.64 670 ALA A C 1
ATOM 5145 O O . ALA A 1 670 ? 10.886 52.987 -4.377 1.00 25.64 670 ALA A O 1
ATOM 5146 N N . PHE A 1 671 ? 12.179 54.310 -3.084 1.00 22.92 671 PHE A N 1
ATOM 5147 C CA . PHE A 1 671 ? 13.149 53.354 -2.521 1.00 22.92 671 PHE A CA 1
ATOM 5148 C C . PHE A 1 671 ? 14.226 52.735 -3.434 1.00 22.92 671 PHE A C 1
ATOM 5150 O O . PHE A 1 671 ? 13.990 52.113 -4.465 1.00 22.92 671 PHE A O 1
ATOM 5157 N N . ARG A 1 672 ? 15.477 52.909 -2.984 1.00 25.14 672 ARG A N 1
ATOM 5158 C CA . ARG A 1 672 ? 16.726 52.454 -3.607 1.00 25.14 672 ARG A CA 1
ATOM 5159 C C . ARG A 1 672 ? 17.753 52.210 -2.494 1.00 25.14 672 ARG A C 1
ATOM 5161 O O . ARG A 1 672 ? 18.022 53.144 -1.745 1.00 25.14 672 ARG A O 1
ATOM 5168 N N . ARG A 1 673 ? 18.425 51.046 -2.501 1.00 25.94 673 ARG A N 1
ATOM 5169 C CA . ARG A 1 673 ? 19.593 50.708 -1.640 1.00 25.94 673 ARG A CA 1
ATOM 5170 C C . ARG A 1 673 ? 19.234 50.618 -0.131 1.00 25.94 673 ARG A C 1
ATOM 5172 O O . ARG A 1 673 ? 18.145 51.007 0.258 1.00 25.94 673 ARG A O 1
ATOM 5179 N N . PHE A 1 674 ? 20.045 50.048 0.766 1.00 23.59 674 PHE A N 1
ATOM 5180 C CA . PHE A 1 674 ? 21.453 49.615 0.710 1.00 23.59 674 PHE A CA 1
ATOM 5181 C C . PHE A 1 674 ? 21.658 48.201 1.283 1.00 23.59 674 PHE A C 1
ATOM 5183 O O . PHE A 1 674 ? 20.838 47.705 2.045 1.00 23.59 674 PHE A O 1
ATOM 5190 N N . ALA A 1 675 ? 22.819 47.607 0.992 1.00 25.03 675 ALA A N 1
ATOM 5191 C CA . ALA A 1 675 ? 23.381 46.505 1.770 1.00 25.03 675 ALA A CA 1
ATOM 5192 C C . ALA A 1 675 ? 24.643 46.982 2.510 1.00 25.03 675 ALA A C 1
ATOM 5194 O O . ALA A 1 675 ? 25.497 47.609 1.877 1.00 25.03 675 ALA A O 1
ATOM 5195 N N . LYS A 1 676 ? 24.767 46.668 3.812 1.00 24.97 676 LYS A N 1
ATOM 5196 C CA . LYS A 1 676 ? 26.035 46.490 4.558 1.00 24.97 676 LYS A CA 1
ATOM 5197 C C . LYS A 1 676 ? 25.794 46.062 6.015 1.00 24.97 676 LYS A C 1
ATOM 5199 O O . LYS A 1 676 ? 24.760 46.354 6.602 1.00 24.97 676 LYS A O 1
ATOM 5204 N N . THR A 1 677 ? 26.785 45.378 6.580 1.00 27.64 677 THR A N 1
ATOM 5205 C CA . THR A 1 677 ? 26.915 44.967 7.991 1.00 27.64 677 THR A CA 1
ATOM 5206 C C . THR A 1 677 ? 27.372 46.109 8.908 1.00 27.64 677 THR A C 1
ATOM 5208 O O . THR A 1 677 ? 28.159 46.942 8.451 1.00 27.64 677 THR A O 1
ATOM 5211 N N . PRO A 1 678 ? 27.060 46.049 10.219 1.00 28.06 678 PRO A N 1
ATOM 5212 C CA . PRO A 1 678 ? 27.880 46.715 11.236 1.00 28.06 678 PRO A CA 1
ATOM 5213 C C . PRO A 1 678 ? 28.313 45.829 12.431 1.00 28.06 678 PRO A C 1
ATOM 5215 O O . PRO A 1 678 ? 27.547 45.042 12.981 1.00 28.06 678 PRO A O 1
ATOM 5218 N N . ARG A 1 679 ? 29.562 46.047 12.859 1.00 23.09 679 ARG A N 1
ATOM 5219 C CA . ARG A 1 679 ? 30.186 45.871 14.194 1.00 23.09 679 ARG A CA 1
ATOM 5220 C C . ARG A 1 679 ? 31.413 46.818 14.208 1.00 23.09 679 ARG A C 1
ATOM 5222 O O . ARG A 1 679 ? 31.884 47.116 13.107 1.00 23.09 679 ARG A O 1
ATOM 5229 N N . PRO A 1 680 ? 32.007 47.224 15.354 1.00 39.59 680 PRO A N 1
ATOM 5230 C CA . PRO A 1 680 ? 31.643 47.008 16.767 1.00 39.59 680 PRO A CA 1
ATOM 5231 C C . PRO A 1 680 ? 31.459 48.340 17.557 1.00 39.59 680 PRO A C 1
ATOM 5233 O O . PRO A 1 680 ? 31.521 49.411 16.961 1.00 39.59 680 PRO A O 1
ATOM 5236 N N . GLY A 1 681 ? 31.308 48.295 18.894 1.00 23.23 681 GLY A N 1
ATOM 5237 C CA . GLY A 1 681 ? 31.448 49.486 19.761 1.00 23.23 681 GLY A CA 1
ATOM 5238 C C . GLY A 1 681 ? 31.196 49.271 21.271 1.00 23.23 681 GLY A C 1
ATOM 5239 O O . GLY A 1 681 ? 30.091 48.913 21.647 1.00 23.23 681 GLY A O 1
ATOM 5240 N N . CYS A 1 682 ? 32.225 49.538 22.091 1.00 22.67 682 CYS A N 1
ATOM 5241 C CA . CYS A 1 682 ? 32.252 49.881 23.536 1.00 22.67 682 CYS A CA 1
ATOM 5242 C C . CYS A 1 682 ? 31.577 49.007 24.637 1.00 22.67 682 CYS A C 1
ATOM 5244 O O . CYS A 1 682 ? 30.394 49.129 24.918 1.00 22.67 682 CYS A O 1
ATOM 5246 N N . ASP A 1 683 ? 32.440 48.264 25.353 1.00 23.86 683 ASP A N 1
ATOM 5247 C CA . ASP A 1 683 ? 32.744 48.354 26.808 1.00 23.86 683 ASP A CA 1
ATOM 5248 C C . ASP A 1 683 ? 31.699 48.162 27.948 1.00 23.86 683 ASP A C 1
ATOM 5250 O O . ASP A 1 683 ? 30.788 48.960 28.103 1.00 23.86 683 ASP A O 1
ATOM 5254 N N . LYS A 1 684 ? 32.041 47.206 28.851 1.00 24.91 684 LYS A N 1
ATOM 5255 C CA . LYS A 1 684 ? 32.069 47.229 30.353 1.00 24.91 684 LYS A CA 1
ATOM 5256 C C . LYS A 1 684 ? 30.772 47.602 31.137 1.00 24.91 684 LYS A C 1
ATOM 5258 O O . LYS A 1 684 ? 30.056 48.510 30.764 1.00 24.91 684 LYS A O 1
ATOM 5263 N N . SER A 1 685 ? 30.434 46.993 32.287 1.00 24.28 685 SER A N 1
ATOM 5264 C CA . SER A 1 685 ? 31.271 46.315 33.302 1.00 24.28 685 SER A CA 1
ATOM 5265 C C . SER A 1 685 ? 30.565 45.218 34.147 1.00 24.28 685 SER A C 1
ATOM 5267 O O . SER A 1 685 ? 29.411 45.327 34.541 1.00 24.28 685 SER A O 1
ATOM 5269 N N . THR A 1 686 ? 31.347 44.174 34.450 1.00 25.64 686 THR A N 1
ATOM 5270 C CA . THR A 1 686 ? 31.395 43.276 35.636 1.00 25.64 686 THR A CA 1
ATOM 5271 C C . THR A 1 686 ? 30.307 43.262 36.732 1.00 25.64 686 THR A C 1
ATOM 5273 O O . THR A 1 686 ? 30.167 44.235 37.466 1.00 25.64 68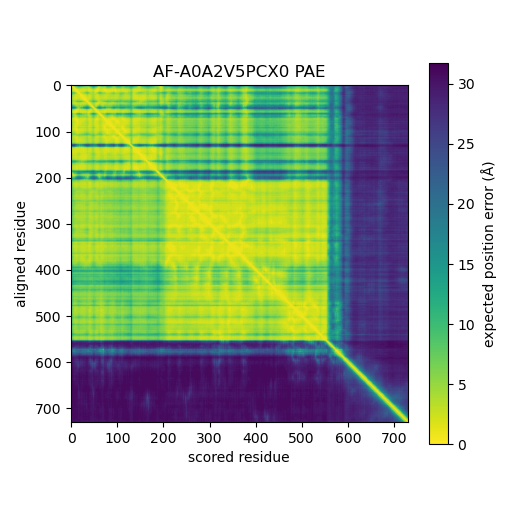6 THR A O 1
ATOM 5276 N N . TRP A 1 687 ? 29.794 42.050 37.003 1.00 25.27 687 TRP A N 1
ATOM 5277 C CA . TRP A 1 687 ? 29.809 41.292 38.287 1.00 25.27 687 TRP A CA 1
ATOM 5278 C C . TRP A 1 687 ? 29.741 39.776 37.926 1.00 25.27 687 TRP A C 1
ATOM 5280 O O . TRP A 1 687 ? 29.442 39.466 36.775 1.00 25.27 687 TRP A O 1
ATOM 5290 N N . GLY A 1 688 ? 30.019 38.772 38.773 1.00 23.42 688 GLY A N 1
ATOM 5291 C CA . GLY A 1 688 ? 30.576 38.735 40.137 1.00 23.42 688 GLY A CA 1
ATOM 5292 C C . GLY A 1 688 ? 30.318 37.367 40.817 1.00 23.42 688 GLY A C 1
ATOM 5293 O O . GLY A 1 688 ? 29.183 36.921 40.753 1.00 23.42 688 GLY A O 1
ATOM 5294 N N . THR A 1 689 ? 31.341 36.758 41.465 1.00 25.53 689 THR A N 1
ATOM 5295 C CA . THR A 1 689 ? 31.364 35.413 42.142 1.00 25.53 689 THR A CA 1
ATOM 5296 C C . THR A 1 689 ? 30.991 34.199 41.246 1.00 25.53 689 THR A C 1
ATOM 5298 O O . THR A 1 689 ? 30.359 34.375 40.216 1.00 25.53 689 THR A O 1
ATOM 5301 N N . SER A 1 690 ? 31.332 32.922 41.497 1.00 23.81 690 SER A N 1
ATOM 5302 C CA . SER A 1 690 ? 32.518 32.192 42.037 1.00 23.81 690 SER A CA 1
ATOM 5303 C C . SER A 1 690 ? 32.483 30.750 41.412 1.00 23.81 690 SER A C 1
ATOM 5305 O O . SER A 1 690 ? 31.609 3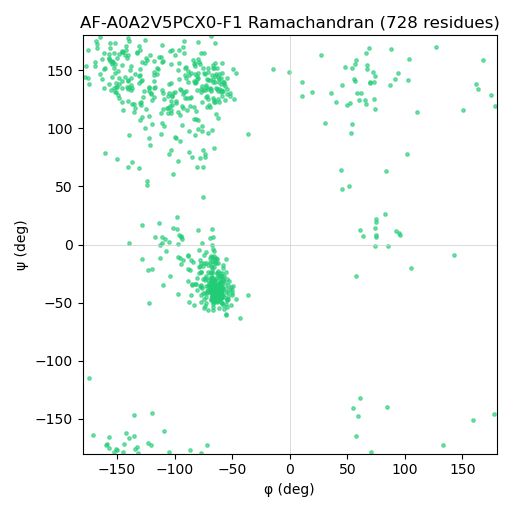0.512 40.583 1.00 23.81 690 SER A O 1
ATOM 5307 N N . SER A 1 691 ? 33.335 29.727 41.625 1.00 24.89 691 SER A N 1
ATOM 5308 C CA . SER A 1 691 ? 34.484 29.407 42.508 1.00 24.89 691 SER A CA 1
ATOM 5309 C C . SER A 1 691 ? 35.386 28.291 41.864 1.00 24.89 691 SER A C 1
ATOM 5311 O O . SER A 1 691 ? 35.283 28.043 40.668 1.00 24.89 691 SER A O 1
ATOM 5313 N N . SER A 1 692 ? 36.298 27.661 42.637 1.00 24.88 692 SER A N 1
ATOM 5314 C CA . SER A 1 692 ? 36.959 26.323 42.467 1.00 24.88 692 SER A CA 1
ATOM 5315 C C . SER A 1 692 ? 37.218 25.750 41.041 1.00 24.88 692 SER A C 1
ATOM 5317 O O . SER A 1 692 ? 36.291 25.300 40.381 1.00 24.88 692 SER A O 1
ATOM 5319 N N . SER A 1 693 ? 38.461 25.752 40.513 1.00 24.53 693 SER A N 1
ATOM 5320 C CA . SER A 1 693 ? 39.546 24.726 40.674 1.00 24.53 693 SER A CA 1
ATOM 5321 C C . SER A 1 693 ? 39.545 23.608 39.588 1.00 24.53 693 SER A C 1
ATOM 5323 O O . SER A 1 693 ? 38.473 23.172 39.202 1.00 24.53 693 SER A O 1
ATOM 5325 N N . THR A 1 694 ? 40.655 23.057 39.053 1.00 27.34 694 THR A N 1
ATOM 5326 C CA . THR A 1 694 ? 42.089 23.145 39.431 1.00 27.34 694 THR A CA 1
ATOM 5327 C C . THR A 1 694 ? 43.061 22.843 38.259 1.00 27.34 694 THR A C 1
ATOM 5329 O O . THR A 1 694 ? 42.870 21.859 37.558 1.00 27.34 694 THR A O 1
ATOM 5332 N N . SER A 1 695 ? 44.137 23.645 38.162 1.00 27.56 695 SER A N 1
ATOM 5333 C CA . SER A 1 695 ? 45.545 23.346 37.757 1.00 27.56 695 SER A CA 1
ATOM 5334 C C . SER A 1 695 ? 45.966 22.703 36.388 1.00 27.56 695 SER A C 1
ATOM 5336 O O . SER A 1 695 ? 45.187 22.004 35.751 1.00 27.56 695 SER A O 1
ATOM 5338 N N . PRO A 1 696 ? 47.227 22.932 35.903 1.00 45.97 696 PRO A N 1
ATOM 5339 C CA . PRO A 1 696 ? 47.683 22.562 34.539 1.00 45.97 696 PRO A CA 1
ATOM 5340 C C . PRO A 1 696 ? 49.047 21.807 34.433 1.00 45.97 696 PRO A C 1
ATOM 5342 O O . PRO A 1 696 ? 49.743 21.612 35.429 1.00 45.97 696 PRO A O 1
ATOM 5345 N N . LYS A 1 697 ? 49.480 21.480 33.195 1.00 26.84 697 LYS A N 1
ATOM 5346 C CA . LYS A 1 697 ? 50.854 21.120 32.709 1.00 26.84 697 LYS A CA 1
ATOM 5347 C C . LYS A 1 697 ? 50.863 21.314 31.162 1.00 26.84 697 LYS A C 1
ATOM 5349 O O . LYS A 1 697 ? 49.827 21.061 30.563 1.00 26.84 697 LYS A O 1
ATOM 5354 N N . ARG A 1 698 ? 51.830 21.928 30.440 1.00 27.02 698 ARG A N 1
ATOM 5355 C CA . ARG A 1 698 ? 53.312 21.758 30.299 1.00 27.02 698 ARG A CA 1
ATOM 5356 C C . ARG A 1 698 ? 53.684 20.328 29.831 1.00 27.02 698 ARG A C 1
ATOM 5358 O O . ARG A 1 698 ? 53.201 19.398 30.452 1.00 27.02 698 ARG A O 1
ATOM 5365 N N . THR A 1 699 ? 54.512 20.044 28.811 1.00 25.50 699 THR A N 1
ATOM 5366 C CA . THR A 1 699 ? 55.530 20.805 28.029 1.00 25.50 699 THR A CA 1
ATOM 5367 C C . THR A 1 699 ? 55.418 20.568 26.487 1.00 25.50 699 THR A C 1
ATOM 5369 O O . THR A 1 699 ? 54.316 20.386 25.989 1.00 25.50 699 THR A O 1
ATOM 5372 N N . HIS A 1 700 ? 56.511 20.561 25.694 1.00 25.41 700 HIS A N 1
ATOM 5373 C CA . HIS A 1 700 ? 57.113 21.732 25.004 1.00 25.41 700 HIS A CA 1
ATOM 5374 C C . HIS A 1 700 ? 58.349 21.309 24.137 1.00 25.41 700 HIS A C 1
ATOM 5376 O O . HIS A 1 700 ? 59.155 20.514 24.606 1.00 25.41 700 HIS A O 1
ATOM 5382 N N . ILE A 1 701 ? 58.571 21.941 22.965 1.00 28.12 701 ILE A N 1
ATOM 5383 C CA . ILE A 1 701 ? 59.820 21.951 22.129 1.00 28.12 701 ILE A CA 1
ATOM 5384 C C . ILE A 1 701 ? 60.225 20.593 21.424 1.00 28.12 701 ILE A C 1
ATOM 5386 O O . ILE A 1 701 ? 59.471 19.637 21.571 1.00 28.12 701 ILE A O 1
ATOM 5390 N N . PRO A 1 702 ? 61.202 20.508 20.466 1.00 44.03 702 PRO A N 1
ATOM 5391 C CA . PRO A 1 702 ? 60.855 20.390 19.030 1.00 44.03 702 PRO A CA 1
ATOM 5392 C C . PRO A 1 702 ? 61.614 19.318 18.187 1.00 44.03 702 PRO A C 1
ATOM 5394 O O . PRO A 1 702 ? 62.524 18.646 18.662 1.00 44.03 702 PRO A O 1
ATOM 5397 N N . ALA A 1 703 ? 61.344 19.289 16.869 1.00 25.98 703 ALA A N 1
ATOM 5398 C CA . ALA A 1 703 ? 62.234 18.748 15.823 1.00 25.98 703 ALA A CA 1
ATOM 5399 C C . ALA A 1 703 ? 62.359 19.727 14.620 1.00 25.98 703 ALA A C 1
ATOM 5401 O O . ALA A 1 703 ? 61.608 20.701 14.536 1.00 25.98 703 ALA A O 1
ATOM 5402 N N . ARG A 1 704 ? 63.345 19.525 13.726 1.00 25.30 704 ARG A N 1
ATOM 5403 C CA . ARG A 1 704 ? 63.794 20.499 12.696 1.00 25.30 704 ARG A CA 1
ATOM 5404 C C . ARG A 1 704 ? 63.238 20.268 11.271 1.00 25.30 704 ARG A C 1
ATOM 5406 O O . ARG A 1 704 ? 62.761 19.192 10.947 1.00 25.30 704 ARG A O 1
ATOM 5413 N N . GLN A 1 705 ? 63.367 21.338 10.467 1.00 26.47 705 GLN A N 1
ATOM 5414 C CA . GLN A 1 705 ? 63.653 21.470 9.011 1.00 26.47 705 GLN A CA 1
ATOM 5415 C C . GLN A 1 705 ? 63.870 20.164 8.198 1.00 26.47 705 GLN A C 1
ATOM 5417 O O . GLN A 1 705 ? 64.487 19.238 8.706 1.00 26.47 705 GLN A O 1
ATOM 5422 N N . ALA A 1 706 ? 63.525 20.048 6.904 1.00 26.20 706 ALA A N 1
ATOM 5423 C CA . ALA A 1 706 ? 63.195 21.029 5.842 1.00 26.20 706 ALA A CA 1
ATOM 5424 C C . ALA A 1 706 ? 62.061 20.461 4.912 1.00 26.20 706 ALA A C 1
ATOM 5426 O O . ALA A 1 706 ? 61.460 19.462 5.285 1.00 26.20 706 ALA A O 1
ATOM 5427 N N . THR A 1 707 ? 61.620 21.002 3.757 1.00 26.39 707 THR A N 1
ATOM 5428 C CA . THR A 1 707 ? 62.179 21.983 2.787 1.00 26.39 707 THR A CA 1
ATOM 5429 C C . THR A 1 707 ? 61.054 22.786 2.070 1.00 26.39 707 THR A C 1
ATOM 5431 O O . THR A 1 707 ? 59.884 22.690 2.429 1.00 26.39 707 THR A O 1
ATOM 5434 N N . ALA A 1 708 ? 61.420 23.641 1.103 1.00 26.47 708 ALA A N 1
ATOM 5435 C CA . ALA A 1 708 ? 60.604 24.590 0.318 1.00 26.47 708 ALA A CA 1
ATOM 5436 C C . ALA A 1 708 ? 59.268 24.040 -0.269 1.00 26.47 708 ALA A C 1
ATOM 5438 O O . ALA A 1 708 ? 59.172 22.852 -0.545 1.00 26.47 708 ALA A O 1
ATOM 5439 N N . ARG A 1 709 ? 58.160 24.801 -0.436 1.00 25.70 709 ARG A N 1
ATOM 5440 C CA . ARG A 1 709 ? 57.928 26.174 -0.993 1.00 25.70 709 ARG A CA 1
ATOM 5441 C C . ARG A 1 709 ? 58.149 26.259 -2.528 1.00 25.70 709 ARG A C 1
ATOM 5443 O O . ARG A 1 709 ? 59.132 25.717 -2.999 1.00 25.70 709 ARG A O 1
ATOM 5450 N N . LEU A 1 710 ? 57.349 26.960 -3.357 1.00 24.95 710 LEU A N 1
ATOM 5451 C CA . LEU A 1 710 ? 56.056 27.668 -3.187 1.00 24.95 710 LEU A CA 1
ATOM 5452 C C . LEU A 1 710 ? 55.380 27.948 -4.568 1.00 24.95 710 LEU A C 1
ATOM 5454 O O . LEU A 1 710 ? 56.083 28.038 -5.561 1.00 24.95 710 LEU A O 1
ATOM 5458 N N . ARG A 1 711 ? 54.054 28.197 -4.575 1.00 26.27 711 ARG A N 1
ATOM 5459 C CA . ARG A 1 711 ? 53.233 29.060 -5.484 1.00 26.27 711 ARG A CA 1
ATOM 5460 C C . ARG A 1 711 ? 53.562 29.198 -6.991 1.00 26.27 711 ARG A C 1
ATOM 5462 O O . ARG A 1 711 ? 54.605 29.702 -7.384 1.00 26.27 711 ARG A O 1
ATOM 5469 N N . CYS A 1 712 ? 52.517 29.025 -7.809 1.00 23.16 712 CYS A N 1
ATOM 5470 C CA . CYS A 1 712 ? 52.405 29.618 -9.151 1.00 23.16 712 CYS A CA 1
ATOM 5471 C C . CYS A 1 712 ? 52.333 31.162 -9.120 1.00 23.16 712 CYS A C 1
ATOM 5473 O O . CYS A 1 712 ? 51.834 31.745 -8.153 1.00 23.16 712 CYS A O 1
ATOM 5475 N N . ALA A 1 713 ? 52.717 31.808 -10.226 1.00 27.28 713 ALA A N 1
ATOM 5476 C CA . ALA A 1 713 ? 52.467 33.225 -10.504 1.00 27.28 713 ALA A CA 1
ATOM 5477 C C . ALA A 1 713 ? 52.163 33.451 -12.000 1.00 27.28 713 ALA A C 1
ATOM 5479 O O . ALA A 1 713 ? 52.743 32.796 -12.860 1.00 27.28 713 ALA A O 1
ATOM 5480 N N . ASN A 1 714 ? 51.264 34.391 -12.313 1.00 28.39 714 ASN A N 1
ATOM 5481 C CA . ASN A 1 714 ? 50.917 34.772 -13.690 1.00 28.39 714 ASN A CA 1
ATOM 5482 C C . ASN A 1 714 ? 51.947 35.738 -14.298 1.00 28.39 714 ASN A C 1
ATOM 5484 O O . ASN A 1 714 ? 52.290 36.718 -13.633 1.00 28.39 714 ASN A O 1
ATOM 5488 N N . ARG A 1 715 ? 52.252 35.602 -15.602 1.00 26.66 715 ARG A N 1
ATOM 5489 C CA . ARG A 1 715 ? 52.282 36.732 -16.565 1.00 26.66 715 ARG A CA 1
ATOM 5490 C C . ARG A 1 715 ? 52.299 36.272 -18.035 1.00 26.66 715 ARG A C 1
ATOM 5492 O O . ARG A 1 715 ? 52.161 35.088 -18.311 1.00 26.66 715 ARG A O 1
ATOM 5499 N N . ARG A 1 716 ? 52.291 37.245 -18.956 1.00 26.30 716 ARG A N 1
ATOM 5500 C CA . ARG A 1 716 ? 51.888 37.136 -20.372 1.00 26.30 716 ARG A CA 1
ATOM 5501 C C . ARG A 1 716 ? 53.064 37.253 -21.361 1.00 26.30 716 ARG A C 1
ATOM 5503 O O . ARG A 1 716 ? 54.018 37.952 -21.055 1.00 26.30 716 ARG A O 1
ATOM 5510 N N . CYS A 1 717 ? 52.837 36.718 -22.566 1.00 24.86 717 CYS A N 1
ATOM 5511 C CA . CYS A 1 717 ? 53.301 37.161 -23.898 1.00 24.86 717 CYS A CA 1
ATOM 5512 C C . CYS A 1 717 ? 54.796 37.439 -24.176 1.00 24.86 717 CYS A C 1
ATOM 5514 O O . CYS A 1 717 ? 55.355 38.421 -23.701 1.00 24.86 717 CYS A O 1
ATOM 5516 N N . ALA A 1 718 ? 55.324 36.711 -25.167 1.00 24.73 718 ALA A N 1
ATOM 5517 C CA . ALA A 1 718 ? 56.254 37.193 -26.198 1.00 24.73 718 ALA A CA 1
ATOM 5518 C C . ALA A 1 718 ? 55.957 36.443 -27.525 1.00 24.73 718 ALA A C 1
ATOM 5520 O O . ALA A 1 718 ? 55.196 35.474 -27.506 1.00 24.73 718 ALA A O 1
ATOM 5521 N N . VAL A 1 719 ? 56.478 36.912 -28.667 1.00 26.83 719 VAL A N 1
ATOM 5522 C CA . VAL A 1 719 ? 56.154 36.447 -30.042 1.00 26.83 719 VAL A CA 1
ATOM 5523 C C . VAL A 1 719 ? 57.422 36.474 -30.923 1.00 26.83 719 VAL A C 1
ATOM 5525 O O . VAL A 1 719 ? 58.340 37.214 -30.578 1.00 26.83 719 VAL A O 1
ATOM 5528 N N . ALA A 1 720 ? 57.390 35.763 -32.070 1.00 28.38 720 ALA A N 1
ATOM 5529 C CA . ALA A 1 720 ? 58.263 35.846 -33.270 1.00 28.38 720 ALA A CA 1
ATOM 5530 C C . ALA A 1 720 ? 59.337 34.729 -33.424 1.00 28.38 720 ALA A C 1
ATOM 5532 O O . ALA A 1 720 ? 59.707 34.124 -32.420 1.00 28.38 720 ALA A O 1
ATOM 5533 N N . PRO A 1 721 ? 59.879 34.485 -34.645 1.00 43.22 721 PRO A N 1
ATOM 5534 C CA . PRO A 1 721 ? 59.146 34.244 -35.911 1.00 43.22 721 PRO A CA 1
ATOM 5535 C C . PRO A 1 721 ? 59.765 33.117 -36.805 1.00 43.22 721 PRO A C 1
ATOM 5537 O O . PRO A 1 721 ? 60.649 32.398 -36.359 1.00 43.22 721 PRO A O 1
ATOM 5540 N N . GLU A 1 722 ? 59.323 33.048 -38.079 1.00 26.53 722 GLU A N 1
ATOM 5541 C CA . GLU A 1 722 ? 59.929 32.356 -39.255 1.00 26.53 722 GLU A CA 1
ATOM 5542 C C . GLU A 1 722 ? 59.840 30.808 -39.351 1.00 26.53 722 GLU A C 1
ATOM 5544 O O . GLU A 1 722 ? 59.923 30.108 -38.351 1.00 26.53 722 GLU A O 1
ATOM 5549 N N . SER A 1 723 ? 59.689 30.188 -40.538 1.00 27.61 723 SER A N 1
ATOM 5550 C CA . SER A 1 723 ? 59.142 30.640 -41.846 1.00 27.61 723 SER A CA 1
ATOM 5551 C C . SER A 1 723 ? 58.627 29.406 -42.656 1.00 27.61 723 SER A C 1
ATOM 5553 O O . SER A 1 723 ? 59.155 28.313 -42.489 1.00 27.61 723 SER A O 1
ATOM 5555 N N . VAL A 1 724 ? 57.416 29.454 -43.251 1.00 31.20 724 VAL A N 1
ATOM 5556 C CA . VAL A 1 724 ? 57.101 29.559 -44.714 1.00 31.20 724 VAL A CA 1
ATOM 5557 C C . VAL A 1 724 ? 57.535 28.319 -45.538 1.00 31.20 724 VAL A C 1
ATOM 5559 O O . VAL A 1 724 ? 58.703 27.959 -45.503 1.00 31.20 724 VAL A O 1
ATOM 5562 N N . ALA A 1 725 ? 56.688 27.606 -46.304 1.00 31.23 725 ALA A N 1
ATOM 5563 C CA . ALA A 1 725 ? 55.367 27.890 -46.922 1.00 31.23 725 ALA A CA 1
ATOM 5564 C C . ALA A 1 725 ? 54.413 26.632 -46.876 1.00 31.23 725 ALA A C 1
ATOM 5566 O O . ALA A 1 725 ? 54.674 25.751 -46.063 1.00 31.23 725 ALA A O 1
ATOM 5567 N N . ASP A 1 726 ? 53.304 26.428 -47.625 1.00 30.00 726 ASP A N 1
ATOM 5568 C CA . ASP A 1 726 ? 52.660 27.197 -48.719 1.00 30.00 726 ASP A CA 1
ATOM 5569 C C . ASP A 1 726 ? 51.138 26.893 -48.960 1.00 30.00 726 ASP A C 1
ATOM 5571 O O . ASP A 1 726 ? 50.491 26.199 -48.179 1.00 30.00 726 ASP A O 1
ATOM 5575 N N . LEU A 1 727 ? 50.600 27.453 -50.061 1.00 30.92 727 LEU A N 1
ATOM 5576 C CA . LEU A 1 727 ? 49.401 27.162 -50.895 1.00 30.92 727 LEU A CA 1
ATOM 5577 C C . LEU A 1 727 ? 48.657 25.794 -50.758 1.00 30.92 727 LEU A C 1
ATOM 5579 O O . LEU A 1 727 ? 49.279 24.754 -50.587 1.00 30.92 727 LEU A O 1
ATOM 5583 N N . SER A 1 728 ? 47.333 25.677 -51.005 1.00 35.59 728 SER A N 1
ATOM 5584 C CA . SER A 1 728 ? 46.255 26.689 -51.158 1.00 35.59 728 SER A CA 1
ATOM 5585 C C . SER A 1 728 ? 44.836 26.084 -51.293 1.00 35.59 728 SER A C 1
ATOM 5587 O O . SER A 1 728 ? 44.672 25.191 -52.113 1.00 35.59 728 SER A O 1
ATOM 5589 N N . ARG A 1 729 ? 43.843 26.706 -50.619 1.00 39.09 729 ARG A N 1
ATOM 5590 C CA . ARG A 1 729 ? 42.432 27.019 -51.021 1.00 39.09 729 ARG A CA 1
ATOM 5591 C C . ARG A 1 729 ? 41.512 25.949 -51.670 1.00 39.09 729 ARG A C 1
ATOM 5593 O O . ARG A 1 729 ? 41.954 25.055 -52.371 1.00 39.09 729 ARG A O 1
ATOM 5600 N N . ASN A 1 730 ? 40.181 26.038 -51.534 1.00 48.47 730 ASN A N 1
ATOM 5601 C CA . ASN A 1 730 ? 39.311 27.082 -50.943 1.00 48.47 730 ASN A CA 1
ATOM 5602 C C . ASN A 1 730 ? 38.535 26.548 -49.733 1.00 48.47 730 ASN A C 1
ATOM 5604 O O . ASN A 1 730 ? 38.000 25.426 -49.852 1.00 48.47 730 ASN A O 1
#

Foldseek 3Di:
DAEDEDFKFKEKEKDKPVLCQLVLLVLVQQLLLVQVWWKKKDKFHDPDPVMDMIMIIMMTGLDDPLDSFQAGLEYEAEAQVRCVVHVVRHAQAGEYEYQPVHHDDDPVPNRYQYQYDVLQVLLQVLQVHPVRSPASSLLVSLLLCQQAVGDPVSSLVVLCVVDVVDPVSSSVSSVSSSVSSVPDCSCVRPVYRYYHDHDDDPPPFRKDKDFLLLLLLVLLQQLAAQEFEEEDAPPNNVNLVSSQVPSVVVVGHYYYDPALCVRLVRQQVVQLLQGEGEYEYEQQSLLVCQAVQLLQLQLLAQYEYEHAYAADDPVGRRLHWFQACLCCVQPVHPDLRGAWEFEAQASNSSNVVSSVSSVLSQQQSHYYYYYAYSSRRSMMTMDGDDPSVVRGDNDDADLAADEDDFQADLVDRGDRHRPNRHYPVPLHADRESAQADSRRHHDPDPVSVVSSSCSSVVSLVVVLVVDDDFDKAAAQAFAEEEEEEHNCNSLRNLLQVVCVVVVHRYIYTYFRTQVPGHPPVLVSPVRYNYYHYDGQDACPPPRHDDSRVSVVVPPRCPPPDDDDHDDGDDDGSVVSNVSVVVSVVVVPDPDDDDDDDDDDPDDPDDDDDDDDDDDDDDDDDDDDDDDDDDDDDDDDDDDDDDDDDDDDDDDDDDDDDDDDDDDDDDDDDDDDDDDDDDDDDDDDDDDDDDDDDDDDDDDDDDDDDDDDDDDDDDDDDDDDDDDDDDDDDD

Mean predicted aligned error: 14.72 Å

Nearest PDB structures (foldseek):
  6n2o-assembly1_A  TM=9.172E-01  e=5.219E-57  Magnetococcus marinus MC-1
  5b46-assembly1_A  TM=8.478E-01  e=2.809E-43  Sulfurisphaera tokodaii str. 7
  5b48-assembly1_A  TM=8.141E-01  e=4.126E-39  Sulfurisphaera tokodaii str. 7
  5b48-assembly1_C  TM=8.440E-01  e=1.485E-37  Sulfurisphaera tokodaii str. 7
  4wbx-assembly1_C  TM=8.327E-01  e=6.278E-19  Pyrococcus furiosus DSM 3638

Secondary structure (DSSP, 8-state):
-EEEEESEEEEEEEEEGGGTHHHHHHHHHHHHHTTT-EEEEEEE--S-TT--EEEEEEEEESS---S--SSEEEEEESSHHHHHTTGGGEEEEEEEEEETTT----TT-TTSEEEEE-HHHHHHHHTTSS-TTSSHHHHHHHHHHHHTT--HHHHHHHHHHHHTTS-HHHHHHHHHHHHHHHHS-GGGT--EEEEE-----SS-SPEEEEEHHHHHHHHHHHTT--EEEE---TTTHHHHHHHHHHGGGGT-EEEE-SSHHHHHHHHHHHHHTTS-EEEEE-HHHHHHHHHHHHHHHHTT--EEEEEEE-B-STT-BTTS-----HHHHHH-SSSS---EEE--SSHHHHHHHHHHHHHHHHHHTS-EEEEEEHHHHH-EEEEEPP-HHHH----------BSS--SS-TTS---PPPTTPPBTTS-PPP--SS-B-TTS-B---HHHHHHHHHHHHHHHHHHHHHSPPPPEEE-SSBSEEEEE-GGGHHHHHHHHHHHHHTT--EEEEE-SEEESPPS-HHHHHTTBS-EEEE-SS--TTTTS-HHHHHHHHSTT-----------SSPPPHHHHHHHHHHHHHTTS-----PPPPPPP----------------------------------------------------------------------------------------------------------------------------------

Sequence (730 aa):
MRPESIQDAVIRLAGNSQDGIQTAGAFLARLAGRSEHDVMTYMTIPATISGGPSIFQVRIGSGEVLSAGDEADFLVAFYQHSYQDHIGFLREGGVLLYDSDNVEPNVDDKRFVYVGVPITGLTVEALGGTAKDKGKNIFVLGLIAKIFNLDVDKLKKLITEKFGGKNESVVNTALMAFQAGYGYPVGNVLTKHYRFEHIPRASGRAQITMDGNQALAYGLIAAGVRYGAGYPITPWSSVMETLRRELPKYGGIFVQAEDELASVSIALGCSYSGYLAVTGSAGPGISLKTEAIGWASMAEIPLIICNIQRGGPSTGLPTNVEQSDLHQAIFGSHGDSPRVVLAPSSVEDCFYIAIEAARIARKYSTPVFILSDTSLATRIEAFDEPDLPKLMQDPKPDLTPRQTHKPYPIDQVTQHVPPGTRILDGKYPLLAGLEHDEMGHPTGSPKLHMAMTAKRRNKLRKLAEEIPVPEVYGDQEGDTLMVGWGSTYGPIHDAVKMARENGEKAGALHLRHLHPLPNGLEKIFEKFKRIVTVEMNDQGVYGYGQLAMILRARPAYPARRRRGRAPGHLRGKREIAKRNRAARRRLKRNTGFQPVFSHPVSDYKSAQRPTANCRASLPATPQLLAKACTRRFRLIIRAVPGAVRLARQNSSAHIAPARTGCNRHSPAAAFRRFAKTPRPGCDKSTWGTSSSSTSPKRTHIPARQATARLRCANRRCAVAPESVADLSRN

Radius of gyration: 35.29 Å; Cα contacts (8 Å, |Δi|>4): 1266; chains: 1; bounding box: 124×93×97 Å